Protein AF-0000000084732592 (afdb_homodimer)

Structure (mmCIF, N/CA/C/O backbone):
data_AF-0000000084732592-model_v1
#
loop_
_entity.id
_entity.type
_entity.pdbx_description
1 polymer 'Putative 20S proteasome beta-subunit'
#
loop_
_atom_site.group_PDB
_atom_site.id
_atom_site.type_symbol
_atom_site.label_atom_id
_atom_site.label_alt_id
_atom_site.label_comp_id
_atom_site.label_asym_id
_atom_site.label_entity_id
_atom_site.label_seq_id
_atom_site.pdbx_PDB_ins_code
_atom_site.Cartn_x
_atom_site.Cartn_y
_atom_site.Cartn_z
_atom_site.occupancy
_atom_site.B_iso_or_equiv
_atom_site.auth_seq_id
_atom_site.auth_comp_id
_atom_site.auth_asym_id
_atom_site.auth_atom_id
_atom_site.pdbx_PDB_model_num
ATOM 1 N N . MET A 1 1 ? 52.562 -35.125 45.5 1 26.88 1 MET A N 1
ATOM 2 C CA . MET A 1 1 ? 51.219 -34.906 46 1 26.88 1 MET A CA 1
ATOM 3 C C . MET A 1 1 ? 50.438 -34.031 45.031 1 26.88 1 MET A C 1
ATOM 5 O O . MET A 1 1 ? 50.688 -32.812 44.969 1 26.88 1 MET A O 1
ATOM 9 N N . ASP A 1 2 ? 50.031 -34.5 43.844 1 30.27 2 ASP A N 1
ATOM 10 C CA . ASP A 1 2 ? 49.656 -33.969 42.531 1 30.27 2 ASP A CA 1
ATOM 11 C C . ASP A 1 2 ? 48.25 -33.406 42.531 1 30.27 2 ASP A C 1
ATOM 13 O O . ASP A 1 2 ? 47.281 -34.094 42.875 1 30.27 2 ASP A O 1
ATOM 17 N N . THR A 1 3 ? 48.062 -32.094 42.844 1 30.62 3 THR A N 1
ATOM 18 C CA . THR A 1 3 ? 46.875 -31.281 43.094 1 30.62 3 THR A CA 1
ATOM 19 C C . THR A 1 3 ? 45.938 -31.297 41.875 1 30.62 3 THR A C 1
ATOM 21 O O . THR A 1 3 ? 46.344 -30.891 40.781 1 30.62 3 THR A O 1
ATOM 24 N N . LEU A 1 4 ? 45.031 -32.188 41.75 1 30.16 4 LEU A N 1
ATOM 25 C CA . LEU A 1 4 ? 44.094 -32.469 40.656 1 30.16 4 LEU A CA 1
ATOM 26 C C . LEU A 1 4 ? 43.188 -31.266 40.406 1 30.16 4 LEU A C 1
ATOM 28 O O . LEU A 1 4 ? 42.469 -30.812 41.312 1 30.16 4 LEU A O 1
ATOM 32 N N . SER A 1 5 ? 43.594 -30.25 39.625 1 29.08 5 SER A N 1
ATOM 33 C CA . SER A 1 5 ? 42.938 -29 39.25 1 29.08 5 SER A CA 1
ATOM 34 C C . SER A 1 5 ? 41.562 -29.266 38.625 1 29.08 5 SER A C 1
ATOM 36 O O . SER A 1 5 ? 41.469 -29.969 37.625 1 29.08 5 SER A O 1
ATOM 38 N N . PHE A 1 6 ? 40.469 -29.266 39.344 1 25.19 6 PHE A N 1
ATOM 39 C CA . PHE A 1 6 ? 39.062 -29.453 38.938 1 25.19 6 PHE A CA 1
ATOM 40 C C . PHE A 1 6 ? 38.656 -28.391 37.938 1 25.19 6 PHE A C 1
ATOM 42 O O . PHE A 1 6 ? 38.594 -27.203 38.281 1 25.19 6 PHE A O 1
ATOM 49 N N . ARG A 1 7 ? 39 -28.469 36.656 1 27.45 7 ARG A N 1
ATOM 50 C CA . ARG A 1 7 ? 38.594 -27.516 35.625 1 27.45 7 ARG A CA 1
ATOM 51 C C . ARG A 1 7 ? 37.094 -27.406 35.562 1 27.45 7 ARG A C 1
ATOM 53 O O . ARG A 1 7 ? 36.375 -28.422 35.469 1 27.45 7 ARG A O 1
ATOM 60 N N . ALA A 1 8 ? 36.469 -26.266 35.906 1 27.22 8 ALA A N 1
ATOM 61 C CA . ALA A 1 8 ? 35.094 -25.781 35.906 1 27.22 8 ALA A CA 1
ATOM 62 C C . ALA A 1 8 ? 34.406 -26.078 34.594 1 27.22 8 ALA A C 1
ATOM 64 O O . ALA A 1 8 ? 34.875 -25.672 33.531 1 27.22 8 ALA A O 1
ATOM 65 N N . PHE A 1 9 ? 33.812 -27.266 34.344 1 26.09 9 PHE A N 1
ATOM 66 C CA . PHE A 1 9 ? 33.031 -27.656 33.188 1 26.09 9 PHE A CA 1
ATOM 67 C C . PHE A 1 9 ? 31.891 -26.672 32.938 1 26.09 9 PHE A C 1
ATOM 69 O O . PHE A 1 9 ? 30.969 -26.594 33.75 1 26.09 9 PHE A O 1
ATOM 76 N N . SER A 1 10 ? 32.156 -25.391 32.5 1 29.67 10 SER A N 1
ATOM 77 C CA . SER A 1 10 ? 31.094 -24.438 32.219 1 29.67 10 SER A CA 1
ATOM 78 C C . SER A 1 10 ? 30.047 -25.031 31.281 1 29.67 10 SER A C 1
ATOM 80 O O . SER A 1 10 ? 30.375 -25.484 30.188 1 29.67 10 SER A O 1
ATOM 82 N N . PRO A 1 11 ? 29.016 -25.672 31.734 1 31.27 11 PRO A N 1
ATOM 83 C CA . PRO A 1 11 ? 28.031 -26.328 30.891 1 31.27 11 PRO A CA 1
ATOM 84 C C . PRO A 1 11 ? 27.438 -25.406 29.844 1 31.27 11 PRO A C 1
ATOM 86 O O . PRO A 1 11 ? 27.047 -24.281 30.156 1 31.27 11 PRO A O 1
ATOM 89 N N . PRO A 1 12 ? 27.891 -25.344 28.531 1 30.89 12 PRO A N 1
ATOM 90 C CA . PRO A 1 12 ? 27.5 -24.422 27.469 1 30.89 12 PRO A CA 1
ATOM 91 C C . PRO A 1 12 ? 26 -24.469 27.172 1 30.89 12 PRO A C 1
ATOM 93 O O . PRO A 1 12 ? 25.594 -24.125 26.062 1 30.89 12 PRO A O 1
ATOM 96 N N . PHE A 1 13 ? 25.094 -24.797 28.062 1 30.48 13 PHE A N 1
ATOM 97 C CA . PHE A 1 13 ? 23.688 -24.953 27.688 1 30.48 13 PHE A CA 1
ATOM 98 C C . PHE A 1 13 ? 23.141 -23.641 27.125 1 30.48 13 PHE A C 1
ATOM 100 O O . PHE A 1 13 ? 22.906 -22.688 27.875 1 30.48 13 PHE A O 1
ATOM 107 N N . ASP A 1 14 ? 23.625 -23.156 25.953 1 30.52 14 ASP A N 1
ATOM 108 C CA . ASP A 1 14 ? 23.125 -21.906 25.375 1 30.52 14 ASP A CA 1
ATOM 109 C C . ASP A 1 14 ? 21.609 -21.922 25.25 1 30.52 14 ASP A C 1
ATOM 111 O O . ASP A 1 14 ? 21.031 -22.938 24.875 1 30.52 14 ASP A O 1
ATOM 115 N N . SER A 1 15 ? 20.828 -21.172 25.984 1 32.12 15 SER A N 1
ATOM 116 C CA . SER A 1 15 ? 19.438 -20.781 26.094 1 32.12 15 SER A CA 1
ATOM 117 C C . SER A 1 15 ? 18.812 -20.578 24.703 1 32.12 15 SER A C 1
ATOM 119 O O . SER A 1 15 ? 17.688 -20.078 24.594 1 32.12 15 SER A O 1
ATOM 121 N N . SER A 1 16 ? 19.703 -20.688 23.688 1 33.44 16 SER A N 1
ATOM 122 C CA . SER A 1 16 ? 19.219 -20.344 22.359 1 33.44 16 SER A CA 1
ATOM 123 C C . SER A 1 16 ? 18.031 -21.234 21.969 1 33.44 16 SER A C 1
ATOM 125 O O . SER A 1 16 ? 17.547 -21.156 20.844 1 33.44 16 SER A O 1
ATOM 127 N N . SER A 1 17 ? 17.766 -22.297 22.703 1 33.97 17 SER A N 1
ATOM 128 C CA . SER A 1 17 ? 17.219 -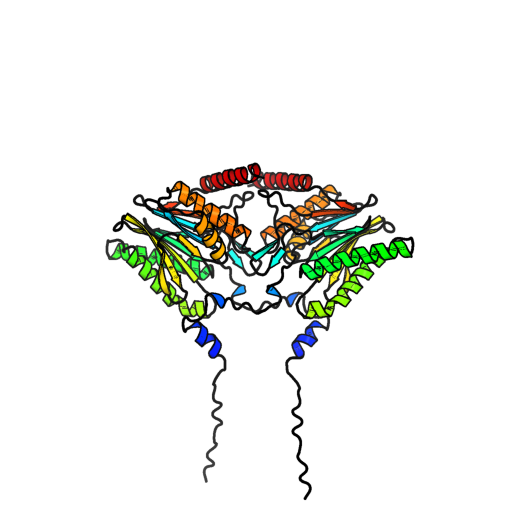23.547 22.172 1 33.97 17 SER A CA 1
ATOM 129 C C . SER A 1 17 ? 15.727 -23.406 21.906 1 33.97 17 SER A C 1
ATOM 131 O O . SER A 1 17 ? 15.203 -24.031 20.969 1 33.97 17 SER A O 1
ATOM 133 N N . PHE A 1 18 ? 14.938 -22.906 22.922 1 31.61 18 PHE A N 1
ATOM 134 C CA . PHE A 1 18 ? 13.539 -23.297 23.062 1 31.61 18 PHE A CA 1
ATOM 135 C C . PHE A 1 18 ? 12.703 -22.734 21.906 1 31.61 18 PHE A C 1
ATOM 137 O O . PHE A 1 18 ? 11.906 -23.453 21.312 1 31.61 18 PHE A O 1
ATOM 144 N N . VAL A 1 19 ? 12.797 -21.484 21.547 1 34.06 19 VAL A N 1
ATOM 145 C CA . VAL A 1 19 ? 11.992 -20.906 20.484 1 34.06 19 VAL A CA 1
ATOM 146 C C . VAL A 1 19 ? 12.281 -21.609 19.156 1 34.06 19 VAL A C 1
ATOM 148 O O . VAL A 1 19 ? 11.406 -21.719 18.297 1 34.06 19 VAL A O 1
ATOM 151 N N . GLU A 1 20 ? 13.5 -22.125 18.969 1 37.66 20 GLU A N 1
ATOM 152 C CA . GLU A 1 20 ? 13.875 -22.922 17.812 1 37.66 20 GLU A CA 1
ATOM 153 C C . GLU A 1 20 ? 13.141 -24.266 17.812 1 37.66 20 GLU A C 1
ATOM 155 O O . GLU A 1 20 ? 12.719 -24.75 16.766 1 37.66 20 GLU A O 1
ATOM 160 N N . VAL A 1 21 ? 12.969 -24.828 18.922 1 37.69 21 VAL A N 1
ATOM 161 C CA . VAL A 1 21 ? 12.336 -26.141 19.047 1 37.69 21 VAL A CA 1
ATOM 162 C C . VAL A 1 21 ? 10.859 -26.047 18.688 1 37.69 21 VAL A C 1
ATOM 164 O O . VAL A 1 21 ? 10.328 -26.875 17.953 1 37.69 21 VAL A O 1
ATOM 167 N N . LEU A 1 22 ? 10.141 -25.047 19.234 1 38.66 22 LEU A N 1
ATOM 168 C CA . LEU A 1 22 ? 8.711 -24.938 18.953 1 38.66 22 LEU A CA 1
ATOM 169 C C . LEU A 1 22 ? 8.469 -24.641 17.484 1 38.66 22 LEU A C 1
ATOM 171 O O . LEU A 1 22 ? 7.504 -25.141 16.891 1 38.66 22 LEU A O 1
ATOM 175 N N . ARG A 1 23 ? 9.367 -24.031 16.672 1 37.22 23 ARG A N 1
ATOM 176 C CA . ARG A 1 23 ? 9.312 -23.797 15.234 1 37.22 23 ARG A CA 1
ATOM 177 C C . ARG A 1 23 ? 9.461 -25.109 14.461 1 37.22 23 ARG A C 1
ATOM 179 O O . ARG A 1 23 ? 8.742 -25.344 13.492 1 37.22 23 ARG A O 1
ATOM 186 N N . ALA A 1 24 ? 10.195 -26.109 14.773 1 35.22 24 ALA A N 1
ATOM 187 C CA . ALA A 1 24 ? 10.461 -27.406 14.188 1 35.22 24 ALA A CA 1
ATOM 188 C C . ALA A 1 24 ? 9.273 -28.344 14.359 1 35.22 24 ALA A C 1
ATOM 190 O O . ALA A 1 24 ? 9.039 -29.234 13.531 1 35.22 24 ALA A O 1
ATOM 191 N N . SER A 1 25 ? 8.641 -28.375 15.539 1 38.81 25 SER A N 1
ATOM 192 C CA . SER A 1 25 ? 7.645 -29.406 15.812 1 38.81 25 SER A CA 1
ATOM 193 C C . SER A 1 25 ? 6.312 -29.078 15.141 1 38.81 25 SER A C 1
ATOM 195 O O . SER A 1 25 ? 5.363 -29.859 15.227 1 38.81 25 SER A O 1
ATOM 197 N N . GLY A 1 26 ? 6.008 -28.453 14.117 1 35.12 26 GLY A N 1
ATOM 198 C CA . GLY A 1 26 ? 4.867 -28.203 13.25 1 35.12 26 GLY A CA 1
ATOM 199 C C . GLY A 1 26 ? 3.74 -27.469 13.953 1 35.12 26 GLY A C 1
ATOM 200 O O . GLY A 1 26 ? 2.623 -27.391 13.438 1 35.12 26 GLY A O 1
ATOM 201 N N . ARG A 1 27 ? 3.797 -27.391 15.203 1 33.69 27 ARG A N 1
ATOM 202 C CA . ARG A 1 27 ? 2.777 -26.797 16.062 1 33.69 27 ARG A CA 1
ATOM 203 C C . ARG A 1 27 ? 2.871 -25.266 16.047 1 33.69 27 ARG A C 1
ATOM 205 O O . ARG A 1 27 ? 2.379 -24.609 16.953 1 33.69 27 ARG A O 1
ATOM 212 N N . LEU A 1 28 ? 3.701 -24.734 15.258 1 33.62 28 LEU A N 1
ATOM 213 C CA . LEU A 1 28 ? 3.551 -23.281 15.266 1 33.62 28 LEU A CA 1
ATOM 214 C C . LEU A 1 28 ? 2.211 -22.875 14.664 1 33.62 28 LEU A C 1
ATOM 216 O O . LEU A 1 28 ? 1.928 -23.172 13.5 1 33.62 28 LEU A O 1
ATOM 220 N N . PRO A 1 29 ? 1.174 -22.688 15.375 1 31.36 29 PRO A N 1
ATOM 221 C CA . PRO A 1 29 ? -0.094 -22.234 14.805 1 31.36 29 PRO A CA 1
ATOM 222 C C . PRO A 1 29 ? 0.094 -21.156 13.742 1 31.36 29 PRO A C 1
ATOM 224 O O . PRO A 1 29 ? 1.083 -20.422 13.773 1 31.36 29 PRO A O 1
ATOM 227 N N . ALA A 1 30 ? -0.579 -21.266 12.516 1 34.41 30 ALA A N 1
ATOM 228 C CA . ALA A 1 30 ? -0.705 -20.172 11.555 1 34.41 30 ALA A CA 1
ATOM 229 C C . ALA A 1 30 ? -0.531 -18.828 12.234 1 34.41 30 ALA A C 1
ATOM 231 O O . ALA A 1 30 ? -0.242 -17.812 11.57 1 34.41 30 ALA A O 1
ATOM 232 N N . ALA A 1 31 ? -0.776 -18.75 13.539 1 32.03 31 ALA A N 1
ATOM 233 C CA . ALA A 1 31 ? -0.827 -17.719 14.57 1 32.03 31 ALA A CA 1
ATOM 234 C C . ALA A 1 31 ? 0.572 -17.219 14.914 1 32.03 31 ALA A C 1
ATOM 236 O O . ALA A 1 31 ? 0.732 -16.344 15.766 1 32.03 31 ALA A O 1
ATOM 237 N N . LEU A 1 32 ? 1.513 -17.922 14.719 1 30.64 32 LEU A N 1
ATOM 238 C CA . LEU A 1 32 ? 2.771 -17.422 15.258 1 30.64 32 LEU A CA 1
ATOM 239 C C . LEU A 1 32 ? 3.236 -16.188 14.508 1 30.64 32 LEU A C 1
ATOM 241 O O . LEU A 1 32 ? 4.297 -16.203 13.875 1 30.64 32 LEU A O 1
ATOM 245 N N . SER A 1 33 ? 2.453 -15.703 13.555 1 33.09 33 SER A N 1
ATOM 246 C CA . SER A 1 33 ? 2.807 -14.305 13.352 1 33.09 33 SER A CA 1
ATOM 247 C C . SER A 1 33 ? 3.184 -13.633 14.672 1 33.09 33 SER A C 1
ATOM 249 O O . SER A 1 33 ? 2.34 -13.484 15.562 1 33.09 33 SER A O 1
ATOM 251 N N . LEU A 1 34 ? 4.297 -14.055 15.273 1 30.33 34 LEU A N 1
ATOM 252 C CA . LEU A 1 34 ? 4.812 -13.312 16.422 1 30.33 34 LEU A CA 1
ATOM 253 C C . LEU A 1 34 ? 4.328 -11.867 16.391 1 30.33 34 LEU A C 1
ATOM 255 O O . LEU A 1 34 ? 4.91 -11.023 15.703 1 30.33 34 LEU A O 1
ATOM 259 N N . GLU A 1 35 ? 3.041 -11.797 16.438 1 32.75 35 GLU A N 1
ATOM 260 C CA . GLU A 1 35 ? 2.539 -10.469 16.781 1 32.75 35 GLU A CA 1
ATOM 261 C C . GLU A 1 35 ? 3.24 -9.922 18.016 1 32.75 35 GLU A C 1
ATOM 263 O O . GLU A 1 35 ? 3.113 -10.484 19.109 1 32.75 35 GLU A O 1
ATOM 268 N N . VAL A 1 36 ? 4.508 -9.75 18.172 1 31.62 36 VAL A N 1
ATOM 269 C CA . VAL A 1 36 ? 4.867 -8.867 19.266 1 31.62 36 VAL A CA 1
ATOM 270 C C . VAL A 1 36 ? 3.664 -8.008 19.672 1 31.62 36 VAL A C 1
ATOM 272 O O . VAL A 1 36 ? 2.998 -7.43 18.797 1 31.62 36 VAL A O 1
ATOM 275 N N . PRO A 1 37 ? 3.031 -8.289 20.797 1 35.53 37 PRO A N 1
ATOM 276 C CA . PRO A 1 37 ? 1.936 -7.43 21.25 1 35.53 37 PRO A CA 1
ATOM 277 C C . PRO A 1 37 ? 2.127 -5.969 20.844 1 35.53 37 PRO A C 1
ATOM 279 O O . PRO A 1 37 ? 1.533 -5.074 21.453 1 35.53 37 PRO A O 1
ATOM 282 N N . ALA A 1 38 ? 3.148 -5.648 20.031 1 36.44 38 ALA A N 1
ATOM 283 C CA . ALA A 1 38 ? 3.799 -4.352 19.875 1 36.44 38 ALA A CA 1
ATOM 284 C C . ALA A 1 38 ? 2.775 -3.25 19.609 1 36.44 38 ALA A C 1
ATOM 286 O O . ALA A 1 38 ? 1.667 -3.525 19.141 1 36.44 38 ALA A O 1
ATOM 287 N N . ILE A 1 39 ? 2.938 -1.97 19.938 1 42.19 39 ILE A N 1
ATOM 288 C CA . ILE A 1 39 ? 2.521 -0.656 19.453 1 42.19 39 ILE A CA 1
ATOM 289 C C . ILE A 1 39 ? 1.998 -0.77 18.031 1 42.19 39 ILE A C 1
ATOM 291 O O . ILE A 1 39 ? 1.384 0.165 17.5 1 42.19 39 ILE A O 1
ATOM 295 N N . GLY A 1 40 ? 2.086 -2.025 17.375 1 52.59 40 GLY A N 1
ATOM 296 C CA . GLY A 1 40 ? 1.813 -2.348 15.984 1 52.59 40 GLY A CA 1
ATOM 297 C C . GLY A 1 40 ? 0.342 -2.586 15.703 1 52.59 40 GLY A C 1
ATOM 298 O O . GLY A 1 40 ? -0.063 -2.713 14.547 1 52.59 40 GLY A O 1
ATOM 299 N N . THR A 1 41 ? -0.499 -2.633 1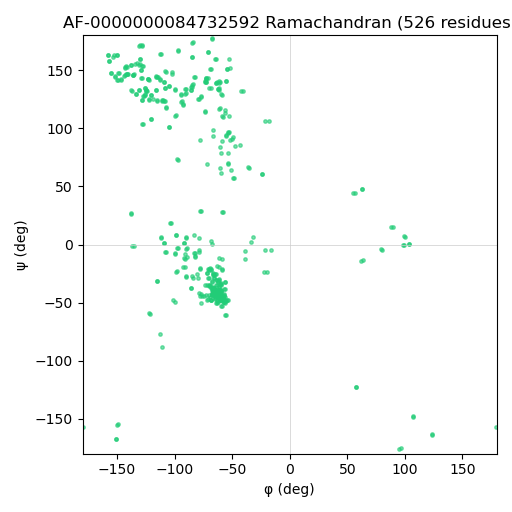6.75 1 64.81 41 THR A N 1
ATOM 300 C CA . THR A 1 41 ? -1.881 -3.035 16.516 1 64.81 41 THR A CA 1
ATOM 301 C C . THR A 1 41 ? -2.787 -1.814 16.391 1 64.81 41 THR A C 1
ATOM 303 O O . THR A 1 41 ? -3.99 -1.948 16.172 1 64.81 41 THR A O 1
ATOM 306 N N . LEU A 1 42 ? -2.25 -0.677 16.562 1 80.38 42 LEU A N 1
ATOM 307 C CA . LEU A 1 42 ? -3.119 0.485 16.422 1 80.38 42 LEU A CA 1
ATOM 308 C C . LEU A 1 42 ? -2.895 1.154 15.062 1 80.38 42 LEU A C 1
ATOM 310 O O . LEU A 1 42 ? -1.776 1.158 14.547 1 80.38 42 LEU A O 1
ATOM 314 N N . PRO A 1 43 ? -3.994 1.68 14.594 1 84 43 PRO A N 1
ATOM 315 C CA . PRO A 1 43 ? -3.838 2.375 13.312 1 84 43 PRO A CA 1
ATOM 316 C C . PRO A 1 43 ? -2.877 3.557 13.398 1 84 43 PRO A C 1
ATOM 318 O O . PRO A 1 43 ? -2.854 4.27 14.406 1 84 43 PRO A O 1
ATOM 321 N N . HIS A 1 44 ? -2.041 3.627 12.461 1 87.81 44 HIS A N 1
ATOM 322 C CA . HIS A 1 44 ? -1.107 4.742 12.344 1 87.81 44 HIS A CA 1
ATOM 323 C C . HIS A 1 44 ? -1.439 5.617 11.141 1 87.81 44 HIS A C 1
ATOM 325 O O . HIS A 1 44 ? -1.656 5.105 10.039 1 87.81 44 HIS A O 1
ATOM 331 N N . ALA A 1 45 ? -1.642 6.902 11.508 1 82.75 45 ALA A N 1
ATOM 332 C CA . ALA A 1 45 ? -1.704 7.879 10.422 1 82.75 45 ALA A CA 1
ATOM 333 C C . ALA A 1 45 ? -0.328 8.094 9.797 1 82.75 45 ALA A C 1
ATOM 335 O O . ALA A 1 45 ? 0.677 8.18 10.508 1 82.75 45 ALA A O 1
ATOM 336 N N . THR A 1 46 ? -0.314 8.273 8.516 1 83.31 46 THR A N 1
ATOM 337 C CA . THR A 1 46 ? 1.001 8.086 7.914 1 83.31 46 THR A CA 1
ATOM 338 C C . THR A 1 46 ? 1.565 9.406 7.414 1 83.31 46 THR A C 1
ATOM 340 O O . THR A 1 46 ? 2.162 10.164 8.188 1 83.31 46 THR A O 1
ATOM 343 N N . THR A 1 47 ? 1.335 9.945 6.125 1 97.12 47 THR A N 1
ATOM 344 C CA . THR A 1 47 ? 2.193 10.961 5.516 1 97.12 47 THR A CA 1
ATOM 345 C C . THR A 1 47 ? 1.471 12.297 5.422 1 97.12 47 THR A C 1
ATOM 347 O O . THR A 1 47 ? 0.361 12.375 4.891 1 97.12 47 THR A O 1
ATOM 350 N N . VAL A 1 48 ? 2.051 13.375 5.984 1 98.62 48 VAL A N 1
ATOM 351 C CA . VAL A 1 48 ? 1.567 14.742 5.895 1 98.62 48 VAL A CA 1
ATOM 352 C C . VAL A 1 48 ? 2.723 15.68 5.531 1 98.62 48 VAL A C 1
ATOM 354 O O . VAL A 1 48 ? 3.889 15.344 5.758 1 98.62 48 VAL A O 1
ATOM 357 N N . LEU A 1 49 ? 2.387 16.859 4.926 1 98.88 49 LEU A N 1
ATOM 358 C CA . LEU A 1 49 ? 3.439 17.812 4.562 1 98.88 49 LEU A CA 1
ATOM 359 C C . LEU A 1 49 ? 2.902 19.234 4.531 1 98.88 49 LEU A C 1
ATOM 361 O O . LEU A 1 49 ? 1.688 19.453 4.555 1 98.88 49 LEU A O 1
ATOM 365 N N . ALA A 1 50 ? 3.789 20.172 4.586 1 98.94 50 ALA A N 1
ATOM 366 C CA . ALA A 1 50 ? 3.498 21.594 4.391 1 98.94 50 ALA A CA 1
ATOM 367 C C . ALA A 1 50 ? 4.613 22.281 3.604 1 98.94 50 ALA A C 1
ATOM 369 O O . ALA A 1 50 ? 5.785 21.906 3.725 1 98.94 50 ALA A O 1
ATOM 370 N N . LEU A 1 51 ? 4.281 23.234 2.828 1 98.81 51 LEU A N 1
ATOM 371 C CA . LEU A 1 51 ? 5.281 24.047 2.145 1 98.81 51 LEU A CA 1
ATOM 372 C C . LEU A 1 51 ? 4.773 25.469 1.932 1 98.81 51 LEU A C 1
ATOM 374 O O . LEU A 1 51 ? 3.578 25.672 1.719 1 98.81 51 LEU A O 1
ATOM 378 N N . ARG A 1 52 ? 5.652 26.375 1.972 1 98.69 52 ARG A N 1
ATOM 379 C CA . ARG A 1 52 ? 5.336 27.797 1.824 1 98.69 52 ARG A CA 1
ATOM 380 C C . ARG A 1 52 ? 5.203 28.172 0.354 1 98.69 52 ARG A C 1
ATOM 382 O O . ARG A 1 52 ? 5.875 27.594 -0.504 1 98.69 52 ARG A O 1
ATOM 389 N N . TYR A 1 53 ? 4.309 29.047 0.05 1 98.56 53 TYR A N 1
ATOM 390 C CA . TYR A 1 53 ? 4.227 29.734 -1.229 1 98.56 53 TYR A CA 1
ATOM 391 C C . TYR A 1 53 ? 4.141 31.25 -1.027 1 98.56 53 TYR A C 1
ATOM 393 O O . TYR A 1 53 ? 4.078 31.719 0.108 1 98.56 53 TYR A O 1
ATOM 401 N N . GLU A 1 54 ? 4.254 31.906 -2.164 1 97.38 54 GLU A N 1
ATOM 402 C CA . GLU A 1 54 ? 4.141 33.375 -2.062 1 97.38 54 GLU A CA 1
ATOM 403 C C . GLU A 1 54 ? 2.807 33.781 -1.447 1 97.38 54 GLU A C 1
ATOM 405 O O . GLU A 1 54 ? 1.746 33.5 -2.008 1 97.38 54 GLU A O 1
ATOM 410 N N . GLY A 1 55 ? 2.842 34.281 -0.255 1 96.12 55 GLY A N 1
ATOM 411 C CA . GLY A 1 55 ? 1.637 34.812 0.361 1 96.12 55 GLY A CA 1
ATOM 412 C C . GLY A 1 55 ? 0.98 33.844 1.325 1 96.12 55 GLY A C 1
ATOM 413 O O . GLY A 1 55 ? -0.04 34.156 1.938 1 96.12 55 GLY A O 1
ATOM 414 N N . GLY A 1 56 ? 1.636 32.625 1.443 1 98.62 56 GLY A N 1
ATOM 415 C CA . GLY A 1 56 ? 0.956 31.719 2.361 1 98.62 56 GLY A CA 1
ATOM 416 C C . GLY A 1 56 ? 1.642 30.359 2.496 1 98.62 56 GLY A C 1
ATOM 417 O O . GLY A 1 56 ? 2.863 30.266 2.361 1 98.62 56 GLY A O 1
ATOM 418 N N . VAL A 1 57 ? 0.865 29.375 2.902 1 98.88 57 VAL A N 1
ATOM 419 C CA . VAL A 1 57 ? 1.365 28.031 3.158 1 98.88 57 VAL A CA 1
ATOM 420 C C . VAL A 1 57 ? 0.291 27 2.807 1 98.88 57 VAL A C 1
ATOM 422 O O . VAL A 1 57 ? -0.904 27.266 2.957 1 98.88 57 VAL A O 1
ATOM 425 N N . VAL A 1 58 ? 0.738 25.891 2.238 1 98.88 58 VAL A N 1
ATOM 426 C CA . VAL A 1 58 ? -0.14 24.766 1.938 1 98.88 58 VAL A CA 1
ATOM 427 C C . VAL A 1 58 ? 0.174 23.609 2.877 1 98.88 58 VAL A C 1
ATOM 429 O O . VAL A 1 58 ? 1.335 23.375 3.219 1 98.88 58 VAL A O 1
ATOM 432 N N . MET A 1 59 ? -0.805 22.906 3.357 1 98.94 59 MET A N 1
ATOM 433 C CA . MET A 1 59 ? -0.685 21.672 4.113 1 98.94 59 MET A CA 1
ATOM 434 C C . MET A 1 59 ? -1.521 20.562 3.479 1 98.94 59 MET A C 1
ATOM 436 O O . MET A 1 59 ? -2.654 20.797 3.059 1 98.94 59 MET A O 1
ATOM 440 N N . ALA A 1 60 ? -0.917 19.375 3.365 1 98.88 60 ALA A N 1
ATOM 441 C CA . ALA A 1 60 ? -1.601 18.25 2.721 1 98.88 60 ALA A CA 1
ATOM 442 C C . ALA A 1 60 ? -1.299 16.938 3.434 1 98.88 60 ALA A C 1
ATOM 444 O O . ALA A 1 60 ? -0.29 16.828 4.133 1 98.88 60 ALA A O 1
ATOM 445 N N . GLY A 1 61 ? -2.197 16 3.344 1 98.5 61 GLY A N 1
ATOM 446 C CA . GLY A 1 61 ? -2.041 14.664 3.908 1 98.5 61 GLY A CA 1
ATOM 447 C C . GLY A 1 61 ? -2.771 13.594 3.119 1 98.5 61 GLY A C 1
ATOM 448 O O . GLY A 1 61 ? -3.867 13.828 2.607 1 98.5 61 GLY A O 1
ATOM 449 N N . ASP A 1 62 ? -2.131 12.477 3.035 1 97.44 62 ASP A N 1
ATOM 450 C CA . ASP A 1 62 ? -2.828 11.359 2.406 1 97.44 62 ASP A CA 1
ATOM 451 C C . ASP A 1 62 ? -4.004 10.891 3.264 1 97.44 62 ASP A C 1
ATOM 453 O O . ASP A 1 62 ? -4.254 11.445 4.336 1 97.44 62 ASP A O 1
ATOM 457 N N . ARG A 1 63 ? -4.781 9.922 2.797 1 96.94 63 ARG A N 1
ATOM 458 C CA . ARG A 1 63 ? -6.047 9.578 3.436 1 96.94 63 ARG A CA 1
ATOM 459 C C . ARG A 1 63 ? -5.973 8.203 4.09 1 96.94 63 ARG A C 1
ATOM 461 O O . ARG A 1 63 ? -6.977 7.695 4.59 1 96.94 63 ARG A O 1
ATOM 468 N N . GLN A 1 64 ? -4.758 7.586 4.098 1 96.19 64 GLN A N 1
ATOM 469 C CA . GLN A 1 64 ? -4.656 6.203 4.551 1 96.19 64 GLN A CA 1
ATOM 470 C C . GLN A 1 64 ? -4.16 6.133 5.992 1 96.19 64 GLN A C 1
ATOM 472 O O . GLN A 1 64 ? -3.258 6.875 6.383 1 96.19 64 GLN A O 1
ATOM 477 N N . ALA A 1 65 ? -4.797 5.348 6.812 1 95.38 65 ALA A N 1
ATOM 478 C CA . ALA A 1 65 ? -4.262 4.848 8.078 1 95.38 65 ALA A CA 1
ATOM 479 C C . ALA A 1 65 ? -4.082 3.334 8.039 1 95.38 65 ALA A C 1
ATOM 481 O O . ALA A 1 65 ? -4.852 2.629 7.383 1 95.38 65 ALA A O 1
ATOM 482 N N . SER A 1 66 ? -3.051 2.918 8.672 1 94.06 66 SER A N 1
ATOM 483 C CA . SER A 1 66 ? -2.748 1.492 8.617 1 94.06 66 SER A CA 1
ATOM 484 C C . SER A 1 66 ? -2.527 0.918 10.008 1 94.06 66 SER A C 1
ATOM 486 O O . SER A 1 66 ? -2.176 1.648 10.938 1 94.06 66 SER A O 1
ATOM 488 N N . GLU A 1 67 ? -2.822 -0.32 10.211 1 92.06 67 GLU A N 1
ATOM 489 C CA . GLU A 1 67 ? -2.537 -1.138 11.383 1 92.06 67 GLU A CA 1
ATOM 490 C C . GLU A 1 67 ? -1.69 -2.354 11.023 1 92.06 67 GLU A C 1
ATOM 492 O O . GLU A 1 67 ? -2.186 -3.299 10.406 1 92.06 67 GLU A O 1
ATOM 497 N N . GLY A 1 68 ? -0.471 -2.24 11.453 1 88.12 68 GLY A N 1
ATOM 498 C CA . GLY A 1 68 ? 0.445 -3.225 10.898 1 88.12 68 GLY A CA 1
ATOM 499 C C . GLY A 1 68 ? 0.507 -3.193 9.383 1 88.12 68 GLY A C 1
ATOM 500 O O . GLY A 1 68 ? 0.75 -2.143 8.789 1 88.12 68 GLY A O 1
ATOM 501 N N . TYR A 1 69 ? 0.188 -4.387 8.703 1 89.69 69 TYR A N 1
ATOM 502 C CA . TYR A 1 69 ? 0.237 -4.461 7.246 1 89.69 69 TYR A CA 1
ATOM 503 C C . TYR A 1 69 ? -1.166 -4.422 6.652 1 89.69 69 TYR A C 1
ATOM 505 O O . TYR A 1 69 ? -1.363 -4.777 5.488 1 89.69 69 TYR A O 1
ATOM 513 N N . GLN A 1 70 ? -2.043 -3.957 7.504 1 93.75 70 GLN A N 1
ATOM 514 C CA . GLN A 1 70 ? -3.418 -3.869 7.027 1 93.75 70 GLN A CA 1
ATOM 515 C C . GLN A 1 70 ? -3.865 -2.414 6.902 1 93.75 70 GLN A C 1
ATOM 517 O O . GLN A 1 70 ? -3.535 -1.583 7.75 1 93.75 70 GLN A O 1
ATOM 522 N N . VAL A 1 71 ? -4.613 -2.152 5.887 1 94.69 71 VAL A N 1
ATOM 523 C CA . VAL A 1 71 ? -5.234 -0.841 5.742 1 94.69 71 VAL A CA 1
ATOM 524 C C . VAL A 1 71 ? -6.379 -0.697 6.742 1 94.69 71 VAL A C 1
ATOM 526 O O . VAL A 1 71 ? -7.379 -1.417 6.66 1 94.69 71 VAL A O 1
ATOM 529 N N . ALA A 1 72 ? -6.215 0.206 7.648 1 93.88 72 ALA A N 1
ATOM 530 C CA . ALA A 1 72 ? -7.238 0.431 8.672 1 93.88 72 ALA A CA 1
ATOM 531 C C . ALA A 1 72 ? -8.305 1.405 8.172 1 93.88 72 ALA A C 1
ATOM 533 O O . ALA A 1 72 ? -9.477 1.274 8.516 1 93.88 72 ALA A O 1
ATOM 534 N N . SER A 1 73 ? -7.871 2.389 7.422 1 92.88 73 SER A N 1
ATOM 535 C CA . SER A 1 73 ? -8.773 3.373 6.84 1 92.88 73 SER A CA 1
ATOM 536 C C . SER A 1 73 ? -8.211 3.938 5.539 1 92.88 73 SER A C 1
ATOM 538 O O . SER A 1 73 ? -7.004 4.145 5.418 1 92.88 73 SER A O 1
ATOM 540 N N . ARG A 1 74 ? -9.164 4.215 4.582 1 90.81 74 ARG A N 1
ATOM 541 C CA . ARG A 1 74 ? -8.75 4.824 3.318 1 90.81 74 ARG A CA 1
ATOM 542 C C . ARG A 1 74 ? -9.219 6.273 3.232 1 90.81 74 ARG A C 1
ATOM 544 O O . ARG A 1 74 ? -8.969 6.957 2.236 1 90.81 74 ARG A O 1
ATOM 551 N N . ALA A 1 75 ? -9.867 6.664 4.32 1 91.75 75 ALA A N 1
ATOM 552 C CA . ALA A 1 75 ? -10.508 7.969 4.168 1 91.75 75 ALA A CA 1
ATOM 553 C C . ALA A 1 75 ? -10.312 8.82 5.418 1 91.75 75 ALA A C 1
ATOM 555 O O . ALA A 1 75 ? -11.125 9.711 5.703 1 91.75 75 ALA A O 1
ATOM 556 N N . ILE A 1 76 ? -9.281 8.594 6.129 1 92.69 76 ILE A N 1
ATOM 557 C CA . ILE A 1 76 ? -9.016 9.398 7.309 1 92.69 76 ILE A CA 1
ATOM 558 C C . ILE A 1 76 ? -8.531 10.789 6.887 1 92.69 76 ILE A C 1
ATOM 560 O O . ILE A 1 76 ? -7.797 10.922 5.91 1 92.69 76 ILE A O 1
ATOM 564 N N . SER A 1 77 ? -9.008 11.773 7.59 1 92.88 77 SER A N 1
ATOM 565 C CA . SER A 1 77 ? -8.484 13.117 7.406 1 92.88 77 SER A CA 1
ATOM 566 C C . SER A 1 77 ? -7.371 13.422 8.406 1 92.88 77 SER A C 1
ATOM 568 O O . SER A 1 77 ? -7.594 13.367 9.617 1 92.88 77 SER A O 1
ATOM 570 N N . LYS A 1 78 ? -6.262 13.781 7.875 1 94.38 78 LYS A N 1
ATOM 571 C CA . LYS A 1 78 ? -5.098 13.992 8.727 1 94.38 78 LYS A CA 1
ATOM 572 C C . LYS A 1 78 ? -4.762 15.477 8.852 1 94.38 78 LYS A C 1
ATOM 574 O O . LYS A 1 78 ? -3.809 15.852 9.539 1 94.38 78 LYS A O 1
ATOM 579 N N . VAL A 1 79 ? -5.426 16.328 8.133 1 97.88 79 VAL A N 1
ATOM 580 C CA . VAL A 1 79 ? -5.238 17.781 8.18 1 97.88 79 VAL A CA 1
ATOM 581 C C . VAL A 1 79 ? -6.508 18.453 8.711 1 97.88 79 VAL A C 1
ATOM 583 O O . VAL A 1 79 ? -7.59 18.266 8.141 1 97.88 79 VAL A O 1
ATOM 586 N N . LEU A 1 80 ? -6.352 19.203 9.758 1 96.75 80 LEU A N 1
ATOM 587 C CA . LEU A 1 80 ? -7.504 19.828 10.406 1 96.75 80 LEU A CA 1
ATOM 588 C C . LEU A 1 80 ? -7.309 21.328 10.562 1 96.75 80 LEU A C 1
ATOM 590 O O . LEU A 1 80 ? -6.277 21.766 11.07 1 96.75 80 LEU A O 1
ATOM 594 N N . PRO A 1 81 ? -8.281 22 10.102 1 97.44 81 PRO A N 1
ATOM 595 C CA . PRO A 1 81 ? -8.234 23.422 10.438 1 97.44 81 PRO A CA 1
ATOM 596 C C . PRO A 1 81 ? -8.352 23.688 11.938 1 97.44 81 PRO A C 1
ATOM 598 O O . PRO A 1 81 ? -9.133 23.016 12.625 1 97.44 81 PRO A O 1
ATOM 601 N N . VAL A 1 82 ? -7.609 24.594 12.453 1 97 82 VAL A N 1
ATOM 602 C CA . VAL A 1 82 ? -7.609 24.938 13.867 1 97 82 VAL A CA 1
ATOM 603 C C . VAL A 1 82 ? -8.43 26.219 14.078 1 97 82 VAL A C 1
ATOM 605 O O . VAL A 1 82 ? -9.227 26.297 15.016 1 97 82 VAL A O 1
ATOM 608 N N . ASP A 1 83 ? -8.195 27.203 13.305 1 96 83 ASP A N 1
ATOM 609 C CA . ASP A 1 83 ? -8.93 28.469 13.297 1 96 83 ASP A CA 1
ATOM 610 C C . ASP A 1 83 ? -8.938 29.094 11.906 1 96 83 ASP A C 1
ATOM 612 O O . ASP A 1 83 ? -8.836 28.391 10.906 1 96 83 ASP A O 1
ATOM 616 N N . ARG A 1 84 ? -9.086 30.375 11.805 1 95.69 84 ARG A N 1
ATOM 617 C CA . ARG A 1 84 ? -9.273 31.031 10.516 1 95.69 84 ARG A CA 1
ATOM 618 C C . ARG A 1 84 ? -7.945 31.172 9.781 1 95.69 84 ARG A C 1
ATOM 620 O O . ARG A 1 84 ? -7.922 31.562 8.609 1 95.69 84 ARG A O 1
ATOM 627 N N . SER A 1 85 ? -6.785 30.828 10.406 1 97.88 85 SER A N 1
ATOM 628 C CA . SER A 1 85 ? -5.504 31.094 9.766 1 97.88 85 SER A CA 1
ATOM 629 C C . SER A 1 85 ? -4.562 29.906 9.875 1 97.88 85 SER A C 1
ATOM 631 O O . SER A 1 85 ? -3.424 29.953 9.406 1 97.88 85 SER A O 1
ATOM 633 N N . SER A 1 86 ? -4.98 28.828 10.531 1 98.69 86 SER A N 1
ATOM 634 C CA . SER A 1 86 ? -3.998 27.781 10.82 1 98.69 86 SER A CA 1
ATOM 635 C C . SER A 1 86 ? -4.613 26.391 10.711 1 98.69 86 SER A C 1
ATOM 637 O O . SER A 1 86 ? -5.828 26.234 10.836 1 98.69 86 SER A O 1
ATOM 639 N N . CYS A 1 87 ? -3.752 25.422 10.391 1 98.75 87 CYS A N 1
ATOM 640 C CA . CYS A 1 87 ? -4.082 24 10.344 1 98.75 87 CYS A CA 1
ATOM 641 C C . CYS A 1 87 ? -3.047 23.188 11.109 1 98.75 87 CYS A C 1
ATOM 643 O O . CYS A 1 87 ? -1.906 23.609 11.281 1 98.75 87 CYS A O 1
ATOM 645 N N . VAL A 1 88 ? -3.488 22.062 11.555 1 98.56 88 VAL A N 1
ATOM 646 C CA . VAL A 1 88 ? -2.6 21.062 12.141 1 98.56 88 VAL A CA 1
ATOM 647 C C . VAL A 1 88 ? -2.766 19.734 11.406 1 98.56 88 VAL A C 1
ATOM 649 O O . VAL A 1 88 ? -3.879 19.359 11.039 1 98.56 88 VAL A O 1
ATOM 652 N N . ALA A 1 89 ? -1.643 19.109 11.055 1 98.31 89 ALA A N 1
ATOM 653 C CA . ALA A 1 89 ? -1.637 17.766 10.492 1 98.31 89 ALA A CA 1
ATOM 654 C C . ALA A 1 89 ? -1.086 16.75 11.492 1 98.31 89 ALA A C 1
ATOM 656 O O . ALA A 1 89 ? -0.215 17.078 12.297 1 98.31 89 ALA A O 1
ATOM 657 N N . ILE A 1 90 ? -1.592 15.57 11.375 1 95.56 90 ILE A N 1
ATOM 658 C CA . ILE A 1 90 ? -1.205 14.578 12.383 1 95.56 90 ILE A CA 1
ATOM 659 C C . ILE A 1 90 ? -0.586 13.367 11.695 1 95.56 90 ILE A C 1
ATOM 661 O O . ILE A 1 90 ? -1.001 12.984 10.594 1 95.56 90 ILE A O 1
ATOM 665 N N . ALA A 1 91 ? 0.381 12.781 12.242 1 95.06 91 ALA A N 1
ATOM 666 C CA . ALA A 1 91 ? 1.001 11.5 11.914 1 95.06 91 ALA A CA 1
ATOM 667 C C . ALA A 1 91 ? 1.314 10.703 13.18 1 95.06 91 ALA A C 1
ATOM 669 O O . ALA A 1 91 ? 1.471 11.281 14.258 1 95.06 91 ALA A O 1
ATOM 670 N N . GLY A 1 92 ? 1.376 9.375 13.055 1 92.88 92 GLY A N 1
ATOM 671 C CA . GLY A 1 92 ? 1.587 8.5 14.195 1 92.88 92 GLY A CA 1
ATOM 672 C C . GLY A 1 92 ? 0.341 7.734 14.602 1 92.88 92 GLY A C 1
ATOM 673 O O . GLY A 1 92 ? -0.453 7.336 13.742 1 92.88 92 GLY A O 1
ATOM 674 N N . ALA A 1 93 ? 0.243 7.465 15.961 1 93.19 93 ALA A N 1
ATOM 675 C CA . ALA A 1 93 ? -0.931 6.758 16.469 1 93.19 93 ALA A CA 1
ATOM 676 C C . ALA A 1 93 ? -2.207 7.551 16.188 1 93.19 93 ALA A C 1
ATOM 678 O O . ALA A 1 93 ? -2.412 8.625 16.766 1 93.19 93 ALA A O 1
ATOM 679 N N . ALA A 1 94 ? -3.062 6.965 15.414 1 91.56 94 ALA A N 1
ATOM 680 C CA . ALA A 1 94 ? -4.164 7.727 14.828 1 91.56 94 ALA A CA 1
ATOM 681 C C . ALA A 1 94 ? -5.105 8.25 15.914 1 91.56 94 ALA A C 1
ATOM 683 O O . ALA A 1 94 ? -5.469 9.43 15.914 1 91.56 94 ALA A O 1
ATOM 684 N N . GLY A 1 95 ? -5.551 7.43 16.812 1 91.81 95 GLY A N 1
ATOM 685 C CA . GLY A 1 95 ? -6.484 7.832 17.859 1 91.81 95 GLY A CA 1
ATOM 686 C C . GLY A 1 95 ? -5.988 9 18.688 1 91.81 95 GLY A C 1
ATOM 687 O O . GLY A 1 95 ? -6.578 10.078 18.672 1 91.81 95 GLY A O 1
ATOM 688 N N . PRO A 1 96 ? -4.836 8.797 19.344 1 92.62 96 PRO A N 1
ATOM 689 C CA . PRO A 1 96 ? -4.234 9.875 20.141 1 92.62 96 PRO A CA 1
ATOM 690 C C . PRO A 1 96 ? -3.963 11.133 19.312 1 92.62 96 PRO A C 1
ATOM 692 O O . PRO A 1 96 ? -4.148 12.25 19.797 1 92.62 96 PRO A O 1
ATOM 695 N N . ALA A 1 97 ? -3.549 10.945 18.109 1 93.5 97 ALA A N 1
ATOM 696 C CA . ALA A 1 97 ? -3.227 12.078 17.25 1 93.5 97 ALA A CA 1
ATOM 697 C C . ALA A 1 97 ? -4.473 12.898 16.938 1 93.5 97 ALA A C 1
ATOM 699 O O . ALA A 1 97 ? -4.438 14.133 16.984 1 93.5 97 ALA A O 1
ATOM 700 N N . LEU A 1 98 ? -5.535 12.242 16.625 1 93.38 98 LEU A N 1
ATOM 701 C CA . LEU A 1 98 ? -6.789 12.93 16.328 1 93.38 98 LEU A CA 1
ATOM 702 C C . LEU A 1 98 ? -7.32 13.641 17.562 1 93.38 98 LEU A C 1
ATOM 704 O O . LEU A 1 98 ? -7.836 14.758 17.469 1 93.38 98 LEU A O 1
ATOM 708 N N . GLU A 1 99 ? -7.168 13.008 18.641 1 94.56 99 GLU A N 1
ATOM 709 C CA . GLU A 1 99 ? -7.602 13.625 19.891 1 94.56 99 GLU A CA 1
ATOM 710 C C . GLU A 1 99 ? -6.785 14.875 20.203 1 94.56 99 GLU A C 1
ATOM 712 O O . GLU A 1 99 ? -7.336 15.891 20.625 1 94.56 99 GLU A O 1
ATOM 717 N N . MET A 1 100 ? -5.543 14.828 19.969 1 95.25 100 MET A N 1
ATOM 718 C CA . MET A 1 100 ? -4.688 15.984 20.203 1 95.25 100 MET A CA 1
ATOM 719 C C . MET A 1 100 ? -5.09 17.156 19.297 1 95.25 100 MET A C 1
ATOM 721 O O . MET A 1 100 ? -5.176 18.297 19.75 1 95.25 100 MET A O 1
ATOM 725 N N . ALA A 1 101 ? -5.336 16.828 18.109 1 96.25 101 ALA A N 1
ATOM 726 C CA . ALA A 1 101 ? -5.727 17.859 17.156 1 96.25 101 ALA A CA 1
ATOM 727 C C . ALA A 1 101 ? -7.043 18.516 17.562 1 96.25 101 ALA A C 1
ATOM 729 O O . ALA A 1 101 ? -7.184 19.734 17.516 1 96.25 101 ALA A O 1
ATOM 730 N N . ARG A 1 102 ? -7.977 17.719 18 1 95.44 102 ARG A N 1
ATOM 731 C CA . ARG A 1 102 ? -9.273 18.234 18.422 1 95.44 102 ARG A CA 1
ATOM 732 C C . ARG A 1 102 ? -9.133 19.125 19.656 1 95.44 102 ARG A C 1
ATOM 734 O O . ARG A 1 102 ? -9.719 20.203 19.719 1 95.44 102 ARG A O 1
ATOM 741 N N . LEU A 1 103 ? -8.391 18.625 20.594 1 96.69 103 LEU A N 1
ATOM 742 C CA . LEU A 1 103 ? -8.188 19.391 21.828 1 96.69 103 LEU A CA 1
ATOM 743 C C . LEU A 1 103 ? -7.457 20.703 21.531 1 96.69 103 LEU A C 1
ATOM 745 O O . LEU A 1 103 ? -7.742 21.719 22.156 1 96.69 103 LEU A O 1
ATOM 749 N N . PHE A 1 104 ? -6.543 20.609 20.703 1 97.81 104 PHE A N 1
ATOM 750 C CA . PHE A 1 104 ? -5.805 21.797 20.297 1 97.81 104 PHE A CA 1
ATOM 751 C C . PHE A 1 104 ? -6.746 22.859 19.75 1 97.81 104 PHE A C 1
ATOM 753 O O . PHE A 1 104 ? -6.68 24.031 20.141 1 97.81 104 PHE A O 1
ATOM 760 N N . ARG A 1 105 ? -7.566 22.469 18.859 1 96.56 105 ARG A N 1
ATOM 761 C CA . ARG A 1 105 ? -8.547 23.391 18.281 1 96.56 105 ARG A CA 1
ATOM 762 C C . ARG A 1 105 ? -9.422 24 19.359 1 96.56 105 ARG A C 1
ATOM 764 O O . ARG A 1 105 ? -9.656 25.219 19.375 1 96.56 105 ARG A O 1
ATOM 771 N N . VAL A 1 106 ? -9.883 23.203 20.281 1 96.44 106 VAL A N 1
ATOM 772 C CA . VAL A 1 106 ? -10.758 23.641 21.359 1 96.44 106 VAL A CA 1
ATOM 773 C C . VAL A 1 106 ? -10.016 24.656 22.234 1 96.44 106 VAL A C 1
ATOM 775 O O . VAL A 1 106 ? -10.586 25.688 22.625 1 96.44 106 VAL A O 1
ATOM 778 N N . GLU A 1 107 ? -8.773 24.359 22.531 1 95.75 107 GLU A N 1
ATOM 779 C CA . GLU A 1 107 ? -7.973 25.25 23.375 1 95.75 107 GLU A CA 1
ATOM 780 C C . GLU A 1 107 ? -7.773 26.609 22.703 1 95.75 107 GLU A C 1
ATOM 782 O O . GLU A 1 107 ? -7.852 27.641 23.359 1 95.75 107 GLU A O 1
ATOM 787 N N . ILE A 1 108 ? -7.52 26.594 21.453 1 96.31 108 ILE A N 1
ATOM 788 C CA . ILE A 1 108 ? -7.305 27.828 20.719 1 96.31 108 ILE A CA 1
ATOM 789 C C . ILE A 1 108 ? -8.609 28.625 20.656 1 96.31 108 ILE A C 1
ATOM 791 O O . ILE A 1 108 ? -8.602 29.844 20.859 1 96.31 108 ILE A O 1
ATOM 795 N N . GLU A 1 109 ? -9.68 27.984 20.422 1 95.19 109 GLU A N 1
ATOM 796 C CA . GLU A 1 109 ? -10.984 28.625 20.391 1 95.19 109 GLU A CA 1
ATOM 797 C C . GLU A 1 109 ? -11.328 29.234 21.75 1 95.19 109 GLU A C 1
ATOM 799 O O . GLU A 1 109 ? -11.844 30.359 21.828 1 95.19 109 GLU A O 1
ATOM 804 N N . HIS A 1 110 ? -11.078 28.469 22.75 1 94.38 110 HIS A N 1
ATOM 805 C CA . HIS A 1 110 ? -11.344 28.922 24.109 1 94.38 110 HIS A CA 1
ATOM 806 C C . HIS A 1 110 ? -10.539 30.172 24.453 1 94.38 110 HIS A C 1
ATOM 808 O O . HIS A 1 110 ? -11.062 31.109 25.047 1 94.38 110 HIS A O 1
ATOM 814 N N . TYR A 1 111 ? -9.281 30.125 24.125 1 93.25 111 TYR A N 1
ATOM 815 C CA . TYR A 1 111 ? -8.422 31.281 24.359 1 93.25 111 TYR A CA 1
ATOM 816 C C . TYR A 1 111 ? -8.992 32.531 23.672 1 93.25 111 TYR A C 1
ATOM 818 O O . TYR A 1 111 ? -9.031 33.594 24.281 1 93.25 111 TYR A O 1
ATOM 826 N N . GLU A 1 112 ? -9.352 32.375 22.469 1 92.19 112 GLU A N 1
ATOM 827 C CA . GLU A 1 112 ? -9.906 33.5 21.719 1 92.19 112 GLU A CA 1
ATOM 828 C C . GLU A 1 112 ? -11.172 34.031 22.375 1 92.19 112 GLU A C 1
ATOM 830 O O . GLU A 1 112 ? -11.367 35.25 22.438 1 92.19 112 GLU A O 1
ATOM 835 N N . LYS A 1 113 ? -12.016 33.219 22.859 1 93 113 LYS A N 1
ATOM 836 C CA . LYS A 1 113 ? -13.266 33.625 23.516 1 93 113 LYS A CA 1
ATOM 837 C C . LYS A 1 113 ? -13 34.344 24.828 1 93 113 LYS A C 1
ATOM 839 O O . LYS A 1 113 ? -13.664 35.344 25.156 1 93 113 LYS A O 1
ATOM 844 N N . LEU A 1 114 ? -12.055 33.906 25.531 1 92.81 114 LEU A N 1
ATOM 845 C CA . LEU A 1 114 ? -11.75 34.469 26.844 1 92.81 114 LEU A CA 1
ATOM 846 C C . LEU A 1 114 ? -11.023 35.781 26.734 1 92.81 114 LEU A C 1
ATOM 848 O O . LEU A 1 114 ? -11.328 36.719 27.453 1 92.81 114 LEU A O 1
ATOM 852 N N . GLU A 1 115 ? -10.062 35.781 25.797 1 91.5 115 GLU A N 1
ATOM 853 C CA . GLU A 1 115 ? -9.195 36.938 25.688 1 91.5 115 GLU A CA 1
ATOM 854 C C . GLU A 1 115 ? -9.734 37.938 24.672 1 91.5 115 GLU A C 1
ATOM 856 O O . GLU A 1 115 ? -9.336 39.094 24.672 1 91.5 115 GLU A O 1
ATOM 861 N N . GLY A 1 116 ? -10.57 37.5 23.844 1 91.19 116 GLY A N 1
ATOM 862 C CA . GLY A 1 116 ? -11.164 38.375 22.828 1 91.19 116 GLY A CA 1
ATOM 863 C C . GLY A 1 116 ? -10.25 38.625 21.641 1 91.19 116 GLY A C 1
ATOM 864 O O . GLY A 1 116 ? -10.555 39.438 20.781 1 91.19 116 GLY A O 1
ATOM 865 N N . VAL A 1 117 ? -9.062 38.062 21.812 1 89.25 117 VAL A N 1
ATOM 866 C CA . VAL A 1 117 ? -8.125 38.188 20.703 1 89.25 117 VAL A CA 1
ATOM 867 C C . VAL A 1 117 ? -7.578 36.844 20.312 1 89.25 117 VAL A C 1
ATOM 869 O O . VAL A 1 117 ? -7.547 35.906 21.141 1 89.25 117 VAL A O 1
ATOM 872 N N . MET A 1 118 ? -7.195 36.719 19.094 1 91.12 118 MET A N 1
ATOM 873 C CA . MET A 1 118 ? -6.621 35.469 18.625 1 91.12 118 MET A CA 1
ATOM 874 C C . MET A 1 118 ? -5.207 35.281 19.172 1 91.12 118 MET A C 1
ATOM 876 O O . MET A 1 118 ? -4.434 36.25 19.234 1 91.12 118 MET A O 1
ATOM 880 N N . LEU A 1 119 ? -4.883 34.094 19.531 1 94.25 119 LEU A N 1
ATOM 881 C CA . LEU A 1 119 ? -3.506 33.75 19.891 1 94.25 119 LEU A CA 1
ATOM 882 C C . LEU A 1 119 ? -2.58 33.938 18.688 1 94.25 119 LEU A C 1
ATOM 884 O O . LEU A 1 119 ? -2.951 33.625 17.547 1 94.25 119 LEU A O 1
ATOM 888 N N . SER A 1 120 ? -1.396 34.469 18.938 1 96.38 120 SER A N 1
ATOM 889 C CA . SER A 1 120 ? -0.416 34.656 17.875 1 96.38 120 SER A CA 1
ATOM 890 C C . SER A 1 120 ? 0.031 33.312 17.297 1 96.38 120 SER A C 1
ATOM 892 O O . SER A 1 120 ? -0.148 32.25 17.922 1 96.38 120 SER A O 1
ATOM 894 N N . THR A 1 121 ? 0.581 33.344 16.078 1 97.69 121 THR A N 1
ATOM 895 C CA . THR A 1 121 ? 1.061 32.125 15.43 1 97.69 121 THR A CA 1
ATOM 896 C C . THR A 1 121 ? 2.109 31.438 16.297 1 97.69 121 THR A C 1
ATOM 898 O O . THR A 1 121 ? 1.995 30.25 16.578 1 97.69 121 THR A O 1
ATOM 901 N N . PRO A 1 122 ? 3.188 32.156 16.828 1 97.88 122 PRO A N 1
ATOM 902 C CA . PRO A 1 122 ? 4.109 31.5 17.75 1 97.88 122 PRO A CA 1
ATOM 903 C C . PRO A 1 122 ? 3.418 30.984 19.016 1 97.88 122 PRO A C 1
ATOM 905 O O . PRO A 1 122 ? 3.816 29.953 19.578 1 97.88 122 PRO A O 1
ATOM 908 N N . GLY A 1 123 ? 2.422 31.719 19.469 1 97.5 123 GLY A N 1
ATOM 909 C CA . GLY A 1 123 ? 1.656 31.281 20.609 1 97.5 123 GLY A CA 1
ATOM 910 C C . GLY A 1 123 ? 0.957 29.953 20.391 1 97.5 123 GLY A C 1
ATOM 911 O O . GLY A 1 123 ? 0.979 29.078 21.266 1 97.5 123 GLY A O 1
ATOM 912 N N . LYS A 1 124 ? 0.279 29.812 19.25 1 98.31 124 LYS A N 1
ATOM 913 C CA . LYS A 1 124 ? -0.371 28.562 18.891 1 98.31 124 LYS A CA 1
ATOM 914 C C . LYS A 1 124 ? 0.643 27.422 18.797 1 98.31 124 LYS A C 1
ATOM 916 O O . LYS A 1 124 ? 0.407 26.328 19.312 1 98.31 124 LYS A O 1
ATOM 921 N N . ALA A 1 125 ? 1.775 27.734 18.141 1 98.44 125 ALA A N 1
ATOM 922 C CA . ALA A 1 125 ? 2.836 26.734 18 1 98.44 125 ALA A CA 1
ATOM 923 C C . ALA A 1 125 ? 3.346 26.297 19.375 1 98.44 125 ALA A C 1
ATOM 925 O O . ALA A 1 125 ? 3.611 25.109 19.578 1 98.44 125 ALA A O 1
ATOM 926 N N . ASN A 1 126 ? 3.465 27.219 20.266 1 98 126 ASN A N 1
ATOM 927 C CA . ASN A 1 126 ? 3.922 26.922 21.609 1 98 126 ASN A CA 1
ATOM 928 C C . ASN A 1 126 ? 2.912 26.062 22.375 1 98 126 ASN A C 1
ATOM 930 O O . ASN A 1 126 ? 3.295 25.156 23.125 1 98 126 ASN A O 1
ATOM 934 N N . LYS A 1 127 ? 1.691 26.422 22.219 1 97.69 127 LYS A N 1
ATOM 935 C CA . LYS A 1 127 ? 0.644 25.641 22.875 1 97.69 127 LYS A CA 1
ATOM 936 C C . LYS A 1 127 ? 0.674 24.188 22.406 1 97.69 127 LYS A C 1
ATOM 938 O O . LYS A 1 127 ? 0.542 23.266 23.219 1 97.69 127 LYS A O 1
ATOM 943 N N . LEU A 1 128 ? 0.844 23.969 21.094 1 98.06 128 LEU A N 1
ATOM 944 C CA . LEU A 1 128 ? 0.917 22.625 20.562 1 98.06 128 LEU A CA 1
ATOM 945 C C . LEU A 1 128 ? 2.152 21.891 21.094 1 98.06 128 LEU A C 1
ATOM 947 O O . LEU A 1 128 ? 2.092 20.703 21.406 1 98.06 128 LEU A O 1
ATOM 951 N N . ALA A 1 129 ? 3.262 22.594 21.203 1 97.75 129 ALA A N 1
ATOM 952 C CA . ALA A 1 129 ? 4.473 22.016 21.781 1 97.75 129 ALA A CA 1
ATOM 953 C C . ALA A 1 129 ? 4.211 21.5 23.188 1 97.75 129 ALA A C 1
ATOM 955 O O . ALA A 1 129 ? 4.672 20.406 23.547 1 97.75 129 ALA A O 1
ATOM 956 N N . GLN A 1 130 ? 3.512 22.281 23.938 1 97.19 130 GLN A N 1
ATOM 957 C CA . GLN A 1 130 ? 3.148 21.891 25.297 1 97.19 130 GLN A CA 1
ATOM 958 C C . GLN A 1 130 ? 2.307 20.609 25.297 1 97.19 130 GLN A C 1
ATOM 960 O O . GLN A 1 130 ? 2.527 19.719 26.109 1 97.19 130 GLN A O 1
ATOM 965 N N . MET A 1 131 ? 1.425 20.578 24.406 1 96.88 131 MET A N 1
ATOM 966 C CA . MET A 1 131 ? 0.552 19.406 24.328 1 96.88 131 MET A CA 1
ATOM 967 C C . MET A 1 131 ? 1.346 18.172 23.938 1 96.88 131 MET A C 1
ATOM 969 O O . MET A 1 131 ? 1.088 17.078 24.453 1 96.88 131 MET A O 1
ATOM 973 N N . VAL A 1 132 ? 2.299 18.297 23.031 1 96.31 132 VAL A N 1
ATOM 974 C CA . VAL A 1 132 ? 3.162 17.188 22.641 1 96.31 132 VAL A CA 1
ATOM 975 C C . VAL A 1 132 ? 3.98 16.734 23.844 1 96.31 132 VAL A C 1
ATOM 977 O O . VAL A 1 132 ? 4.117 15.523 24.078 1 96.31 132 VAL A O 1
ATOM 980 N N . ARG A 1 133 ? 4.48 17.672 24.609 1 95.25 133 ARG A N 1
ATOM 981 C CA . ARG A 1 133 ? 5.25 17.344 25.797 1 95.25 133 ARG A CA 1
ATOM 982 C C . ARG A 1 133 ? 4.402 16.547 26.797 1 95.25 133 ARG A C 1
ATOM 984 O O . ARG A 1 133 ? 4.887 15.602 27.422 1 95.25 133 ARG A O 1
ATOM 991 N N . GLU A 1 134 ? 3.193 16.922 26.922 1 94.81 134 GLU A N 1
ATOM 992 C CA . GLU A 1 134 ? 2.275 16.281 27.844 1 94.81 134 GLU A CA 1
ATOM 993 C C . GLU A 1 134 ? 1.942 14.859 27.406 1 94.81 134 GLU A C 1
ATOM 995 O O . GLU A 1 134 ? 1.534 14.023 28.203 1 94.81 134 GLU A O 1
ATOM 1000 N N . ALA A 1 135 ? 2.143 14.625 26.125 1 93.69 135 ALA A N 1
ATOM 1001 C CA . ALA A 1 135 ? 1.817 13.312 25.562 1 93.69 135 ALA A CA 1
ATOM 1002 C C . ALA A 1 135 ? 3.018 12.367 25.641 1 93.69 135 ALA A C 1
ATOM 1004 O O . ALA A 1 135 ? 2.943 11.227 25.188 1 93.69 135 ALA A O 1
ATOM 1005 N N . LEU A 1 136 ? 4.094 12.781 26.281 1 91 136 LEU A N 1
ATOM 1006 C CA . LEU A 1 136 ? 5.352 12.039 26.297 1 91 136 LEU A CA 1
ATOM 1007 C C . LEU A 1 136 ? 5.172 10.68 26.953 1 91 136 LEU A C 1
ATOM 1009 O O . LEU A 1 136 ? 5.688 9.672 26.453 1 91 136 LEU A O 1
ATOM 1013 N N . PRO A 1 137 ? 4.398 10.531 28.047 1 91.19 137 PRO A N 1
ATOM 1014 C CA . PRO A 1 137 ? 4.203 9.203 28.641 1 91.19 137 PRO A CA 1
ATOM 1015 C C . PRO A 1 137 ? 3.562 8.219 27.672 1 91.19 137 PRO A C 1
ATOM 1017 O O . PRO A 1 137 ? 3.945 7.047 27.625 1 91.19 137 PRO A O 1
ATOM 1020 N N . MET A 1 138 ? 2.633 8.734 26.938 1 90.31 138 MET A N 1
ATOM 1021 C CA . MET A 1 138 ? 2.006 7.883 25.922 1 90.31 138 MET A CA 1
ATOM 1022 C C . MET A 1 138 ? 3.002 7.512 24.828 1 90.31 138 MET A C 1
ATOM 1024 O O . MET A 1 138 ? 3.029 6.367 24.375 1 90.31 138 MET A O 1
ATOM 1028 N N . ALA A 1 139 ? 3.793 8.453 24.453 1 89.5 139 ALA A N 1
ATOM 1029 C CA . ALA A 1 139 ? 4.812 8.219 23.438 1 89.5 139 ALA A CA 1
ATOM 1030 C C . ALA A 1 139 ? 5.809 7.156 23.891 1 89.5 139 ALA A C 1
ATOM 1032 O O . ALA A 1 139 ? 6.23 6.309 23.109 1 89.5 139 ALA A O 1
ATOM 1033 N N . MET A 1 140 ? 6.125 7.156 25.141 1 90.06 140 MET A N 1
ATOM 1034 C CA . MET A 1 140 ? 7.074 6.203 25.703 1 90.06 140 MET A CA 1
ATOM 1035 C C . MET A 1 140 ? 6.496 4.793 25.719 1 90.06 140 MET A C 1
ATOM 1037 O O . MET A 1 140 ? 7.234 3.814 25.797 1 90.06 140 MET A O 1
ATOM 1041 N N . GLN A 1 141 ? 5.176 4.758 25.641 1 89.75 141 GLN A N 1
ATOM 1042 C CA . GLN A 1 141 ? 4.504 3.467 25.547 1 89.75 141 GLN A CA 1
ATOM 1043 C C . GLN A 1 141 ? 4.297 3.053 24.094 1 89.75 141 GLN A C 1
ATOM 1045 O O . GLN A 1 141 ? 3.619 2.062 23.812 1 89.75 141 GLN A O 1
ATOM 1050 N N . GLY A 1 142 ? 4.754 3.85 23.234 1 86.94 142 GLY A N 1
ATOM 1051 C CA . GLY A 1 142 ? 4.688 3.488 21.828 1 86.94 142 GLY A CA 1
ATOM 1052 C C . GLY A 1 142 ? 3.59 4.219 21.078 1 86.94 142 GLY A C 1
ATOM 1053 O O . GLY A 1 142 ? 3.416 4.016 19.875 1 86.94 142 GLY A O 1
ATOM 1054 N N . LEU A 1 143 ? 2.883 5.039 21.734 1 90.25 143 LEU A N 1
ATOM 1055 C CA . LEU A 1 143 ? 1.815 5.812 21.109 1 90.25 143 LEU A CA 1
ATOM 1056 C C . LEU A 1 143 ? 2.297 7.211 20.75 1 90.25 143 LEU A C 1
ATOM 1058 O O . LEU A 1 143 ? 1.834 8.203 21.328 1 90.25 143 LEU A O 1
ATOM 1062 N N . VAL A 1 144 ? 3.098 7.23 19.703 1 90.44 144 VAL A N 1
ATOM 1063 C CA . VAL A 1 144 ? 3.77 8.477 19.344 1 90.44 144 VAL A CA 1
ATOM 1064 C C . VAL A 1 144 ? 2.861 9.312 18.453 1 90.44 144 VAL A C 1
ATOM 1066 O O . VAL A 1 144 ? 2.234 8.789 17.531 1 90.44 144 VAL A O 1
ATOM 1069 N N . VAL A 1 145 ? 2.766 10.516 18.781 1 90.75 145 VAL A N 1
ATOM 1070 C CA . VAL A 1 145 ? 2.076 11.508 17.953 1 90.75 145 VAL A CA 1
ATOM 1071 C C . VAL A 1 145 ? 3.037 12.641 17.594 1 90.75 145 VAL A C 1
ATOM 1073 O O . VAL A 1 145 ? 3.652 13.25 18.469 1 90.75 145 VAL A O 1
ATOM 1076 N N . VAL A 1 146 ? 3.166 12.891 16.344 1 88.44 146 VAL A N 1
ATOM 1077 C CA . VAL A 1 146 ? 4.008 14 15.906 1 88.44 146 VAL A CA 1
ATOM 1078 C C . VAL A 1 146 ? 3.221 14.891 14.953 1 88.44 146 VAL A C 1
ATOM 1080 O O . VAL A 1 146 ? 3.188 14.648 13.742 1 88.44 146 VAL A O 1
ATOM 1083 N N . PRO A 1 147 ? 2.795 15.977 15.445 1 96.5 147 PRO A N 1
ATOM 1084 C CA . PRO A 1 147 ? 2.006 16.875 14.594 1 96.5 147 PRO A CA 1
ATOM 1085 C C . PRO A 1 147 ? 2.875 17.797 13.742 1 96.5 147 PRO A C 1
ATOM 1087 O O . PRO A 1 147 ? 4.086 17.891 13.969 1 96.5 147 PRO A O 1
ATOM 1090 N N . LEU A 1 148 ? 2.32 18.344 12.734 1 98.5 148 LEU A N 1
ATOM 1091 C CA . LEU A 1 148 ? 2.818 19.438 11.914 1 98.5 148 LEU A CA 1
ATOM 1092 C C . LEU A 1 148 ? 1.854 20.625 11.938 1 98.5 148 LEU A C 1
ATOM 1094 O O . LEU A 1 148 ? 0.644 20.453 11.789 1 98.5 148 LEU A O 1
ATOM 1098 N N . PHE A 1 149 ? 2.434 21.781 12.234 1 98.81 149 PHE A N 1
ATOM 1099 C CA . PHE A 1 149 ? 1.6 22.969 12.359 1 98.81 149 PHE A CA 1
ATOM 1100 C C . PHE A 1 149 ? 1.961 24 11.289 1 98.81 149 PHE A C 1
ATOM 1102 O O . PHE A 1 149 ? 3.141 24.25 11.039 1 98.81 149 PHE A O 1
ATOM 1109 N N . ALA A 1 150 ? 0.947 24.531 10.633 1 98.94 150 ALA A N 1
ATOM 1110 C CA . ALA A 1 150 ? 1.146 25.594 9.648 1 98.94 150 ALA A CA 1
ATOM 1111 C C . ALA A 1 150 ? 0.103 26.688 9.82 1 98.94 150 ALA A C 1
ATOM 1113 O O . ALA A 1 150 ? -1.049 26.422 10.164 1 98.94 150 ALA A O 1
ATOM 1114 N N . ALA A 1 151 ? 0.529 27.922 9.547 1 98.81 151 ALA A N 1
ATOM 1115 C CA . ALA A 1 151 ? -0.364 29.062 9.703 1 98.81 151 ALA A CA 1
ATOM 1116 C C . ALA A 1 151 ? 0.064 30.219 8.805 1 98.81 151 ALA A C 1
ATOM 1118 O O . ALA A 1 151 ? 1.245 30.359 8.477 1 98.81 151 ALA A O 1
ATOM 1119 N N . TYR A 1 152 ? -0.925 30.922 8.391 1 98.81 152 TYR A N 1
ATOM 1120 C CA . TYR A 1 152 ? -0.617 32.281 7.926 1 98.81 152 TYR A CA 1
ATOM 1121 C C . TYR A 1 152 ? -0.436 33.219 9.102 1 98.81 152 TYR A C 1
ATOM 1123 O O . TYR A 1 152 ? -1.304 33.312 9.969 1 98.81 152 TYR A O 1
ATOM 1131 N N . ASP A 1 153 ? 0.669 33.875 9.141 1 98.38 153 ASP A N 1
ATOM 1132 C CA . ASP A 1 153 ? 0.978 34.844 10.188 1 98.38 153 ASP A CA 1
ATOM 1133 C C . ASP A 1 153 ? 0.723 36.281 9.711 1 98.38 153 ASP A C 1
ATOM 1135 O O . ASP A 1 153 ? 1.49 36.812 8.914 1 98.38 153 ASP A O 1
ATOM 1139 N N . PRO A 1 154 ? -0.271 36.875 10.266 1 95.44 154 PRO A N 1
ATOM 1140 C CA . PRO A 1 154 ? -0.593 38.219 9.805 1 95.44 154 PRO A CA 1
ATOM 1141 C C . PRO A 1 154 ? 0.508 39.25 10.117 1 95.44 154 PRO A C 1
ATOM 1143 O O . PRO A 1 154 ? 0.646 40.25 9.422 1 95.44 154 PRO A O 1
ATOM 1146 N N . GLU A 1 155 ? 1.269 39.031 11.109 1 95.81 155 GLU A N 1
ATOM 1147 C CA . GLU A 1 155 ? 2.33 39.969 11.484 1 95.81 155 GLU A CA 1
ATOM 1148 C C . GLU A 1 155 ? 3.469 39.938 10.469 1 95.81 155 GLU A C 1
ATOM 1150 O O . GLU A 1 155 ? 3.908 41 10 1 95.81 155 GLU A O 1
ATOM 1155 N N . SER A 1 156 ? 3.916 38.781 10.102 1 96.19 156 SER A N 1
ATOM 1156 C CA . SER A 1 156 ? 5.004 38.656 9.141 1 96.19 156 SER A CA 1
ATOM 1157 C C . SER A 1 156 ? 4.477 38.562 7.711 1 96.19 156 SER A C 1
ATOM 1159 O O . SER A 1 156 ? 5.246 38.625 6.754 1 96.19 156 SER A O 1
ATOM 1161 N N . ARG A 1 157 ? 3.201 38.438 7.559 1 97.31 157 ARG A N 1
ATOM 1162 C CA . ARG A 1 157 ? 2.512 38.344 6.273 1 97.31 157 ARG A CA 1
ATOM 1163 C C . ARG A 1 157 ? 3.072 37.219 5.426 1 97.31 157 ARG A C 1
ATOM 1165 O O . ARG A 1 157 ? 3.363 37.406 4.242 1 97.31 157 ARG A O 1
ATOM 1172 N N . ARG A 1 158 ? 3.301 36.031 6.047 1 97.31 158 ARG A N 1
ATOM 1173 C CA . ARG A 1 158 ? 3.795 34.844 5.34 1 97.31 158 ARG A CA 1
ATOM 1174 C C . ARG A 1 158 ? 3.291 33.562 5.996 1 97.31 158 ARG A C 1
ATOM 1176 O O . ARG A 1 158 ? 2.773 33.594 7.117 1 97.31 158 ARG A O 1
ATOM 1183 N N . GLY A 1 159 ? 3.375 32.5 5.281 1 98.38 159 GLY A N 1
ATOM 1184 C CA . GLY A 1 159 ? 3.139 31.203 5.867 1 98.38 159 GLY A CA 1
ATOM 1185 C C . GLY A 1 159 ? 4.262 30.75 6.781 1 98.38 159 GLY A C 1
ATOM 1186 O O . GLY A 1 159 ? 5.434 31.031 6.527 1 98.38 159 GLY A O 1
ATOM 1187 N N . ARG A 1 160 ? 3.934 30.094 7.836 1 98.75 160 ARG A N 1
ATOM 1188 C CA . ARG A 1 160 ? 4.914 29.562 8.773 1 98.75 160 ARG A CA 1
ATOM 1189 C C . ARG A 1 160 ? 4.648 28.078 9.055 1 98.75 160 ARG A C 1
ATOM 1191 O O . ARG A 1 160 ? 3.494 27.656 9.102 1 98.75 160 ARG A O 1
ATOM 1198 N N . ILE A 1 161 ? 5.723 27.328 9.203 1 98.88 161 ILE A N 1
ATOM 1199 C CA . ILE A 1 161 ? 5.652 25.875 9.414 1 98.88 161 ILE A CA 1
ATOM 1200 C C . ILE A 1 161 ? 6.43 25.5 10.672 1 98.88 161 ILE A C 1
ATOM 1202 O O . ILE A 1 161 ? 7.59 25.891 10.836 1 98.88 161 ILE A O 1
ATOM 1206 N N . TYR A 1 162 ? 5.785 24.766 11.516 1 98.81 162 TYR A N 1
ATOM 1207 C CA . TYR A 1 162 ? 6.434 24.297 12.734 1 98.81 162 TYR A CA 1
ATOM 1208 C C . TYR A 1 162 ? 6.367 22.781 12.844 1 98.81 162 TYR A C 1
ATOM 1210 O O . TYR A 1 162 ? 5.305 22.188 12.641 1 98.81 162 TYR A O 1
ATOM 1218 N N . LYS A 1 163 ? 7.477 22.172 13.141 1 98.06 163 LYS A N 1
ATOM 1219 C CA . LYS A 1 163 ? 7.562 20.75 13.438 1 98.06 163 LYS A CA 1
ATOM 1220 C C . LYS A 1 163 ? 7.93 20.516 14.898 1 98.06 163 LYS A C 1
ATOM 1222 O O . LYS A 1 163 ? 8.414 21.422 15.578 1 98.06 163 LYS A O 1
ATOM 1227 N N . TYR A 1 164 ? 7.695 19.266 15.328 1 96.75 164 TYR A N 1
ATOM 1228 C CA . TYR A 1 164 ? 7.895 18.922 16.734 1 96.75 164 TYR A CA 1
ATOM 1229 C C . TYR A 1 164 ? 8.609 17.578 16.859 1 96.75 164 TYR A C 1
ATOM 1231 O O . TYR A 1 164 ? 8.422 16.688 16.031 1 96.75 164 TYR A O 1
ATOM 1239 N N . ASP A 1 165 ? 9.375 17.484 17.812 1 91.31 165 ASP A N 1
ATOM 1240 C CA . ASP A 1 165 ? 9.891 16.156 18.141 1 91.31 165 ASP A CA 1
ATOM 1241 C C . ASP A 1 165 ? 9.07 15.531 19.266 1 91.31 165 ASP A C 1
ATOM 1243 O O . ASP A 1 165 ? 8.242 16.188 19.891 1 91.31 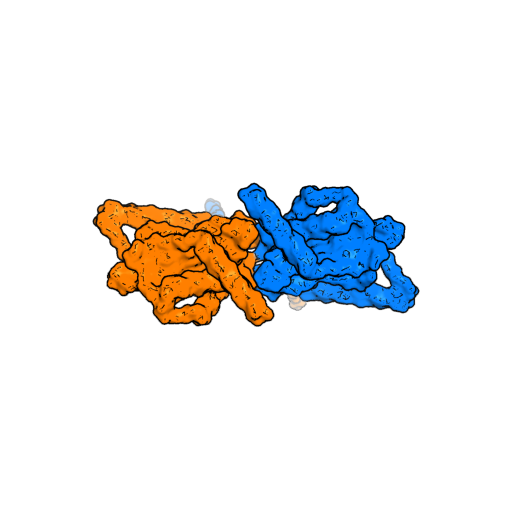165 ASP A O 1
ATOM 1247 N N . PRO A 1 166 ? 9.227 14.258 19.516 1 86.88 166 PRO A N 1
ATOM 1248 C CA . PRO A 1 166 ? 8.352 13.555 20.453 1 86.88 166 PRO A CA 1
ATOM 1249 C C . PRO A 1 166 ? 8.461 14.102 21.875 1 86.88 166 PRO A C 1
ATOM 1251 O O . PRO A 1 166 ? 7.562 13.875 22.703 1 86.88 166 PRO A O 1
ATOM 1254 N N . ALA A 1 167 ? 9.547 14.82 22.156 1 89.06 167 ALA A N 1
ATOM 1255 C CA . ALA A 1 167 ? 9.727 15.375 23.5 1 89.06 167 ALA A CA 1
ATOM 1256 C C . ALA A 1 167 ? 9.109 16.766 23.594 1 89.06 167 ALA A C 1
ATOM 1258 O O . ALA A 1 167 ? 9.133 17.391 24.672 1 89.06 167 ALA A O 1
ATOM 1259 N N . GLY A 1 168 ? 8.602 17.281 22.516 1 90.06 168 GLY A N 1
ATOM 1260 C CA . GLY A 1 168 ? 7.906 18.547 22.531 1 90.06 168 GLY A CA 1
ATOM 1261 C C . GLY A 1 168 ? 8.766 19.703 22.062 1 90.06 168 GLY A C 1
ATOM 1262 O O . GLY A 1 168 ? 8.375 20.875 22.188 1 90.06 168 GLY A O 1
ATOM 1263 N N . GLY A 1 169 ? 9.977 19.375 21.578 1 94.69 169 GLY A N 1
ATOM 1264 C CA . GLY A 1 169 ? 10.758 20.406 20.922 1 94.69 169 GLY A CA 1
ATOM 1265 C C . GLY A 1 169 ? 10.086 20.984 19.688 1 94.69 169 GLY A C 1
ATOM 1266 O O . GLY A 1 169 ? 9.516 20.234 18.891 1 94.69 169 GLY A O 1
ATOM 1267 N N . ARG A 1 170 ? 10.094 22.266 19.641 1 96.62 170 ARG A N 1
ATOM 1268 C CA . ARG A 1 170 ? 9.453 22.969 18.531 1 96.62 170 ARG A CA 1
ATOM 1269 C C . ARG A 1 170 ? 10.5 23.594 17.609 1 96.62 170 ARG A C 1
ATOM 1271 O O . ARG A 1 170 ? 11.43 24.25 18.062 1 96.62 170 ARG A O 1
ATOM 1278 N N . TYR A 1 171 ? 10.344 23.453 16.266 1 97.75 171 TYR A N 1
ATOM 1279 C CA . TYR A 1 171 ? 11.258 23.984 15.258 1 97.75 171 TYR A CA 1
ATOM 1280 C C . TYR A 1 171 ? 10.492 24.594 14.094 1 97.75 171 TYR A C 1
ATOM 1282 O O . TYR A 1 171 ? 9.508 24.031 13.625 1 97.75 171 TYR A O 1
ATOM 1290 N N . GLU A 1 172 ? 10.914 25.703 13.766 1 98.31 172 GLU A N 1
ATOM 1291 C CA . GLU A 1 172 ? 10.305 26.328 12.594 1 98.31 172 GLU A CA 1
ATOM 1292 C C . GLU A 1 172 ? 11.055 25.969 11.32 1 98.31 172 GLU A C 1
ATOM 1294 O O . GLU A 1 172 ? 12.281 25.938 11.297 1 98.31 172 GLU A O 1
ATOM 1299 N N . GLU A 1 173 ? 10.305 25.594 10.273 1 97.81 173 GLU A N 1
ATOM 1300 C CA . GLU A 1 173 ? 10.859 25.297 8.953 1 97.81 173 GLU A CA 1
ATOM 1301 C C . GLU A 1 173 ? 10.594 26.422 7.965 1 97.81 173 GLU A C 1
ATOM 1303 O O . GLU A 1 173 ? 9.477 26.922 7.875 1 97.81 173 GLU A O 1
ATOM 1308 N N . GLU A 1 174 ? 11.578 26.797 7.18 1 95.81 174 GLU A N 1
ATOM 1309 C CA . GLU A 1 174 ? 11.492 27.984 6.352 1 95.81 174 GLU A CA 1
ATOM 1310 C C . GLU A 1 174 ? 10.805 27.703 5.023 1 95.81 174 GLU A C 1
ATOM 1312 O O . GLU A 1 174 ? 10.188 28.578 4.426 1 95.81 174 GLU A O 1
ATOM 1317 N N . SER A 1 175 ? 10.891 26.469 4.566 1 97.81 175 SER A N 1
ATOM 1318 C CA . SER A 1 175 ? 10.406 26.203 3.217 1 97.81 175 SER A CA 1
ATOM 1319 C C . SER A 1 175 ? 9.32 25.125 3.227 1 97.81 175 SER A C 1
ATOM 1321 O O . SER A 1 175 ? 8.18 25.391 2.844 1 97.81 175 SER A O 1
ATOM 1323 N N . TYR A 1 176 ? 9.656 24.031 3.689 1 98.81 176 TYR A N 1
ATOM 1324 C CA . TYR A 1 176 ? 8.75 22.891 3.684 1 98.81 176 TYR A CA 1
ATOM 1325 C C . TYR A 1 176 ? 9.148 21.875 4.738 1 98.81 176 TYR A C 1
ATOM 1327 O O . TYR A 1 176 ? 10.258 21.922 5.27 1 98.81 176 TYR A O 1
ATOM 1335 N N . HIS A 1 177 ? 8.242 21 5.07 1 98.75 177 HIS A N 1
ATOM 1336 C CA . HIS A 1 177 ? 8.523 19.812 5.879 1 98.75 177 HIS A CA 1
ATOM 1337 C C . HIS A 1 177 ? 7.484 18.719 5.645 1 98.75 177 HIS A C 1
ATOM 1339 O O . HIS A 1 177 ? 6.414 18.984 5.09 1 98.75 177 HIS A O 1
ATOM 1345 N N . ALA A 1 178 ? 7.887 17.5 5.953 1 98.56 178 ALA A N 1
ATOM 1346 C CA . ALA A 1 178 ? 6.977 16.359 5.887 1 98.56 178 ALA A CA 1
ATOM 1347 C C . ALA A 1 178 ? 7.266 15.367 7.012 1 98.56 178 ALA A C 1
ATOM 1349 O O . ALA A 1 178 ? 8.414 15.227 7.441 1 98.56 178 ALA A O 1
ATOM 1350 N N . ASN A 1 179 ? 6.18 14.773 7.48 1 95.81 179 ASN A N 1
ATOM 1351 C CA . ASN A 1 179 ? 6.238 13.805 8.562 1 95.81 179 ASN A CA 1
ATOM 1352 C C . ASN A 1 179 ? 5.477 12.523 8.211 1 95.81 179 ASN A C 1
ATOM 1354 O O . ASN A 1 179 ? 4.844 12.445 7.156 1 95.81 179 ASN A O 1
ATOM 1358 N N . GLY A 1 180 ? 5.668 11.562 9.109 1 94.12 180 GLY A N 1
ATOM 1359 C CA . GLY A 1 180 ? 4.996 10.281 8.93 1 94.12 180 GLY A CA 1
ATOM 1360 C C . GLY A 1 180 ? 5.863 9.25 8.234 1 94.12 180 GLY A C 1
ATOM 1361 O O . GLY A 1 180 ? 7.004 9.531 7.867 1 94.12 180 GLY A O 1
ATOM 1362 N N . SER A 1 181 ? 5.316 8.086 7.949 1 93.31 181 SER A N 1
ATOM 1363 C CA . SER A 1 181 ? 6.062 6.961 7.391 1 93.31 181 SER A CA 1
ATOM 1364 C C . SER A 1 181 ? 6.617 7.293 6.012 1 93.31 181 SER A C 1
ATOM 1366 O O . SER A 1 181 ? 7.676 6.793 5.625 1 93.31 181 SER A O 1
ATOM 1368 N N . GLY A 1 182 ? 5.941 8.117 5.285 1 96.75 182 GLY A N 1
ATOM 1369 C CA . GLY A 1 182 ? 6.398 8.547 3.975 1 96.75 182 GLY A CA 1
ATOM 1370 C C . GLY A 1 182 ? 7.082 9.906 3.994 1 96.75 182 GLY A C 1
ATOM 1371 O O . GLY A 1 182 ? 7.355 10.484 2.939 1 96.75 182 GLY A O 1
ATOM 1372 N N . GLY A 1 183 ? 7.324 10.438 5.184 1 97.56 183 GLY A N 1
ATOM 1373 C CA . GLY A 1 183 ? 7.84 11.789 5.328 1 97.56 183 GLY A CA 1
ATOM 1374 C C . GLY A 1 183 ? 9.156 12.008 4.609 1 97.56 183 GLY A C 1
ATOM 1375 O O . GLY A 1 183 ? 9.359 13.039 3.969 1 97.56 183 GLY A O 1
ATOM 1376 N N . LEU A 1 184 ? 10.086 11.031 4.789 1 96.69 184 LEU A N 1
ATOM 1377 C CA . LEU A 1 184 ? 11.383 11.148 4.145 1 96.69 184 LEU A CA 1
ATOM 1378 C C . LEU A 1 184 ? 11.234 11.227 2.629 1 96.69 184 LEU A C 1
ATOM 1380 O O . LEU A 1 184 ? 11.867 12.062 1.98 1 96.69 184 LEU A O 1
ATOM 1384 N N . PHE A 1 185 ? 10.383 10.398 2.047 1 97.56 185 PHE A N 1
ATOM 1385 C CA . PHE A 1 185 ? 10.172 10.383 0.604 1 97.56 185 PHE A CA 1
ATOM 1386 C C . PHE A 1 185 ? 9.531 11.688 0.138 1 97.56 185 PHE A C 1
ATOM 1388 O O . PHE A 1 185 ? 9.906 12.234 -0.901 1 97.56 185 PHE A O 1
ATOM 1395 N N . ALA A 1 186 ? 8.586 12.156 0.915 1 98.62 186 ALA A N 1
ATOM 1396 C CA . ALA A 1 186 ? 7.934 13.422 0.585 1 98.62 186 ALA A CA 1
ATOM 1397 C C . ALA A 1 186 ? 8.922 14.578 0.64 1 98.62 186 ALA A C 1
ATOM 1399 O O . ALA A 1 186 ? 8.914 15.453 -0.232 1 98.62 186 ALA A O 1
ATOM 1400 N N . ARG A 1 187 ? 9.758 14.578 1.64 1 98.56 187 ARG A N 1
ATOM 1401 C CA . ARG A 1 187 ? 10.758 15.641 1.75 1 98.56 187 ARG A CA 1
ATOM 1402 C C . ARG A 1 187 ? 11.734 15.594 0.583 1 98.56 187 ARG A C 1
ATOM 1404 O O . ARG A 1 187 ? 12.141 16.641 0.06 1 98.56 187 ARG A O 1
ATOM 1411 N N . ASN A 1 188 ? 12.148 14.438 0.197 1 98.31 188 ASN A N 1
ATOM 1412 C CA . ASN A 1 188 ? 13.039 14.297 -0.953 1 98.31 188 ASN A CA 1
ATOM 1413 C C . ASN A 1 188 ? 12.391 14.844 -2.225 1 98.31 188 ASN A C 1
ATOM 1415 O O . ASN A 1 188 ? 13.047 15.531 -3.01 1 98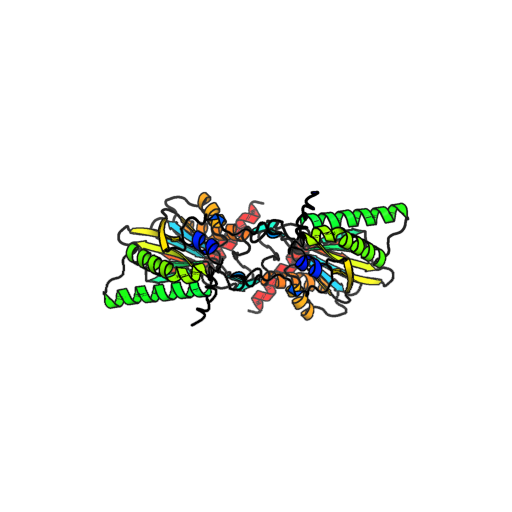.31 188 ASN A O 1
ATOM 1419 N N . ALA A 1 189 ? 11.141 14.531 -2.406 1 98.44 189 ALA A N 1
ATOM 1420 C CA . ALA A 1 189 ? 10.414 15.055 -3.559 1 98.44 189 ALA A CA 1
ATOM 1421 C C . ALA A 1 189 ? 10.32 16.578 -3.5 1 98.44 189 ALA A C 1
ATOM 1423 O O . ALA A 1 189 ? 10.547 17.25 -4.504 1 98.44 189 ALA A O 1
ATOM 1424 N N . LEU A 1 190 ? 10.039 17.109 -2.33 1 98.62 190 LEU A N 1
ATOM 1425 C CA . LEU A 1 190 ? 9.883 18.547 -2.174 1 98.62 190 LEU A CA 1
ATOM 1426 C C . LEU A 1 190 ? 11.211 19.266 -2.389 1 98.62 190 LEU A C 1
ATOM 1428 O O . LEU A 1 190 ? 11.242 20.406 -2.879 1 98.62 190 LEU A O 1
ATOM 1432 N N . LYS A 1 191 ? 12.289 18.609 -2.035 1 98.06 191 LYS A N 1
ATOM 1433 C CA . LYS A 1 191 ? 13.609 19.172 -2.291 1 98.06 191 LYS A CA 1
ATOM 1434 C C . LYS A 1 191 ? 13.789 19.484 -3.773 1 98.06 191 LYS A C 1
ATOM 1436 O O . LYS A 1 191 ? 14.414 20.5 -4.125 1 98.06 191 LYS A O 1
ATOM 1441 N N . MET A 1 192 ? 13.188 18.719 -4.598 1 98.06 192 MET A N 1
ATOM 1442 C CA . MET A 1 192 ? 13.32 18.875 -6.043 1 98.06 192 MET A CA 1
ATOM 1443 C C . MET A 1 192 ? 12.25 19.828 -6.582 1 98.06 192 MET A C 1
ATOM 1445 O O . MET A 1 192 ? 12.477 20.531 -7.57 1 98.06 192 MET A O 1
ATOM 1449 N N . LEU A 1 193 ? 11.133 19.906 -5.938 1 98 193 LEU A N 1
ATOM 1450 C CA . LEU A 1 193 ? 9.969 20.578 -6.512 1 98 193 LEU A CA 1
ATOM 1451 C C . LEU A 1 193 ? 9.852 22 -5.992 1 98 193 LEU A C 1
ATOM 1453 O O . LEU A 1 193 ? 9.234 22.859 -6.637 1 98 193 LEU A O 1
ATOM 1457 N N . TYR A 1 194 ? 10.43 22.25 -4.859 1 98.31 194 TYR A N 1
ATOM 1458 C CA . TYR A 1 194 ? 10.195 23.531 -4.191 1 98.31 194 TYR A CA 1
ATOM 1459 C C . TYR A 1 194 ? 11.133 24.609 -4.727 1 98.31 194 TYR A C 1
ATOM 1461 O O . TYR A 1 194 ? 12.312 24.344 -4.957 1 98.31 194 TYR A O 1
ATOM 1469 N N . ARG A 1 195 ? 10.586 25.734 -4.922 1 97.38 195 ARG A N 1
ATOM 1470 C CA . ARG A 1 195 ? 11.32 26.969 -5.16 1 97.38 195 ARG A CA 1
ATOM 1471 C C . ARG A 1 195 ? 10.656 28.141 -4.445 1 97.38 195 ARG A C 1
ATOM 1473 O O . ARG A 1 195 ? 9.43 28.203 -4.34 1 97.38 195 ARG A O 1
ATOM 1480 N N . GLU A 1 196 ? 11.508 29.031 -4.035 1 95.88 196 GLU A N 1
ATOM 1481 C CA . GLU A 1 196 ? 10.953 30.234 -3.412 1 95.88 196 GLU A CA 1
ATOM 1482 C C . GLU A 1 196 ? 10.055 30.984 -4.383 1 95.88 196 GLU A C 1
ATOM 1484 O O . GLU A 1 196 ? 10.367 31.094 -5.57 1 95.88 196 GLU A O 1
ATOM 1489 N N . GLY A 1 197 ? 9.023 31.453 -3.871 1 95.81 197 GLY A N 1
ATOM 1490 C CA . GLY A 1 197 ? 8.156 32.281 -4.684 1 95.81 197 GLY A CA 1
ATOM 1491 C C . GLY A 1 197 ? 7.117 31.5 -5.457 1 95.81 197 GLY A C 1
ATOM 1492 O O . GLY A 1 197 ? 6.492 32 -6.383 1 95.81 197 GLY A O 1
ATOM 1493 N N . LEU A 1 198 ? 6.914 30.25 -5.078 1 98.12 198 LEU A N 1
ATOM 1494 C CA . LEU A 1 198 ? 5.844 29.484 -5.699 1 98.12 198 LEU A CA 1
ATOM 1495 C C . LEU A 1 198 ? 4.508 30.203 -5.566 1 98.12 198 LEU A C 1
ATOM 1497 O O . LEU A 1 198 ? 4.223 30.812 -4.527 1 98.12 198 LEU A O 1
ATOM 1501 N N . SER A 1 199 ? 3.721 30.125 -6.637 1 98.44 199 SER A N 1
ATOM 1502 C CA . SER A 1 199 ? 2.324 30.516 -6.496 1 98.44 199 SER A CA 1
ATOM 1503 C C . SER A 1 199 ? 1.539 29.5 -5.676 1 98.44 199 SER A C 1
ATOM 1505 O O . SER A 1 199 ? 2.021 28.406 -5.422 1 98.44 199 SER A O 1
ATOM 1507 N N . ARG A 1 200 ? 0.388 29.906 -5.258 1 98.12 200 ARG A N 1
ATOM 1508 C CA . ARG A 1 200 ? -0.486 29 -4.52 1 98.12 200 ARG A CA 1
ATOM 1509 C C . ARG A 1 200 ? -0.719 27.703 -5.297 1 98.12 200 ARG A C 1
ATOM 1511 O O . ARG A 1 200 ? -0.576 26.609 -4.746 1 98.12 200 ARG A O 1
ATOM 1518 N N . ASP A 1 201 ? -1.051 27.859 -6.602 1 97.75 201 ASP A N 1
ATOM 1519 C CA . ASP A 1 201 ? -1.364 26.703 -7.434 1 97.75 201 ASP A CA 1
ATOM 1520 C C . ASP A 1 201 ? -0.141 25.797 -7.609 1 97.75 201 ASP A C 1
ATOM 1522 O O . ASP A 1 201 ? -0.249 24.578 -7.543 1 97.75 201 ASP A O 1
ATOM 1526 N N . GLU A 1 202 ? 0.993 26.422 -7.801 1 98.12 202 GLU A N 1
ATOM 1527 C CA . GLU A 1 202 ? 2.232 25.656 -7.922 1 98.12 202 GLU A CA 1
ATOM 1528 C C . GLU A 1 202 ? 2.549 24.906 -6.637 1 98.12 202 GLU A C 1
ATOM 1530 O O . GLU A 1 202 ? 3.043 23.781 -6.68 1 98.12 202 GLU A O 1
ATOM 1535 N N . ALA A 1 203 ? 2.311 25.516 -5.5 1 98.75 203 ALA A N 1
ATOM 1536 C CA . ALA A 1 203 ? 2.578 24.891 -4.207 1 98.75 203 ALA A CA 1
ATOM 1537 C C . ALA A 1 203 ? 1.652 23.703 -3.973 1 98.75 203 ALA A C 1
ATOM 1539 O O . ALA A 1 203 ? 2.086 22.656 -3.475 1 98.75 203 ALA A O 1
ATOM 1540 N N . VAL A 1 204 ? 0.38 23.875 -4.309 1 98.62 204 VAL A N 1
ATOM 1541 C CA . VAL A 1 204 ? -0.584 22.781 -4.184 1 98.62 204 VAL A CA 1
ATOM 1542 C C . VAL A 1 204 ? -0.158 21.609 -5.059 1 98.62 204 VAL A C 1
ATOM 1544 O O . VAL A 1 204 ? -0.165 20.469 -4.613 1 98.62 204 VAL A O 1
ATOM 1547 N N . GLU A 1 205 ? 0.255 21.922 -6.281 1 98.19 205 GLU A N 1
ATOM 1548 C CA . GLU A 1 205 ? 0.706 20.875 -7.195 1 98.19 205 GLU A CA 1
ATOM 1549 C C . GLU A 1 205 ? 1.941 20.156 -6.656 1 98.19 205 GLU A C 1
ATOM 1551 O O . GLU A 1 205 ? 2.043 18.938 -6.734 1 98.19 205 GLU A O 1
ATOM 1556 N N . ALA A 1 206 ? 2.875 20.906 -6.109 1 98.56 206 ALA A N 1
ATOM 1557 C CA . ALA A 1 206 ? 4.078 20.328 -5.523 1 98.56 206 ALA A CA 1
ATOM 1558 C C . ALA A 1 206 ? 3.73 19.422 -4.344 1 98.56 206 ALA A C 1
ATOM 1560 O O . ALA A 1 206 ? 4.312 18.344 -4.188 1 98.56 206 ALA A O 1
ATOM 1561 N N . ALA A 1 207 ? 2.777 19.844 -3.512 1 98.88 207 ALA A N 1
ATOM 1562 C CA . ALA A 1 207 ? 2.338 19.062 -2.369 1 98.88 207 ALA A CA 1
ATOM 1563 C C . ALA A 1 207 ? 1.742 17.719 -2.822 1 98.88 207 ALA A C 1
ATOM 1565 O O . ALA A 1 207 ? 2.094 16.672 -2.293 1 98.88 207 ALA A O 1
ATOM 1566 N N . LEU A 1 208 ? 0.887 17.812 -3.812 1 98.62 208 LEU A N 1
ATOM 1567 C CA . LEU A 1 208 ? 0.21 16.625 -4.312 1 98.62 208 LEU A CA 1
ATOM 1568 C C . LEU A 1 208 ? 1.199 15.672 -4.984 1 98.62 208 LEU A C 1
ATOM 1570 O O . LEU A 1 208 ? 1.121 14.453 -4.809 1 98.62 208 LEU A O 1
ATOM 1574 N N . ARG A 1 209 ? 2.129 16.219 -5.719 1 98.12 209 ARG A N 1
ATOM 1575 C CA . ARG A 1 209 ? 3.164 15.406 -6.352 1 98.12 209 ARG A CA 1
ATOM 1576 C C . ARG A 1 209 ? 4.043 14.727 -5.305 1 98.12 209 ARG A C 1
ATOM 1578 O O . ARG A 1 209 ? 4.418 13.562 -5.461 1 98.12 209 ARG A O 1
ATOM 1585 N N . ALA A 1 210 ? 4.395 15.453 -4.277 1 98.69 210 ALA A N 1
ATOM 1586 C CA . ALA A 1 210 ? 5.227 14.898 -3.215 1 98.69 210 ALA A CA 1
ATOM 1587 C C . ALA A 1 210 ? 4.535 13.719 -2.535 1 98.69 210 ALA A C 1
ATOM 1589 O O . ALA A 1 210 ? 5.172 12.711 -2.229 1 98.69 210 ALA A O 1
ATOM 1590 N N . LEU A 1 211 ? 3.229 13.859 -2.297 1 98.44 211 LEU A N 1
ATOM 1591 C CA . LEU A 1 211 ? 2.48 12.758 -1.702 1 98.44 211 LEU A CA 1
ATOM 1592 C C . LEU A 1 211 ? 2.412 11.57 -2.658 1 98.44 211 LEU A C 1
ATOM 1594 O O . LEU A 1 211 ? 2.467 10.422 -2.227 1 98.44 211 LEU A O 1
ATOM 1598 N N . TYR A 1 212 ? 2.291 11.859 -3.938 1 97.56 212 TYR A N 1
ATOM 1599 C CA . TYR A 1 212 ? 2.295 10.805 -4.941 1 97.56 212 TYR A CA 1
ATOM 1600 C C . TYR A 1 212 ? 3.604 10.023 -4.91 1 97.56 212 TYR A C 1
ATOM 1602 O O . TYR A 1 212 ? 3.598 8.789 -4.902 1 97.56 212 TYR A O 1
ATOM 1610 N N . GLU A 1 213 ? 4.699 10.758 -4.895 1 96.94 213 GLU A N 1
ATOM 1611 C CA . GLU A 1 213 ? 6.02 10.133 -4.859 1 96.94 213 GLU A CA 1
ATOM 1612 C C . GLU A 1 213 ? 6.219 9.336 -3.576 1 96.94 213 GLU A C 1
ATOM 1614 O O . GLU A 1 213 ? 6.82 8.258 -3.596 1 96.94 213 GLU A O 1
ATOM 1619 N N . ALA A 1 214 ? 5.762 9.891 -2.502 1 98.12 214 ALA A N 1
ATOM 1620 C CA . ALA A 1 214 ? 5.855 9.172 -1.233 1 98.12 214 ALA A CA 1
ATOM 1621 C C . ALA A 1 214 ? 5.074 7.863 -1.286 1 98.12 214 ALA A C 1
ATOM 1623 O O . ALA A 1 214 ? 5.547 6.832 -0.799 1 98.12 214 ALA A O 1
ATOM 1624 N N . ALA A 1 215 ? 3.893 7.887 -1.903 1 96.25 215 ALA A N 1
ATOM 1625 C CA . ALA A 1 215 ? 3.045 6.699 -2 1 96.25 215 ALA A CA 1
ATOM 1626 C C . ALA A 1 215 ? 3.693 5.633 -2.877 1 96.25 215 ALA A C 1
ATOM 1628 O O . ALA A 1 215 ? 3.412 4.441 -2.727 1 96.25 215 ALA A O 1
ATOM 1629 N N . ASP A 1 216 ? 4.52 6.086 -3.748 1 94.69 216 ASP A N 1
ATOM 1630 C CA . ASP A 1 216 ? 5.215 5.164 -4.645 1 94.69 216 ASP A CA 1
ATOM 1631 C C . ASP A 1 216 ? 6.262 4.348 -3.887 1 94.69 216 ASP A C 1
ATOM 1633 O O . ASP A 1 216 ? 6.648 3.266 -4.328 1 94.69 216 ASP A O 1
ATOM 1637 N N . GLU A 1 217 ? 6.68 4.852 -2.762 1 95.88 217 GLU A N 1
ATOM 1638 C CA . GLU A 1 217 ? 7.809 4.242 -2.066 1 95.88 217 GLU A CA 1
ATOM 1639 C C . GLU A 1 217 ? 7.383 3.668 -0.718 1 95.88 217 GLU A C 1
ATOM 1641 O O . GLU A 1 217 ? 7.965 2.693 -0.238 1 95.88 217 GLU A O 1
ATOM 1646 N N . ASP A 1 218 ? 6.43 4.273 -0.106 1 96.31 218 ASP A N 1
ATOM 1647 C CA . ASP A 1 218 ? 6.031 3.971 1.266 1 96.31 218 ASP A CA 1
ATOM 1648 C C . ASP A 1 218 ? 4.684 3.256 1.3 1 96.31 218 ASP A C 1
ATOM 1650 O O . ASP A 1 218 ? 3.668 3.814 0.881 1 96.31 218 ASP A O 1
ATOM 1654 N N . LEU A 1 219 ? 4.605 2.049 1.922 1 94.81 219 LEU A N 1
ATOM 1655 C CA . LEU A 1 219 ? 3.393 1.241 1.956 1 94.81 219 LEU A CA 1
ATOM 1656 C C . LEU A 1 219 ? 2.297 1.941 2.756 1 94.81 219 LEU A C 1
ATOM 1658 O O . LEU A 1 219 ? 1.109 1.77 2.471 1 94.81 219 LEU A O 1
ATOM 1662 N N . GLY A 1 220 ? 2.764 2.73 3.709 1 94.88 220 GLY A N 1
ATOM 1663 C CA . GLY A 1 220 ? 1.803 3.357 4.602 1 94.88 220 GLY A CA 1
ATOM 1664 C C . GLY A 1 220 ? 1.177 4.609 4.02 1 94.88 220 GLY A C 1
ATOM 1665 O O . GLY A 1 220 ? 0.189 5.121 4.551 1 94.88 220 GLY A O 1
ATOM 1666 N N . THR A 1 221 ? 1.687 5.117 2.924 1 96.69 221 THR A N 1
ATOM 1667 C CA . THR A 1 221 ? 1.167 6.32 2.281 1 96.69 221 THR A CA 1
ATOM 1668 C C . THR A 1 221 ? 0.133 5.961 1.219 1 96.69 221 THR A C 1
ATOM 1670 O O . THR A 1 221 ? 0.436 5.238 0.268 1 96.69 221 THR A O 1
ATOM 1673 N N . GLY A 1 222 ? -1.053 6.449 1.377 1 95.31 222 GLY A N 1
ATOM 1674 C CA . GLY A 1 222 ? -2.082 6.23 0.375 1 95.31 222 GLY A CA 1
ATOM 1675 C C . GLY A 1 222 ? -1.924 7.113 -0.848 1 95.31 222 GLY A C 1
ATOM 1676 O O . GLY A 1 222 ? -1.751 8.328 -0.726 1 95.31 222 GLY A O 1
ATOM 1677 N N . GLY A 1 223 ? -1.914 6.531 -1.986 1 93.5 223 GLY 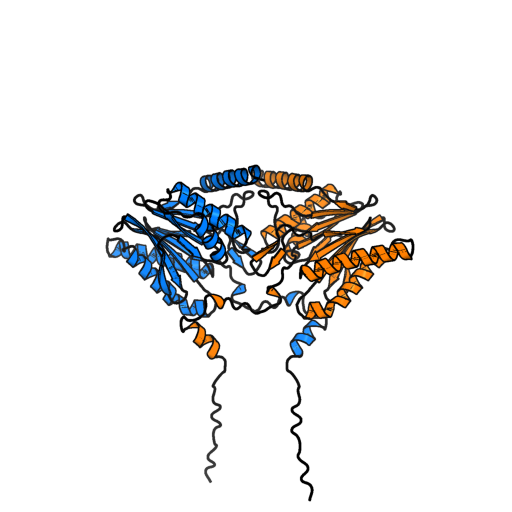A N 1
ATOM 1678 C CA . GLY A 1 223 ? -1.936 7.289 -3.229 1 93.5 223 GLY A CA 1
ATOM 1679 C C . GLY A 1 223 ? -3.336 7.68 -3.664 1 93.5 223 GLY A C 1
ATOM 1680 O O . GLY A 1 223 ? -4.316 7.352 -2.99 1 93.5 223 GLY A O 1
ATOM 1681 N N . PRO A 1 224 ? -3.342 8.523 -4.777 1 94.69 224 PRO A N 1
ATOM 1682 C CA . PRO A 1 224 ? -4.668 8.828 -5.32 1 94.69 224 PRO A CA 1
ATOM 1683 C C . PRO A 1 224 ? -5.43 7.578 -5.758 1 94.69 224 PRO A C 1
ATOM 1685 O O . PRO A 1 224 ? -4.867 6.711 -6.43 1 94.69 224 PRO A O 1
ATOM 1688 N N . ASP A 1 225 ? -6.621 7.457 -5.301 1 93 225 ASP A N 1
ATOM 1689 C CA . ASP A 1 225 ? -7.504 6.355 -5.668 1 93 225 ASP A CA 1
ATOM 1690 C C . ASP A 1 225 ? -8.578 6.816 -6.652 1 93 225 ASP A C 1
ATOM 1692 O O . ASP A 1 225 ? -9.602 7.371 -6.25 1 93 225 ASP A O 1
ATOM 1696 N N . PHE A 1 226 ? -8.391 6.531 -7.898 1 89.19 226 PHE A N 1
ATOM 1697 C CA . PHE A 1 226 ? -9.273 7.012 -8.953 1 89.19 226 PHE A CA 1
ATOM 1698 C C . PHE A 1 226 ? -10.555 6.191 -9.008 1 89.19 226 PHE A C 1
ATOM 1700 O O . PHE A 1 226 ? -11.555 6.617 -9.594 1 89.19 226 PHE A O 1
ATOM 1707 N N . VAL A 1 227 ? -10.484 5 -8.438 1 88.06 227 VAL A N 1
ATOM 1708 C CA . VAL A 1 227 ? -11.648 4.121 -8.453 1 88.06 227 VAL A CA 1
ATOM 1709 C C . VAL A 1 227 ? -12.672 4.609 -7.426 1 88.06 227 VAL A C 1
ATOM 1711 O O . VAL A 1 227 ? -13.844 4.805 -7.762 1 88.06 227 VAL A O 1
ATOM 1714 N N . ARG A 1 228 ? -12.25 4.949 -6.273 1 90.25 228 ARG A N 1
ATOM 1715 C CA . ARG A 1 228 ? -13.148 5.367 -5.199 1 90.25 228 ARG A CA 1
ATOM 1716 C C . ARG A 1 228 ? -13.195 6.887 -5.09 1 90.25 228 ARG A C 1
ATOM 1718 O O . ARG A 1 228 ? -13.961 7.434 -4.293 1 90.25 228 ARG A O 1
ATOM 1725 N N . GLU A 1 229 ? -12.359 7.5 -5.824 1 92.12 229 GLU A N 1
ATOM 1726 C CA . GLU A 1 229 ? -12.25 8.953 -5.828 1 92.12 229 GLU A CA 1
ATOM 1727 C C . GLU A 1 229 ? -11.836 9.484 -4.461 1 92.12 229 GLU A C 1
ATOM 1729 O O . GLU A 1 229 ? -12.492 10.367 -3.904 1 92.12 229 GLU A O 1
ATOM 1734 N N . ILE A 1 230 ? -10.852 8.914 -3.896 1 94.38 230 ILE A N 1
ATOM 1735 C CA . ILE A 1 230 ? -10.234 9.336 -2.643 1 94.38 230 ILE A CA 1
ATOM 1736 C C . ILE A 1 230 ? -8.875 9.969 -2.924 1 94.38 230 ILE A C 1
ATOM 1738 O O . ILE A 1 230 ? -7.977 9.312 -3.453 1 94.38 230 ILE A O 1
ATOM 1742 N N . TYR A 1 231 ? -8.789 11.211 -2.572 1 97.31 231 TYR A N 1
ATOM 1743 C CA . TYR A 1 231 ? -7.586 11.984 -2.842 1 97.31 231 TYR A CA 1
ATOM 1744 C C . TYR A 1 231 ? -7.109 12.703 -1.586 1 97.31 231 TYR A C 1
ATOM 1746 O O . TYR A 1 231 ? -7.867 12.859 -0.628 1 97.31 231 TYR A O 1
ATOM 1754 N N . PRO A 1 232 ? -5.844 13.102 -1.547 1 98.06 232 PRO A N 1
ATOM 1755 C CA . PRO A 1 232 ? -5.32 13.812 -0.375 1 98.06 232 PRO A CA 1
ATOM 1756 C C . PRO A 1 232 ? -6.145 15.047 -0.012 1 98.06 232 PRO A C 1
ATOM 1758 O O . PRO A 1 232 ? -6.777 15.648 -0.884 1 98.06 232 PRO A O 1
ATOM 1761 N N . THR A 1 233 ? -6.121 15.336 1.265 1 98.12 233 THR A N 1
ATOM 1762 C CA . THR A 1 233 ? -6.68 16.609 1.728 1 98.12 233 THR A CA 1
ATO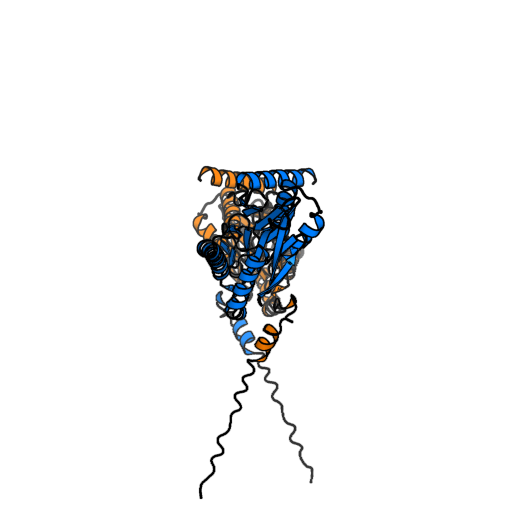M 1763 C C . THR A 1 233 ? -5.648 17.719 1.626 1 98.12 233 THR A C 1
ATOM 1765 O O . THR A 1 233 ? -4.48 17.531 1.969 1 98.12 233 THR A O 1
ATOM 1768 N N . VAL A 1 234 ? -6.098 18.812 1.126 1 98.69 234 VAL A N 1
ATOM 1769 C CA . VAL A 1 234 ? -5.191 19.938 0.926 1 98.69 234 VAL A CA 1
ATOM 1770 C C . VAL A 1 234 ? -5.84 21.219 1.444 1 98.69 234 VAL A C 1
ATOM 1772 O O . VAL A 1 234 ? -6.977 21.547 1.09 1 98.69 234 VAL A O 1
ATOM 1775 N N . PHE A 1 235 ? -5.129 21.938 2.258 1 98.88 235 PHE A N 1
ATOM 1776 C CA . PHE A 1 235 ? -5.535 23.25 2.738 1 98.88 235 PHE A CA 1
ATOM 1777 C C . PHE A 1 235 ? -4.496 24.312 2.377 1 98.88 235 PHE A C 1
ATOM 1779 O O . PHE A 1 235 ? -3.293 24.047 2.434 1 98.88 235 PHE A O 1
ATOM 1786 N N . THR A 1 236 ? -4.98 25.453 2.031 1 98.88 236 THR A N 1
ATOM 1787 C CA . THR A 1 236 ? -4.121 26.625 1.896 1 98.88 236 THR A CA 1
ATOM 1788 C C . THR A 1 236 ? -4.496 27.688 2.92 1 98.88 236 THR A C 1
ATOM 1790 O O . THR A 1 236 ? -5.664 27.797 3.301 1 98.88 236 THR A O 1
ATOM 1793 N N . MET A 1 237 ? -3.547 28.375 3.412 1 98.88 237 MET A N 1
ATOM 1794 C CA . MET A 1 237 ? -3.709 29.453 4.383 1 98.88 237 MET A CA 1
ATOM 1795 C C . MET A 1 237 ? -3 30.719 3.908 1 98.88 237 MET A C 1
ATOM 1797 O O . MET A 1 237 ? -1.807 30.688 3.604 1 98.88 237 MET A O 1
ATOM 1801 N N . ASP A 1 238 ? -3.707 31.781 3.826 1 98.62 238 ASP A N 1
ATOM 1802 C CA . ASP A 1 238 ? -3.162 33.094 3.439 1 98.62 238 ASP A CA 1
ATOM 1803 C C . ASP A 1 238 ? -3.951 34.219 4.082 1 98.62 238 ASP A C 1
ATOM 1805 O O . ASP A 1 238 ? -4.648 34 5.078 1 98.62 238 ASP A O 1
ATOM 1809 N N . ALA A 1 239 ? -3.725 35.438 3.598 1 98.19 239 ALA A N 1
ATOM 1810 C CA . ALA A 1 239 ? -4.34 36.625 4.195 1 98.19 239 ALA A CA 1
ATOM 1811 C C . ALA A 1 239 ? -5.863 36.5 4.16 1 98.19 239 ALA A C 1
ATOM 1813 O O . ALA A 1 239 ? -6.551 37.156 4.957 1 98.19 239 ALA A O 1
ATOM 1814 N N . ASP A 1 240 ? -6.391 35.656 3.256 1 97.75 240 ASP A N 1
ATOM 1815 C CA . ASP A 1 240 ? -7.836 35.531 3.105 1 97.75 240 ASP A CA 1
ATOM 1816 C C . ASP A 1 240 ? -8.391 34.438 4.008 1 97.75 240 ASP A C 1
ATOM 1818 O O . ASP A 1 240 ? -9.602 34.281 4.148 1 97.75 240 ASP A O 1
ATOM 1822 N N . GLY A 1 241 ? -7.539 33.594 4.586 1 98.31 241 GLY A N 1
ATOM 1823 C CA . GLY A 1 241 ? -7.992 32.594 5.523 1 98.31 241 GLY A CA 1
ATOM 1824 C C . GLY A 1 241 ? -7.59 31.188 5.117 1 98.31 241 GLY A C 1
ATOM 1825 O O . GLY A 1 241 ? -6.609 31 4.395 1 98.31 241 GLY A O 1
ATOM 1826 N N . VAL A 1 242 ? -8.25 30.281 5.727 1 98.62 242 VAL A N 1
ATOM 1827 C CA . VAL A 1 242 ? -8.023 28.859 5.469 1 98.62 242 VAL A CA 1
ATOM 1828 C C . VAL A 1 242 ? -9.023 28.359 4.426 1 98.62 242 VAL A C 1
ATOM 1830 O O . VAL A 1 242 ? -10.227 28.578 4.559 1 98.62 242 VAL A O 1
ATOM 1833 N N . ARG A 1 243 ? -8.461 27.703 3.41 1 98.19 243 ARG A N 1
ATOM 1834 C CA . ARG A 1 243 ? -9.312 27.156 2.354 1 98.19 243 ARG A CA 1
ATOM 1835 C C . ARG A 1 243 ? -8.977 25.703 2.068 1 98.19 243 ARG A C 1
ATOM 1837 O O . ARG A 1 243 ? -7.801 25.344 1.921 1 98.19 243 ARG A O 1
ATOM 1844 N N . GLU A 1 244 ? -10.008 24.938 1.991 1 98.31 244 GLU A N 1
ATOM 1845 C CA . GLU A 1 244 ? -9.836 23.547 1.587 1 98.31 244 GLU A CA 1
ATOM 1846 C C . GLU A 1 244 ? -9.977 23.391 0.075 1 98.31 244 GLU A C 1
ATOM 1848 O O . GLU A 1 244 ? -10.922 23.891 -0.524 1 98.31 244 GLU A O 1
ATOM 1853 N N . GLN A 1 245 ? -9 22.719 -0.528 1 97.88 245 GLN A N 1
ATOM 1854 C CA . GLN A 1 245 ? -9.156 22.359 -1.936 1 97.88 245 GLN A CA 1
ATOM 1855 C C . GLN A 1 245 ? -10.242 21.312 -2.123 1 97.88 245 GLN A C 1
ATOM 1857 O O . GLN A 1 245 ? -10.305 20.344 -1.366 1 97.88 245 GLN A O 1
ATOM 1862 N N . THR A 1 246 ? -11.086 21.516 -3.1 1 97 246 THR A N 1
ATOM 1863 C CA . THR A 1 246 ? -12.125 20.531 -3.34 1 97 246 THR A CA 1
ATOM 1864 C C . THR A 1 246 ? -11.516 19.234 -3.875 1 97 246 THR A C 1
ATOM 1866 O O . THR A 1 246 ? -10.5 19.25 -4.562 1 97 246 THR A O 1
ATOM 1869 N N . GLN A 1 247 ? -12.18 18.141 -3.59 1 96.06 247 GLN A N 1
ATOM 1870 C CA . GLN A 1 247 ? -11.719 16.859 -4.094 1 96.06 247 GLN A CA 1
ATOM 1871 C C . GLN A 1 247 ? -11.742 16.812 -5.621 1 96.06 247 GLN A C 1
ATOM 1873 O O . GLN A 1 247 ? -10.898 16.172 -6.242 1 96.06 247 GLN A O 1
ATOM 1878 N N . ASP A 1 248 ? -12.664 17.516 -6.191 1 96.56 248 ASP A N 1
ATOM 1879 C CA . ASP A 1 248 ? -12.727 17.594 -7.645 1 96.56 248 ASP A CA 1
ATOM 1880 C C . ASP A 1 248 ? -11.477 18.281 -8.211 1 96.56 248 ASP A C 1
ATOM 1882 O O . ASP A 1 248 ? -10.945 17.844 -9.234 1 96.56 248 ASP A O 1
ATOM 1886 N N . ASP A 1 249 ? -11.055 19.312 -7.551 1 96.81 249 ASP A N 1
ATOM 1887 C CA . ASP A 1 249 ? -9.859 20.016 -7.996 1 96.81 249 ASP A CA 1
ATOM 1888 C C . ASP A 1 249 ? -8.617 19.141 -7.852 1 96.81 249 ASP A C 1
ATOM 1890 O O . ASP A 1 249 ? -7.762 19.109 -8.734 1 96.81 249 ASP A O 1
ATOM 1894 N N . VAL A 1 250 ? -8.555 18.469 -6.734 1 97.94 250 VAL A N 1
ATOM 1895 C CA . VAL A 1 250 ? -7.418 17.578 -6.496 1 97.94 250 VAL A CA 1
ATOM 1896 C C . VAL A 1 250 ? -7.422 16.453 -7.516 1 97.94 250 VAL A C 1
ATOM 1898 O O . VAL A 1 250 ? -6.383 16.109 -8.086 1 97.94 250 VAL A O 1
ATOM 1901 N N . ALA A 1 251 ? -8.578 15.898 -7.777 1 96.62 251 ALA A N 1
ATOM 1902 C CA . ALA A 1 251 ? -8.727 14.852 -8.781 1 96.62 251 ALA A CA 1
ATOM 1903 C C . ALA A 1 251 ? -8.266 15.336 -10.156 1 96.62 251 ALA A C 1
ATOM 1905 O O . ALA A 1 251 ? -7.59 14.609 -10.883 1 96.62 251 ALA A O 1
ATOM 1906 N N . ALA A 1 252 ? -8.703 16.516 -10.492 1 96.38 252 ALA A N 1
ATOM 1907 C CA . ALA A 1 252 ? -8.344 17.078 -11.789 1 96.38 252 ALA A CA 1
ATOM 1908 C C . ALA A 1 252 ? -6.828 17.219 -11.93 1 96.38 252 ALA A C 1
ATOM 1910 O O . ALA A 1 252 ? -6.277 16.953 -13 1 96.38 252 ALA A O 1
ATOM 1911 N N . TYR A 1 253 ? -6.211 17.609 -10.914 1 95.62 253 TYR A N 1
ATOM 1912 C CA . TYR A 1 253 ? -4.754 17.688 -10.938 1 95.62 253 TYR A CA 1
ATOM 1913 C C . TYR A 1 253 ? -4.141 16.312 -11.234 1 95.62 253 TYR A C 1
ATOM 1915 O O . TYR A 1 253 ? -3.281 16.188 -12.102 1 95.62 253 TYR A O 1
ATOM 1923 N N . TYR A 1 254 ? -4.559 15.297 -10.438 1 95.81 254 TYR A N 1
ATOM 1924 C CA . TYR A 1 254 ? -3.943 13.984 -10.594 1 95.81 254 TYR A CA 1
ATOM 1925 C C . TYR A 1 254 ? -4.23 13.398 -11.977 1 95.81 254 TYR A C 1
ATOM 1927 O O . TYR A 1 254 ? -3.383 12.719 -12.555 1 95.81 254 TYR A O 1
ATOM 1935 N N . ARG A 1 255 ? -5.387 13.664 -12.508 1 93.94 255 ARG A N 1
ATOM 1936 C CA . ARG A 1 255 ? -5.699 13.188 -13.859 1 93.94 255 ARG A CA 1
ATOM 1937 C C . ARG A 1 255 ? -4.773 13.828 -14.891 1 93.94 255 ARG A C 1
ATOM 1939 O O . ARG A 1 255 ? -4.246 13.141 -15.766 1 93.94 255 ARG A O 1
ATOM 1946 N N . ALA A 1 256 ? -4.566 15.102 -14.727 1 93.25 256 ALA A N 1
ATOM 1947 C CA . ALA A 1 256 ? -3.664 15.805 -15.633 1 93.25 256 ALA A CA 1
ATOM 1948 C C . ALA A 1 256 ? -2.229 15.32 -15.461 1 93.25 256 ALA A C 1
ATOM 1950 O O . ALA A 1 256 ? -1.513 15.117 -16.453 1 93.25 256 ALA A O 1
ATOM 1951 N N . PHE A 1 257 ? -1.944 15.141 -14.281 1 92.31 257 PHE A N 1
ATOM 1952 C CA . PHE A 1 257 ? -0.591 14.703 -13.961 1 92.31 257 PHE A CA 1
ATOM 1953 C C . PHE A 1 257 ? -0.309 13.328 -14.555 1 92.31 257 PHE A C 1
ATOM 1955 O O . PHE A 1 257 ? 0.725 13.125 -15.195 1 92.31 257 PHE A O 1
ATOM 1962 N N . VAL A 1 258 ? -1.22 12.445 -14.32 1 89.12 258 VAL A N 1
ATOM 1963 C CA . VAL A 1 258 ? -1.078 11.07 -14.805 1 89.12 258 VAL A CA 1
ATOM 1964 C C . VAL A 1 258 ? -1.062 11.062 -16.328 1 89.12 258 VAL A C 1
ATOM 1966 O O . VAL A 1 258 ? -0.312 10.297 -16.938 1 89.12 258 VAL A O 1
ATOM 1969 N N . ALA A 1 259 ? -1.891 11.852 -16.922 1 88.31 259 ALA A N 1
ATOM 1970 C CA . ALA A 1 259 ? -1.911 11.961 -18.391 1 88.31 259 ALA A CA 1
ATOM 1971 C C . ALA A 1 259 ? -0.559 12.422 -18.922 1 88.31 259 ALA A C 1
ATOM 1973 O O . ALA A 1 259 ? -0.121 11.984 -19.984 1 88.31 259 ALA A O 1
ATOM 1974 N N . GLY A 1 260 ? 0.084 13.25 -18.141 1 86.25 260 GLY A N 1
ATOM 1975 C CA . GLY A 1 260 ? 1.392 13.75 -18.531 1 86.25 260 GLY A CA 1
ATOM 1976 C C . GLY A 1 260 ? 2.486 12.711 -18.438 1 86.25 260 GLY A C 1
ATOM 1977 O O . GLY A 1 260 ? 3.457 12.742 -19.188 1 86.25 260 GLY A O 1
ATOM 1978 N N . LEU A 1 261 ? 2.359 11.867 -17.453 1 83.25 261 LEU A N 1
ATOM 1979 C CA . LEU A 1 261 ? 3.328 10.789 -17.297 1 83.25 261 LEU A CA 1
ATOM 1980 C C . LEU A 1 261 ? 3.248 9.797 -18.453 1 83.25 261 LEU A C 1
ATOM 1982 O O . LEU A 1 261 ? 4.266 9.258 -18.891 1 83.25 261 LEU A O 1
ATOM 1986 N N . ARG A 1 262 ? 2.1 9.508 -18.953 1 74.12 262 ARG A N 1
ATOM 1987 C CA . ARG A 1 262 ? 1.887 8.555 -20.031 1 74.12 262 ARG A CA 1
ATOM 1988 C C . ARG A 1 262 ? 2.424 9.094 -21.359 1 74.12 262 ARG A C 1
ATOM 1990 O O . ARG A 1 262 ? 2.859 8.328 -22.219 1 74.12 262 ARG A O 1
ATOM 1997 N N . LYS A 1 263 ? 2.342 10.328 -21.609 1 68.62 263 LYS A N 1
ATOM 1998 C CA . LYS A 1 263 ? 2.836 10.938 -22.844 1 68.62 263 LYS A CA 1
ATOM 1999 C C . LYS A 1 263 ? 4.359 10.93 -22.875 1 68.62 263 LYS A C 1
ATOM 2001 O O . LYS A 1 263 ? 4.957 10.867 -23.953 1 68.62 263 LYS A O 1
ATOM 2006 N N . LYS A 1 264 ? 5.055 10.969 -21.781 1 60.12 264 LYS A N 1
ATOM 2007 C CA . LYS A 1 264 ? 6.512 11.008 -21.75 1 60.12 264 LYS A CA 1
ATOM 2008 C C . LYS A 1 264 ? 7.102 9.609 -21.969 1 60.12 264 LYS A C 1
ATOM 2010 O O . LYS A 1 264 ? 8.305 9.469 -22.219 1 60.12 264 LYS A O 1
ATOM 2015 N N . GLU A 1 265 ? 6.445 8.562 -21.609 1 50 265 GLU A N 1
ATOM 2016 C CA . GLU A 1 265 ? 6.938 7.215 -21.891 1 50 265 GLU A CA 1
ATOM 2017 C C . GLU A 1 265 ? 6.609 6.793 -23.328 1 50 265 GLU A C 1
ATOM 2019 O O . GLU A 1 265 ? 5.605 7.223 -23.891 1 50 265 GLU A O 1
ATOM 2024 N N . MET B 1 1 ? 20.953 -15.703 72.75 1 24.41 1 MET B N 1
ATOM 2025 C CA . MET B 1 1 ? 21.844 -15.641 71.562 1 24.41 1 MET B CA 1
ATOM 2026 C C . MET B 1 1 ? 21.094 -15.25 70.312 1 24.41 1 MET B C 1
ATOM 2028 O O . MET B 1 1 ? 20.219 -15.984 69.875 1 24.41 1 MET B O 1
ATOM 2032 N N . ASP B 1 2 ? 20.875 -13.945 70.125 1 27.98 2 ASP B N 1
ATOM 2033 C CA . ASP B 1 2 ? 20.031 -13.086 69.312 1 27.98 2 ASP B CA 1
ATOM 2034 C C . ASP B 1 2 ? 20.484 -13.109 67.875 1 27.98 2 ASP B C 1
ATOM 2036 O O . ASP B 1 2 ? 21.578 -12.641 67.562 1 27.98 2 ASP B O 1
ATOM 2040 N N . THR B 1 3 ? 20.281 -14.25 67.25 1 29.77 3 THR B N 1
ATOM 2041 C CA . THR B 1 3 ? 20.781 -14.555 65.875 1 29.77 3 THR B CA 1
ATOM 2042 C C . THR B 1 3 ? 20.344 -13.5 64.875 1 29.77 3 THR B C 1
ATOM 2044 O O . THR B 1 3 ? 19.156 -13.219 64.75 1 29.77 3 THR B O 1
ATOM 2047 N N . LEU B 1 4 ? 21.203 -12.547 64.625 1 29.45 4 LEU B N 1
ATOM 2048 C CA . LEU B 1 4 ? 21.156 -11.406 63.719 1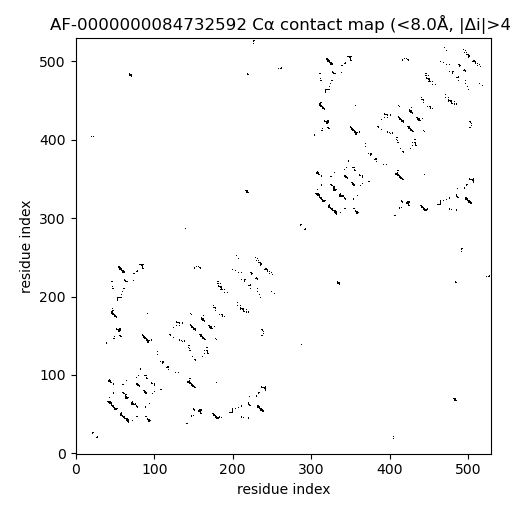 29.45 4 LEU B CA 1
ATOM 2049 C C . LEU B 1 4 ? 20.828 -11.844 62.281 1 29.45 4 LEU B C 1
ATOM 2051 O O . LEU B 1 4 ? 21.609 -12.562 61.656 1 29.45 4 LEU B O 1
ATOM 2055 N N . SER B 1 5 ? 19.594 -12.281 62.062 1 28.44 5 SER B N 1
ATOM 2056 C CA . SER B 1 5 ? 19.203 -12.797 60.75 1 28.44 5 SER B CA 1
ATOM 2057 C C . SER B 1 5 ? 19.469 -11.773 59.656 1 28.44 5 SER B C 1
ATOM 2059 O O . SER B 1 5 ? 19.016 -10.633 59.719 1 28.44 5 SER B O 1
ATOM 2061 N N . PHE B 1 6 ? 20.625 -11.883 59.031 1 27.23 6 PHE B N 1
ATOM 2062 C CA . PHE B 1 6 ? 21.078 -11.07 57.906 1 27.23 6 PHE B CA 1
ATOM 2063 C C . PHE B 1 6 ? 20.047 -11.086 56.781 1 27.23 6 PHE B C 1
ATOM 2065 O O . PHE B 1 6 ? 19.797 -12.133 56.188 1 27.23 6 PHE B O 1
ATOM 2072 N N . ARG B 1 7 ? 18.969 -10.32 56.875 1 26.8 7 ARG B N 1
ATOM 2073 C CA . ARG B 1 7 ? 17.969 -10.188 55.844 1 26.8 7 ARG B CA 1
ATOM 2074 C C . ARG B 1 7 ? 18.625 -9.828 54.5 1 26.8 7 ARG B C 1
ATOM 2076 O O . ARG B 1 7 ? 19.328 -8.828 54.406 1 26.8 7 ARG B O 1
ATOM 2083 N N . ALA B 1 8 ? 18.859 -10.82 53.656 1 26.31 8 ALA B N 1
ATOM 2084 C CA . ALA B 1 8 ? 19.391 -10.742 52.312 1 26.31 8 ALA B CA 1
ATOM 2085 C C . ALA B 1 8 ? 18.766 -9.594 51.531 1 26.31 8 ALA B C 1
ATOM 2087 O O . ALA B 1 8 ? 17.547 -9.516 51.406 1 26.31 8 ALA B O 1
ATOM 2088 N N . PHE B 1 9 ? 19.281 -8.367 51.625 1 25.69 9 PHE B N 1
ATOM 2089 C CA . PHE B 1 9 ? 18.922 -7.176 50.844 1 25.69 9 PHE B CA 1
ATOM 2090 C C . PHE B 1 9 ? 18.953 -7.473 49.344 1 25.69 9 PHE B C 1
ATOM 2092 O O . PHE B 1 9 ? 20.016 -7.711 48.781 1 25.69 9 PHE B O 1
ATOM 2099 N N . SER B 1 10 ? 18.078 -8.359 48.875 1 29.55 10 SER B N 1
ATOM 2100 C CA . SER B 1 10 ? 18.094 -8.617 47.469 1 29.55 10 SER B CA 1
ATOM 2101 C C . SER B 1 10 ? 18.078 -7.32 46.656 1 29.55 10 SER B C 1
ATOM 2103 O O . SER B 1 10 ? 17.188 -6.48 46.844 1 29.55 10 SER B O 1
ATOM 2105 N N . PRO B 1 11 ? 19.172 -6.777 46.281 1 30.33 11 PRO B N 1
ATOM 2106 C CA . PRO B 1 11 ? 19.266 -5.508 45.531 1 30.33 11 PRO B CA 1
ATOM 2107 C C . PRO B 1 11 ? 18.375 -5.473 44.312 1 30.33 11 PRO B C 1
ATOM 2109 O O . PRO B 1 11 ? 18.438 -6.379 43.469 1 30.33 11 PRO B O 1
ATOM 2112 N N . PRO B 1 12 ? 17.094 -5.008 44.344 1 30.03 12 PRO B N 1
ATOM 2113 C CA . PRO B 1 12 ? 16.109 -5.094 43.25 1 30.03 12 PRO B CA 1
ATOM 2114 C C . PRO B 1 12 ? 16.562 -4.41 41.969 1 30.03 12 PRO B C 1
ATOM 2116 O O . PRO B 1 12 ? 15.742 -3.969 41.156 1 30.03 12 PRO B O 1
ATOM 2119 N N . PHE B 1 13 ? 17.875 -4.285 41.656 1 29.86 13 PHE B N 1
ATOM 2120 C CA . PHE B 1 13 ? 18.281 -3.5 40.5 1 29.86 13 PHE B CA 1
ATOM 2121 C C . PHE B 1 13 ? 17.672 -4.07 39.219 1 29.86 13 PHE B C 1
ATOM 2123 O O . PHE B 1 13 ? 18.156 -5.086 38.688 1 29.86 13 PHE B O 1
ATOM 2130 N N . ASP B 1 14 ? 16.375 -4.133 39.031 1 30.39 14 ASP B N 1
ATOM 2131 C CA . ASP B 1 14 ? 15.828 -4.75 37.844 1 30.39 14 ASP B CA 1
ATOM 2132 C C . ASP B 1 14 ? 16.391 -4.086 36.562 1 30.39 14 ASP B C 1
ATOM 2134 O O . ASP B 1 14 ? 16.578 -2.867 36.531 1 30.39 14 ASP B O 1
ATOM 2138 N N . SER B 1 15 ? 17.141 -4.711 35.688 1 31.16 15 SER B N 1
ATOM 2139 C CA . SER B 1 15 ? 17.75 -4.523 34.375 1 31.16 15 SER B CA 1
ATOM 2140 C C . SER B 1 15 ? 16.828 -3.77 33.438 1 31.16 15 SER B C 1
ATOM 2142 O O . SER B 1 15 ? 17.156 -3.543 32.281 1 31.16 15 SER B O 1
ATOM 2144 N N . SER B 1 16 ? 15.562 -3.66 33.875 1 32.56 16 SER B N 1
ATOM 2145 C CA . SER B 1 16 ? 14.594 -3.111 32.906 1 32.56 16 SER B CA 1
ATOM 2146 C C . SER B 1 16 ? 14.969 -1.694 32.5 1 32.56 16 SER B C 1
ATOM 2148 O O . SER B 1 16 ? 14.234 -1.051 31.75 1 32.56 16 SER B O 1
ATOM 2150 N N . SER B 1 17 ? 15.898 -1.011 33.156 1 34.53 17 SER B N 1
ATOM 2151 C CA . SER B 1 17 ? 16.016 0.432 33.344 1 34.53 17 SER B CA 1
ATOM 2152 C C . SER B 1 17 ? 16.594 1.1 32.094 1 34.53 17 SER B C 1
ATOM 2154 O O . SER B 1 17 ? 16.297 2.268 31.812 1 34.53 17 SER B O 1
ATOM 2156 N N . PHE B 1 18 ? 17.641 0.5 31.438 1 31.8 18 PHE B N 1
ATOM 2157 C CA . PHE B 1 18 ? 18.562 1.255 30.609 1 31.8 18 PHE B CA 1
ATOM 2158 C C . PHE B 1 18 ? 17.875 1.756 29.344 1 31.8 18 PHE B C 1
ATOM 2160 O O . PHE B 1 18 ? 18.016 2.922 28.969 1 31.8 18 PHE B O 1
ATOM 2167 N N . VAL B 1 19 ? 17.094 0.96 28.641 1 34.59 19 VAL B N 1
ATOM 2168 C CA . VAL B 1 19 ? 16.469 1.383 27.391 1 34.59 19 VAL B CA 1
ATOM 2169 C C . VAL B 1 19 ? 15.539 2.564 27.641 1 34.59 19 VAL B C 1
ATOM 2171 O O . VAL B 1 19 ? 15.336 3.406 26.766 1 34.59 19 VAL B O 1
ATOM 2174 N N . GLU B 1 20 ? 14.953 2.637 28.812 1 37.97 20 GLU B N 1
ATOM 2175 C CA . GLU B 1 20 ? 14.109 3.758 29.203 1 37.97 20 GLU B CA 1
ATOM 2176 C C . GLU B 1 20 ? 14.922 5.043 29.328 1 37.97 20 GLU B C 1
ATOM 2178 O O . GLU B 1 20 ? 14.445 6.117 28.938 1 37.97 20 GLU B O 1
ATOM 2183 N N . VAL B 1 21 ? 16.062 4.941 29.812 1 37.78 21 VAL B N 1
ATOM 2184 C CA . VAL B 1 21 ? 16.891 6.113 30.078 1 37.78 21 VAL B CA 1
ATOM 2185 C C . VAL B 1 21 ? 17.312 6.75 28.75 1 37.78 21 VAL B C 1
ATOM 2187 O O . VAL B 1 21 ? 17.25 7.969 28.594 1 37.78 21 VAL B O 1
ATOM 2190 N N . LEU B 1 22 ? 17.797 5.938 27.781 1 39.03 22 LEU B N 1
ATOM 2191 C CA . LEU B 1 22 ? 18.281 6.504 26.531 1 39.03 22 LEU B CA 1
ATOM 2192 C C . LEU B 1 22 ? 17.156 7.18 25.75 1 39.03 22 LEU B C 1
ATOM 2194 O O . LEU B 1 22 ? 17.359 8.211 25.109 1 39.03 22 LEU B O 1
ATOM 2198 N N . ARG B 1 23 ? 15.836 6.855 25.875 1 37.88 23 ARG B N 1
ATOM 2199 C CA . ARG B 1 23 ? 14.664 7.488 25.266 1 37.88 23 ARG B CA 1
ATOM 2200 C C . ARG B 1 23 ? 14.43 8.875 25.859 1 37.88 23 ARG B C 1
ATOM 2202 O O . ARG B 1 23 ? 14.125 9.82 25.125 1 37.88 23 ARG B O 1
ATOM 2209 N N . ALA B 1 24 ? 14.617 9.219 27.031 1 34.62 24 ALA B N 1
ATOM 2210 C CA . ALA B 1 24 ? 14.453 10.469 27.766 1 34.62 24 ALA B CA 1
ATOM 2211 C C . ALA B 1 24 ? 15.5 11.492 27.344 1 34.62 24 ALA B C 1
ATOM 2213 O O . ALA B 1 24 ? 15.25 12.703 27.406 1 34.62 24 ALA B O 1
ATOM 2214 N N . SER B 1 25 ? 16.75 11.039 27.203 1 37.81 25 SER B N 1
ATOM 2215 C CA . SER B 1 25 ? 17.812 12.039 27.047 1 37.81 25 SER B CA 1
ATOM 2216 C C . SER B 1 25 ? 17.828 12.617 25.641 1 37.81 25 SER B C 1
ATOM 2218 O O . SER B 1 25 ? 18.641 13.5 25.328 1 37.81 25 SER B O 1
ATOM 2220 N N . GLY B 1 26 ? 16.953 12.812 24.75 1 36.22 26 GLY B N 1
ATOM 2221 C CA . GLY B 1 26 ? 16.75 13.492 23.484 1 36.22 26 GLY B CA 1
ATOM 2222 C C . GLY B 1 26 ? 17.672 12.992 22.375 1 36.22 26 GLY B C 1
ATOM 2223 O O . GLY B 1 26 ? 17.766 13.602 21.312 1 36.22 26 GLY B O 1
ATOM 2224 N N . ARG B 1 27 ? 18.672 12.281 22.578 1 33.81 27 ARG B N 1
ATOM 2225 C CA . ARG B 1 27 ? 19.75 11.734 21.766 1 33.81 27 ARG B CA 1
ATOM 2226 C C . ARG B 1 27 ? 19.328 10.445 21.078 1 33.81 27 ARG B C 1
ATOM 2228 O O . ARG B 1 27 ? 20.156 9.633 20.688 1 33.81 27 ARG B O 1
ATOM 2235 N N . LEU B 1 28 ? 18.125 10.109 21.141 1 33.75 28 LEU B N 1
ATOM 2236 C CA . LEU B 1 28 ? 17.797 8.938 20.328 1 33.75 28 LEU B CA 1
ATOM 2237 C C . LEU B 1 28 ? 17.938 9.25 18.844 1 33.75 28 LEU B C 1
ATOM 2239 O O . LEU B 1 28 ? 17.266 10.156 18.328 1 33.75 28 LEU B O 1
ATOM 2243 N N . PRO B 1 29 ? 19.016 8.914 18.172 1 30.95 29 PRO B N 1
ATOM 2244 C CA . PRO B 1 29 ? 19.125 9.195 16.734 1 30.95 29 PRO B CA 1
ATOM 2245 C C . PRO B 1 29 ? 17.828 8.898 15.977 1 30.95 29 PRO B C 1
ATOM 2247 O O . PRO B 1 29 ? 17.047 8.039 16.391 1 30.95 29 PRO B O 1
ATOM 2250 N N . ALA B 1 30 ? 17.297 9.836 15.07 1 34.31 30 ALA B N 1
ATOM 2251 C CA . ALA B 1 30 ? 16.312 9.539 14.047 1 34.31 30 ALA B CA 1
ATOM 2252 C C . ALA B 1 30 ? 16.266 8.047 13.727 1 34.31 30 ALA B C 1
ATOM 2254 O O . ALA B 1 30 ? 15.289 7.551 13.164 1 34.31 30 ALA B O 1
ATOM 2255 N N . ALA B 1 31 ? 17.344 7.32 13.992 1 31.78 31 ALA B N 1
ATOM 2256 C CA . ALA B 1 31 ? 17.781 5.941 13.789 1 31.78 31 ALA B CA 1
ATOM 2257 C C . ALA B 1 31 ? 17.031 4.984 14.703 1 31.78 31 ALA B C 1
ATOM 2259 O O . ALA B 1 31 ? 17.234 3.771 14.656 1 31.78 31 ALA B O 1
ATOM 2260 N N . LEU B 1 32 ? 16.547 5.375 15.719 1 30.95 32 LEU B N 1
ATOM 2261 C CA . LEU B 1 32 ? 16.016 4.316 16.578 1 30.95 32 LEU B CA 1
ATOM 2262 C C . LEU B 1 32 ? 14.805 3.656 15.922 1 30.95 32 LEU B C 1
ATOM 2264 O O . LEU B 1 32 ? 13.695 3.705 16.469 1 30.95 32 LEU B O 1
ATOM 2268 N N . SER B 1 33 ? 14.398 4.086 14.719 1 33.09 33 SER B N 1
ATOM 2269 C CA . SER B 1 33 ? 13.609 3.023 14.102 1 33.09 33 SER B CA 1
ATOM 2270 C C . SER B 1 33 ? 14.164 1.647 14.461 1 33.09 33 SER B C 1
ATOM 2272 O O . SER B 1 33 ? 15.281 1.299 14.062 1 33.09 33 SER B O 1
ATOM 2274 N N . LEU B 1 34 ? 14.086 1.286 15.734 1 30.62 34 LEU B N 1
ATOM 2275 C CA . LEU B 1 34 ? 14.422 -0.083 16.109 1 30.62 34 LEU B CA 1
ATOM 2276 C C . LEU B 1 34 ? 14.242 -1.03 14.93 1 30.62 34 LEU B C 1
ATOM 2278 O O . LEU B 1 34 ? 13.125 -1.469 14.641 1 30.62 34 LEU B O 1
ATOM 2282 N N . GLU B 1 35 ? 15.008 -0.72 13.93 1 32.97 35 GLU B N 1
ATOM 2283 C CA . GLU B 1 35 ? 15.164 -1.772 12.93 1 32.97 35 GLU B CA 1
ATOM 2284 C C . GLU B 1 35 ? 15.5 -3.107 13.586 1 32.97 35 GLU B C 1
ATOM 2286 O O . GLU B 1 35 ? 16.562 -3.256 14.188 1 32.97 35 GLU B O 1
ATOM 2291 N N . VAL B 1 36 ? 14.805 -3.701 14.477 1 31.31 36 VAL B N 1
ATOM 2292 C CA . VAL B 1 36 ? 15.148 -5.105 14.656 1 31.31 36 VAL B CA 1
ATOM 2293 C C . VAL B 1 36 ? 15.859 -5.625 13.406 1 31.31 36 VAL B C 1
ATOM 2295 O O . VAL B 1 36 ? 15.383 -5.426 12.289 1 31.31 36 VAL B O 1
ATOM 2298 N N . PRO B 1 37 ? 17.141 -5.844 13.438 1 35.81 37 PRO B N 1
ATOM 2299 C CA . PRO B 1 37 ? 17.844 -6.438 12.297 1 35.81 37 PRO B CA 1
ATOM 2300 C C . PRO B 1 37 ? 16.984 -7.445 11.531 1 35.81 37 PRO B C 1
ATOM 2302 O O . PRO B 1 37 ? 17.516 -8.25 10.766 1 35.81 37 PRO B O 1
ATOM 2305 N N . ALA B 1 38 ? 15.719 -7.684 11.883 1 37.12 38 ALA B N 1
ATOM 2306 C CA . ALA B 1 38 ? 14.93 -8.883 11.625 1 37.12 38 ALA B CA 1
ATOM 2307 C C . ALA B 1 38 ? 14.953 -9.242 10.141 1 37.12 38 ALA B C 1
ATOM 2309 O O . ALA B 1 38 ? 15.227 -8.383 9.297 1 37.12 38 ALA B O 1
ATOM 2310 N N . ILE B 1 39 ? 14.656 -10.484 9.688 1 42.47 39 ILE B N 1
ATOM 2311 C CA . ILE B 1 39 ? 14.133 -11.109 8.477 1 42.47 39 ILE B CA 1
ATOM 2312 C C . ILE B 1 39 ? 13.367 -10.078 7.656 1 42.47 39 ILE B C 1
ATOM 2314 O O . ILE B 1 39 ? 13.023 -10.336 6.496 1 42.47 39 ILE B O 1
ATOM 2318 N N . GLY B 1 40 ? 13.188 -8.781 8.195 1 52.53 40 GLY B N 1
ATOM 2319 C CA . GLY B 1 40 ? 12.375 -7.684 7.703 1 52.53 40 GLY B CA 1
ATOM 2320 C C . GLY B 1 40 ? 13.055 -6.875 6.613 1 52.53 40 GLY B C 1
ATOM 2321 O O . GLY B 1 40 ? 12.43 -6.012 5.992 1 52.53 40 GLY B O 1
ATOM 2322 N N . THR B 1 41 ? 14.344 -7.156 6.348 1 64.81 41 THR B N 1
ATOM 2323 C CA . THR B 1 41 ? 15.07 -6.273 5.438 1 64.81 41 THR B CA 1
ATOM 2324 C C . THR B 1 41 ? 15.086 -6.852 4.023 1 64.81 41 THR B C 1
ATOM 2326 O O . THR B 1 41 ? 15.641 -6.242 3.105 1 64.81 41 THR B O 1
ATOM 2329 N N . LEU B 1 42 ? 14.555 -7.988 3.865 1 80.06 42 LEU B N 1
ATOM 2330 C CA . LEU B 1 42 ? 14.555 -8.516 2.506 1 80.06 42 LEU B CA 1
ATOM 2331 C C . LEU B 1 42 ? 13.18 -8.344 1.861 1 80.06 42 LEU B C 1
ATOM 2333 O O . LEU B 1 42 ? 12.156 -8.414 2.545 1 80.06 42 LEU B O 1
ATOM 2337 N N . PRO B 1 43 ? 13.281 -8.156 0.566 1 83.44 43 PRO B N 1
ATOM 2338 C CA . PRO B 1 43 ? 11.992 -8.023 -0.117 1 83.44 43 PRO B CA 1
ATOM 2339 C C . PRO B 1 43 ? 11.133 -9.281 -0.013 1 83.44 43 PRO B C 1
ATOM 2341 O O . PRO B 1 43 ? 11.656 -10.391 -0.065 1 83.44 43 PRO B O 1
ATOM 2344 N N . HIS B 1 44 ? 9.93 -9.078 0.293 1 87.25 44 HIS B N 1
ATOM 2345 C CA . HIS B 1 44 ? 8.961 -10.164 0.35 1 87.25 44 HIS B CA 1
ATOM 2346 C C . HIS B 1 44 ? 7.941 -10.055 -0.782 1 87.25 44 HIS B C 1
ATOM 2348 O O . HIS B 1 44 ? 7.398 -8.977 -1.033 1 87.25 44 HIS B O 1
ATOM 2354 N N . ALA B 1 45 ? 7.898 -11.188 -1.523 1 81.94 45 ALA B N 1
ATOM 2355 C CA . ALA B 1 45 ? 6.801 -11.312 -2.475 1 81.94 45 ALA B CA 1
ATOM 2356 C C . ALA B 1 45 ? 5.48 -11.578 -1.757 1 81.94 45 ALA B C 1
ATOM 2358 O O . ALA B 1 45 ? 5.422 -12.383 -0.826 1 81.94 45 ALA B O 1
ATOM 2359 N N . THR B 1 46 ? 4.398 -11 -2.279 1 83.12 46 THR B N 1
ATOM 2360 C CA . THR B 1 46 ? 3.305 -10.93 -1.315 1 83.12 46 THR B CA 1
ATOM 2361 C C . THR B 1 46 ? 2.148 -11.828 -1.747 1 83.12 46 THR B C 1
ATOM 2363 O O . THR B 1 46 ? 1.902 -12.867 -1.136 1 83.12 46 THR B O 1
ATOM 2366 N N . THR B 1 47 ? 1.235 -11.508 -2.764 1 97.06 47 THR B N 1
ATOM 2367 C CA . THR B 1 47 ? -0.037 -12.219 -2.852 1 97.06 47 THR B CA 1
ATOM 2368 C C . THR B 1 47 ? -0.149 -12.969 -4.176 1 97.06 47 THR B C 1
ATOM 2370 O O . THR B 1 47 ? 0.032 -12.383 -5.246 1 97.06 47 THR B O 1
ATOM 2373 N N . VAL B 1 48 ? -0.41 -14.289 -4.125 1 98.62 48 VAL B N 1
ATOM 2374 C CA . VAL B 1 48 ? -0.649 -15.141 -5.285 1 98.62 48 VAL B CA 1
ATOM 2375 C C . VAL B 1 48 ? -1.871 -16.031 -5.035 1 98.62 48 VAL B C 1
ATOM 2377 O O . VAL B 1 48 ? -2.246 -16.266 -3.885 1 98.62 48 VAL B O 1
ATOM 2380 N N . LEU B 1 49 ? -2.523 -16.484 -6.145 1 98.88 49 LEU B N 1
ATOM 2381 C CA . LEU B 1 49 ? -3.691 -17.344 -5.98 1 98.88 49 LEU B CA 1
ATOM 2382 C C . LEU B 1 49 ? -3.867 -18.266 -7.191 1 98.88 49 LEU B C 1
ATOM 2384 O O . LEU B 1 49 ? -3.234 -18.047 -8.227 1 98.88 49 LEU B O 1
ATOM 2388 N N . ALA B 1 50 ? -4.641 -19.297 -7.02 1 98.94 50 ALA B N 1
ATOM 2389 C CA . ALA B 1 50 ? -5.078 -20.188 -8.086 1 98.94 50 ALA B CA 1
ATOM 2390 C C . ALA B 1 50 ? -6.523 -20.641 -7.875 1 98.94 50 ALA B C 1
ATOM 2392 O O . ALA B 1 50 ? -6.969 -20.797 -6.738 1 98.94 50 ALA B O 1
ATOM 2393 N N . LEU B 1 51 ? -7.227 -20.828 -8.914 1 98.81 51 LEU B N 1
ATOM 2394 C CA . LEU B 1 51 ? -8.57 -21.406 -8.828 1 98.81 51 LEU B CA 1
ATOM 2395 C C . LEU B 1 51 ? -8.898 -22.219 -10.07 1 98.81 51 LEU B C 1
ATOM 2397 O O . LEU B 1 51 ? -8.461 -21.875 -11.172 1 98.81 51 LEU B O 1
ATOM 2401 N N . ARG B 1 52 ? -9.656 -23.219 -9.883 1 98.69 52 ARG B N 1
ATOM 2402 C CA . ARG B 1 52 ? -10.039 -24.125 -10.961 1 98.69 52 ARG B CA 1
ATOM 2403 C C . ARG B 1 52 ? -11.219 -23.562 -11.758 1 98.69 52 ARG B C 1
ATOM 2405 O O . ARG B 1 52 ? -12.062 -22.859 -11.203 1 98.69 52 ARG B O 1
ATOM 2412 N N . TYR B 1 53 ? -11.219 -23.781 -13.023 1 98.56 53 TYR B N 1
ATOM 2413 C CA . TYR B 1 53 ? -12.375 -23.594 -13.891 1 98.56 53 TYR B CA 1
ATOM 2414 C C . TYR B 1 53 ? -12.648 -24.828 -14.727 1 98.56 53 TYR B C 1
ATOM 2416 O O . TYR B 1 53 ? -11.898 -25.812 -14.664 1 98.56 53 TYR B O 1
ATOM 2424 N N . GLU B 1 54 ? -13.781 -24.734 -15.383 1 97.38 54 GLU B N 1
ATOM 2425 C CA . GLU B 1 54 ? -14.109 -25.875 -16.234 1 97.38 54 GLU B CA 1
ATOM 2426 C C . GLU B 1 54 ? -13.016 -26.109 -17.281 1 97.38 54 GLU B C 1
ATOM 2428 O O . GLU B 1 54 ? -12.75 -25.25 -18.109 1 97.38 54 GLU B O 1
ATOM 2433 N N . GLY B 1 55 ? -12.289 -27.172 -17.141 1 96.12 55 GLY B N 1
ATOM 2434 C CA . GLY B 1 55 ? -11.312 -27.547 -18.141 1 96.12 55 GLY B CA 1
ATOM 2435 C C . GLY B 1 55 ? -9.898 -27.125 -17.781 1 96.12 55 GLY B C 1
ATOM 2436 O O . GLY B 1 55 ? -8.961 -27.391 -18.547 1 96.12 55 GLY B O 1
ATOM 2437 N N . GLY B 1 56 ? -9.789 -26.453 -16.578 1 98.62 56 GLY B N 1
ATOM 2438 C CA . GLY B 1 56 ? -8.414 -26.047 -16.297 1 98.62 56 GLY B CA 1
ATOM 2439 C C . GLY B 1 56 ? -8.273 -25.312 -14.977 1 98.62 56 GLY B C 1
ATOM 2440 O O . GLY B 1 56 ? -9.031 -25.547 -14.039 1 98.62 56 GLY B O 1
ATOM 2441 N N . VAL B 1 57 ? -7.207 -24.531 -14.898 1 98.88 57 VAL B N 1
ATOM 2442 C CA . VAL B 1 57 ? -6.863 -23.781 -13.688 1 98.88 57 VAL B CA 1
ATOM 2443 C C . VAL B 1 57 ? -6.203 -22.469 -14.055 1 98.88 57 VAL B C 1
ATOM 2445 O O . VAL B 1 57 ? -5.504 -22.375 -15.062 1 98.88 57 VAL B O 1
ATOM 2448 N N . VAL B 1 58 ? -6.539 -21.438 -13.281 1 98.88 58 VAL B N 1
ATOM 2449 C CA . VAL B 1 58 ? -5.918 -20.125 -13.43 1 98.88 58 VAL B CA 1
ATOM 2450 C C . VAL B 1 58 ? -5.004 -19.844 -12.242 1 98.88 58 VAL B C 1
ATOM 2452 O O . VAL B 1 58 ? -5.32 -20.219 -11.109 1 98.88 58 VAL B O 1
ATOM 2455 N N . MET B 1 59 ? -3.869 -19.266 -12.453 1 98.94 59 MET B N 1
ATOM 2456 C CA . MET B 1 59 ? -2.961 -18.766 -11.422 1 98.94 59 MET B CA 1
ATOM 2457 C C . MET B 1 59 ? -2.629 -17.297 -11.656 1 98.94 59 MET B C 1
ATOM 2459 O O . MET B 1 59 ? -2.389 -16.891 -12.797 1 98.94 59 MET B O 1
ATOM 2463 N N . ALA B 1 60 ? -2.672 -16.5 -10.57 1 98.88 60 ALA B N 1
ATOM 2464 C CA . ALA B 1 60 ? -2.426 -15.07 -10.688 1 98.88 60 ALA B CA 1
ATOM 2465 C C . ALA B 1 60 ? -1.629 -14.555 -9.492 1 98.88 60 ALA B C 1
ATOM 2467 O O . ALA B 1 60 ? -1.623 -15.172 -8.43 1 98.88 60 ALA B O 1
ATOM 2468 N N . GLY B 1 61 ? -0.899 -13.5 -9.695 1 98.5 61 GLY B N 1
ATOM 2469 C CA . GLY B 1 61 ? -0.127 -12.844 -8.648 1 98.5 61 GLY B CA 1
ATOM 2470 C C . GLY B 1 61 ? 0.022 -11.352 -8.875 1 98.5 61 GLY B C 1
ATOM 2471 O O . GLY B 1 61 ? 0.169 -10.898 -10.008 1 98.5 61 GLY B O 1
ATOM 2472 N N . ASP B 1 62 ? -0.042 -10.641 -7.797 1 97.44 62 ASP B N 1
ATOM 2473 C CA . ASP B 1 62 ? 0.224 -9.211 -7.918 1 97.44 62 ASP B CA 1
ATOM 2474 C C . ASP B 1 62 ? 1.685 -8.953 -8.281 1 97.44 62 ASP B C 1
ATOM 2476 O O . ASP B 1 62 ? 2.469 -9.891 -8.43 1 97.44 62 ASP B O 1
ATOM 2480 N N . ARG B 1 63 ? 2.072 -7.699 -8.477 1 96.88 63 ARG B N 1
ATOM 2481 C CA . ARG B 1 63 ? 3.379 -7.383 -9.047 1 96.88 63 ARG B CA 1
ATOM 2482 C C . ARG B 1 63 ? 4.277 -6.711 -8.008 1 96.88 63 ARG B C 1
ATOM 2484 O O . ARG B 1 63 ? 5.387 -6.277 -8.336 1 96.88 63 ARG B O 1
ATOM 2491 N N . GLN B 1 64 ? 3.797 -6.621 -6.746 1 96.19 64 GLN B N 1
ATOM 2492 C CA . GLN B 1 64 ? 4.531 -5.84 -5.758 1 96.19 64 GLN B CA 1
ATOM 2493 C C . GLN B 1 64 ? 5.379 -6.742 -4.863 1 96.19 64 GLN B C 1
ATOM 2495 O O . GLN B 1 64 ? 4.938 -7.82 -4.461 1 96.19 64 GLN B O 1
ATOM 2500 N N . ALA B 1 65 ? 6.605 -6.387 -4.641 1 95.31 65 ALA B N 1
ATOM 2501 C CA . ALA B 1 65 ? 7.43 -6.875 -3.541 1 95.31 65 ALA B CA 1
ATOM 2502 C C . ALA B 1 65 ? 7.781 -5.742 -2.576 1 95.31 65 ALA B C 1
ATOM 2504 O O . ALA B 1 65 ? 7.934 -4.59 -2.99 1 95.31 65 ALA B O 1
ATOM 2505 N N . SER B 1 66 ? 7.828 -6.102 -1.351 1 94.06 66 SER B N 1
ATOM 2506 C CA . SER B 1 66 ? 8.07 -5.07 -0.345 1 94.06 66 SER B CA 1
ATOM 2507 C C . SER B 1 66 ? 9.203 -5.477 0.596 1 94.06 66 SER B C 1
ATOM 2509 O O . SER B 1 66 ? 9.484 -6.664 0.763 1 94.06 66 SER B O 1
ATOM 2511 N N . GLU B 1 67 ? 9.914 -4.543 1.112 1 92.06 67 GLU B N 1
ATOM 2512 C CA . GLU B 1 67 ? 10.922 -4.656 2.168 1 92.06 67 GLU B CA 1
ATOM 2513 C C . GLU B 1 67 ? 10.555 -3.787 3.369 1 92.06 67 GLU B C 1
ATOM 2515 O O . GLU B 1 67 ? 10.664 -2.561 3.309 1 92.06 67 GLU B O 1
ATOM 2520 N N . GLY B 1 68 ? 10.164 -4.504 4.395 1 88.06 68 GLY B N 1
ATOM 2521 C CA . GLY B 1 68 ? 9.555 -3.73 5.461 1 88.06 68 GLY B CA 1
ATOM 2522 C C . GLY B 1 68 ? 8.352 -2.928 5 1 88.06 68 GLY B C 1
ATOM 2523 O O . GLY B 1 68 ? 7.422 -3.479 4.406 1 88.06 68 GLY B O 1
ATOM 2524 N N . TYR B 1 69 ? 8.383 -1.532 5.195 1 89.69 69 TYR B N 1
ATOM 2525 C CA . TYR B 1 69 ? 7.27 -0.679 4.801 1 89.69 69 TYR B CA 1
ATOM 2526 C C . TYR B 1 69 ? 7.582 0.069 3.508 1 89.69 69 TYR B C 1
ATOM 2528 O O . TYR B 1 69 ? 6.93 1.062 3.184 1 89.69 69 TYR B O 1
ATOM 2536 N N . GLN B 1 70 ? 8.57 -0.494 2.852 1 93.81 70 GLN B N 1
ATOM 2537 C CA . GLN B 1 70 ? 8.945 0.141 1.591 1 93.81 70 GLN B CA 1
ATOM 2538 C C . GLN B 1 70 ? 8.625 -0.766 0.404 1 93.81 70 GLN B C 1
ATOM 2540 O O . GLN B 1 70 ? 8.82 -1.98 0.476 1 93.81 70 GLN B O 1
ATOM 2545 N N . VAL B 1 71 ? 8.188 -0.174 -0.646 1 94.69 71 VAL B N 1
ATOM 2546 C CA . VAL B 1 71 ? 8 -0.9 -1.897 1 94.69 71 VAL B CA 1
ATOM 2547 C C . VAL B 1 71 ? 9.359 -1.199 -2.529 1 94.69 71 VAL B C 1
ATOM 2549 O O . VAL B 1 71 ? 10.078 -0.282 -2.926 1 94.69 71 VAL B O 1
ATOM 2552 N N . ALA B 1 72 ? 9.68 -2.441 -2.602 1 93.88 72 ALA B N 1
ATOM 2553 C CA . ALA B 1 72 ? 10.961 -2.85 -3.176 1 93.88 72 ALA B CA 1
ATOM 2554 C C . ALA B 1 72 ? 10.859 -2.986 -4.691 1 93.88 72 ALA B C 1
ATOM 2556 O O . ALA B 1 72 ? 11.82 -2.693 -5.41 1 93.88 72 ALA B O 1
ATOM 2557 N N . SER B 1 73 ? 9.734 -3.467 -5.152 1 92.94 73 SER B N 1
ATOM 2558 C CA . SER B 1 73 ? 9.477 -3.615 -6.582 1 92.94 73 SER B CA 1
ATOM 2559 C C . SER B 1 73 ? 7.988 -3.512 -6.891 1 92.94 73 SER B C 1
ATOM 2561 O O . SER B 1 73 ? 7.152 -3.984 -6.117 1 92.94 73 SER B O 1
ATOM 2563 N N . ARG B 1 74 ? 7.703 -2.9 -8.086 1 90.94 74 ARG B N 1
ATOM 2564 C CA . ARG B 1 74 ? 6.316 -2.803 -8.516 1 90.94 74 ARG B CA 1
ATOM 2565 C C . ARG B 1 74 ? 6.047 -3.723 -9.703 1 90.94 74 ARG B C 1
ATOM 2567 O O . ARG B 1 74 ? 4.93 -3.771 -10.219 1 90.94 74 ARG B O 1
ATOM 2574 N N . ALA B 1 75 ? 7.117 -4.422 -10.055 1 91.81 75 ALA B N 1
ATOM 2575 C CA . ALA B 1 75 ? 6.941 -5.133 -11.32 1 91.81 75 ALA B CA 1
ATOM 2576 C C . ALA B 1 75 ? 7.512 -6.547 -11.234 1 91.81 75 ALA B C 1
ATOM 2578 O O . ALA B 1 75 ? 7.895 -7.129 -12.25 1 91.81 75 ALA B O 1
ATOM 2579 N N . ILE B 1 76 ? 7.566 -7.094 -10.078 1 92.81 76 ILE B N 1
ATOM 2580 C CA . ILE B 1 76 ? 8.062 -8.461 -9.938 1 92.81 76 ILE B CA 1
ATOM 2581 C C . ILE B 1 76 ? 7.031 -9.445 -10.484 1 92.81 76 ILE B C 1
ATOM 2583 O O . ILE B 1 76 ? 5.828 -9.242 -10.32 1 92.81 76 ILE B O 1
ATOM 2587 N N . SER B 1 77 ? 7.52 -10.43 -11.156 1 93 77 SER B N 1
ATOM 2588 C CA . SER B 1 77 ? 6.66 -11.531 -11.57 1 93 77 SER B CA 1
ATOM 2589 C C . SER B 1 77 ? 6.703 -12.68 -10.562 1 93 77 SER B C 1
ATOM 2591 O O . SER B 1 77 ? 7.766 -13.242 -10.297 1 93 77 SER B O 1
ATOM 2593 N N . LYS B 1 78 ? 5.555 -13 -10.078 1 94.5 78 LYS B N 1
ATOM 2594 C CA . LYS B 1 78 ? 5.488 -14.008 -9.016 1 94.5 78 LYS B CA 1
ATOM 2595 C C . LYS B 1 78 ? 4.918 -15.32 -9.547 1 94.5 78 LYS B C 1
ATOM 2597 O O . LYS B 1 78 ? 4.797 -16.297 -8.797 1 94.5 78 LYS B O 1
ATOM 2602 N N . VAL B 1 79 ? 4.465 -15.375 -10.758 1 97.81 79 VAL B N 1
ATOM 2603 C CA . VAL B 1 79 ? 3.941 -16.578 -11.398 1 97.81 79 VAL B CA 1
ATOM 2604 C C . VAL B 1 79 ? 4.844 -16.969 -12.57 1 97.81 79 VAL B C 1
ATOM 2606 O O . VAL B 1 79 ? 5.082 -16.172 -13.477 1 97.81 79 VAL B O 1
ATOM 2609 N N . LEU B 1 80 ? 5.316 -18.188 -12.523 1 96.69 80 LEU B N 1
ATOM 2610 C CA . LEU B 1 80 ? 6.266 -18.656 -13.531 1 96.69 80 LEU B CA 1
ATOM 2611 C C . LEU B 1 80 ? 5.793 -19.953 -14.164 1 96.69 80 LEU B C 1
ATOM 2613 O O . LEU B 1 80 ? 5.461 -20.906 -13.453 1 96.69 80 LEU B O 1
ATOM 2617 N N . PRO B 1 81 ? 5.773 -19.922 -15.438 1 97.44 81 PRO B N 1
ATOM 2618 C CA . PRO B 1 81 ? 5.551 -21.219 -16.078 1 97.44 81 PRO B CA 1
ATOM 2619 C C . PRO B 1 81 ? 6.68 -22.219 -15.812 1 97.44 81 PRO B C 1
ATOM 2621 O O . PRO B 1 81 ? 7.855 -21.828 -15.812 1 97.44 81 PRO B O 1
ATOM 2624 N N . VAL B 1 82 ? 6.363 -23.422 -15.57 1 97.06 82 VAL B N 1
ATOM 2625 C CA . VAL B 1 82 ? 7.332 -24.484 -15.305 1 97.06 82 VAL B CA 1
ATOM 2626 C C . VAL B 1 82 ? 7.551 -25.312 -16.562 1 97.06 82 VAL B C 1
ATOM 2628 O O . VAL B 1 82 ? 8.688 -25.641 -16.922 1 97.06 82 VAL B O 1
ATOM 2631 N N . ASP B 1 83 ? 6.512 -25.734 -17.188 1 96.12 83 ASP B N 1
ATOM 2632 C CA . ASP B 1 83 ? 6.52 -26.469 -18.453 1 96.12 83 ASP B CA 1
ATOM 2633 C C . ASP B 1 83 ? 5.258 -26.172 -19.266 1 96.12 83 ASP B C 1
ATOM 2635 O O . ASP B 1 83 ? 4.66 -25.109 -19.125 1 96.12 83 ASP B O 1
ATOM 2639 N N . ARG B 1 84 ? 4.855 -27.062 -20.109 1 95.75 84 ARG B N 1
ATOM 2640 C CA . ARG B 1 84 ? 3.768 -26.797 -21.047 1 95.75 84 ARG B CA 1
ATOM 2641 C C . ARG B 1 84 ? 2.412 -26.922 -20.359 1 95.75 84 ARG B C 1
ATOM 2643 O O . ARG B 1 84 ? 1.381 -26.578 -20.938 1 95.75 84 ARG B O 1
ATOM 2650 N N . SER B 1 85 ? 2.357 -27.344 -19.062 1 97.88 85 SER B N 1
ATOM 2651 C CA . SER B 1 85 ? 1.059 -27.609 -18.453 1 97.88 85 SER B CA 1
ATOM 2652 C C . SER B 1 85 ? 0.996 -27.047 -17.031 1 97.88 85 SER B C 1
ATOM 2654 O O . SER B 1 85 ? -0.02 -27.188 -16.344 1 97.88 85 SER B O 1
ATOM 2656 N N . SER B 1 86 ? 2.082 -26.453 -16.547 1 98.69 86 SER B N 1
ATOM 2657 C CA . SER B 1 86 ? 2.082 -26.125 -15.117 1 98.69 86 SER B CA 1
ATOM 2658 C C . SER B 1 86 ? 2.785 -24.812 -14.859 1 98.69 86 SER B C 1
ATOM 2660 O O . SER B 1 86 ? 3.613 -24.359 -15.656 1 98.69 86 SER B O 1
ATOM 2662 N N . CYS B 1 87 ? 2.361 -24.156 -13.773 1 98.75 87 CYS B N 1
ATOM 2663 C CA . CYS B 1 87 ? 2.967 -22.938 -13.25 1 98.75 87 CYS B CA 1
ATOM 2664 C C . CYS B 1 87 ? 3.232 -23.062 -11.758 1 98.75 87 CYS B C 1
ATOM 2666 O O . CYS B 1 87 ? 2.59 -23.844 -11.07 1 98.75 87 CYS B O 1
ATOM 2668 N N . VAL B 1 88 ? 4.184 -22.297 -11.32 1 98.56 88 VAL B N 1
ATOM 2669 C CA . VAL B 1 88 ? 4.449 -22.141 -9.898 1 98.56 88 VAL B CA 1
ATOM 2670 C C . VAL B 1 88 ? 4.406 -20.656 -9.523 1 98.56 88 VAL B C 1
ATOM 2672 O O . VAL B 1 88 ? 4.867 -19.797 -10.289 1 98.56 88 VAL B O 1
ATOM 2675 N N . ALA B 1 89 ? 3.699 -20.344 -8.445 1 98.25 89 ALA B N 1
ATOM 2676 C CA . ALA B 1 89 ? 3.691 -19 -7.883 1 98.25 89 ALA B CA 1
ATOM 2677 C C . ALA B 1 89 ? 4.469 -18.938 -6.57 1 98.25 89 ALA B C 1
ATOM 2679 O O . ALA B 1 89 ? 4.496 -19.922 -5.82 1 98.25 89 ALA B O 1
ATOM 2680 N N . ILE B 1 90 ? 5.047 -17.797 -6.336 1 95.44 90 ILE B N 1
ATOM 2681 C CA . ILE B 1 90 ? 5.914 -17.719 -5.164 1 95.44 90 ILE B CA 1
ATOM 2682 C C . ILE B 1 90 ? 5.43 -16.609 -4.238 1 95.44 90 ILE B C 1
ATOM 2684 O O . ILE B 1 90 ? 4.934 -15.578 -4.707 1 95.44 90 ILE B O 1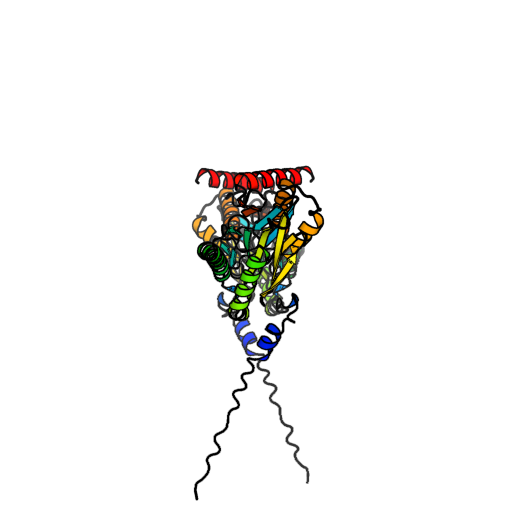
ATOM 2688 N N . ALA B 1 91 ? 5.5 -16.781 -3.016 1 94.81 91 ALA B N 1
ATOM 2689 C CA . ALA B 1 91 ? 5.309 -15.812 -1.94 1 94.81 91 ALA B CA 1
ATOM 2690 C C . ALA B 1 91 ? 6.352 -16 -0.841 1 94.81 91 ALA B C 1
ATOM 2692 O O . ALA B 1 91 ? 6.906 -17.078 -0.683 1 94.81 91 ALA B O 1
ATOM 2693 N N . GLY B 1 92 ? 6.648 -14.93 -0.1 1 92.69 92 GLY B N 1
ATOM 2694 C CA . GLY B 1 92 ? 7.68 -14.953 0.926 1 92.69 92 GLY B CA 1
ATOM 2695 C C . GLY B 1 92 ? 8.93 -14.188 0.535 1 92.69 92 GLY B C 1
ATOM 2696 O O . GLY B 1 92 ? 8.844 -13.156 -0.131 1 92.69 92 GLY B O 1
ATOM 2697 N N . ALA B 1 93 ? 10.109 -14.703 1.051 1 93.06 93 ALA B N 1
ATOM 2698 C CA . ALA B 1 93 ? 11.383 -14.07 0.716 1 93.06 93 ALA B CA 1
ATOM 2699 C C . ALA B 1 93 ? 11.641 -14.125 -0.787 1 93.06 93 ALA B C 1
ATOM 2701 O O . ALA B 1 93 ? 11.867 -15.195 -1.347 1 93.06 93 ALA B O 1
ATOM 2702 N N . ALA B 1 94 ? 11.703 -12.984 -1.379 1 91.38 94 ALA B N 1
ATOM 2703 C CA . ALA B 1 94 ? 11.633 -12.883 -2.834 1 91.38 94 ALA B CA 1
ATOM 2704 C C . ALA B 1 94 ? 12.82 -13.586 -3.488 1 91.38 94 ALA B C 1
ATOM 2706 O O . ALA B 1 94 ? 12.648 -14.375 -4.418 1 91.38 94 ALA B O 1
ATOM 2707 N N . GLY B 1 95 ? 14.023 -13.32 -3.068 1 91.75 95 GLY B N 1
ATOM 2708 C CA . GLY B 1 95 ? 15.211 -13.914 -3.662 1 91.75 95 GLY B CA 1
ATOM 2709 C C . GLY B 1 95 ? 15.188 -15.43 -3.654 1 91.75 95 GLY B C 1
ATOM 2710 O O . GLY B 1 95 ? 15.164 -16.062 -4.715 1 91.75 95 GLY B O 1
ATOM 2711 N N . PRO B 1 96 ? 15.117 -16 -2.434 1 92.44 96 PRO B N 1
ATOM 2712 C CA . PRO B 1 96 ? 15.031 -17.453 -2.316 1 92.44 96 PRO B CA 1
ATOM 2713 C C . PRO B 1 96 ? 13.844 -18.047 -3.076 1 92.44 96 PRO B C 1
ATOM 2715 O O . PRO B 1 96 ? 13.961 -19.109 -3.682 1 92.44 96 PRO B O 1
ATOM 2718 N N . ALA B 1 97 ? 12.766 -17.375 -3.051 1 93.38 97 ALA B N 1
ATOM 2719 C CA . ALA B 1 97 ? 11.562 -17.859 -3.719 1 93.38 97 ALA B CA 1
ATOM 2720 C C . ALA B 1 97 ? 11.766 -17.922 -5.23 1 93.38 97 ALA B C 1
ATOM 2722 O O . ALA B 1 97 ? 11.391 -18.906 -5.875 1 93.38 97 ALA B O 1
ATOM 2723 N N . LEU B 1 98 ? 12.336 -16.906 -5.777 1 93.25 98 LEU B N 1
ATOM 2724 C CA . LEU B 1 98 ? 12.594 -16.859 -7.211 1 93.25 98 LEU B CA 1
ATOM 2725 C C . LEU B 1 98 ? 13.609 -17.922 -7.605 1 93.25 98 LEU B C 1
ATOM 2727 O O . LEU B 1 98 ? 13.469 -18.562 -8.648 1 93.25 98 LEU B O 1
ATOM 2731 N N . GLU B 1 99 ? 14.547 -18.094 -6.781 1 94.5 99 GLU B N 1
ATOM 2732 C CA . GLU B 1 99 ? 15.547 -19.125 -7.043 1 94.5 99 GLU B CA 1
ATOM 2733 C C . GLU B 1 99 ? 14.93 -20.516 -7.016 1 94.5 99 GLU B C 1
ATOM 2735 O O . GLU B 1 99 ? 15.234 -21.344 -7.863 1 94.5 99 GLU B O 1
ATOM 2740 N N . MET B 1 100 ? 14.078 -20.75 -6.109 1 95.19 100 MET B N 1
ATOM 2741 C CA . MET B 1 100 ? 13.398 -22.031 -6.023 1 95.19 100 MET B CA 1
ATOM 2742 C C . MET B 1 100 ? 12.562 -22.297 -7.273 1 95.19 100 MET B C 1
ATOM 2744 O O . MET B 1 100 ? 12.594 -23.391 -7.824 1 95.19 100 MET B O 1
ATOM 2748 N N . ALA B 1 101 ? 11.891 -21.312 -7.668 1 96.25 101 ALA B N 1
ATOM 2749 C CA . ALA B 1 101 ? 11.055 -21.453 -8.859 1 96.25 101 ALA B CA 1
ATOM 2750 C C . ALA B 1 101 ? 11.891 -21.766 -10.094 1 96.25 101 ALA B C 1
ATOM 2752 O O . ALA B 1 101 ? 11.539 -22.641 -10.891 1 96.25 101 ALA B O 1
ATOM 2753 N N . ARG B 1 102 ? 13.008 -21.094 -10.227 1 95.44 102 ARG B N 1
ATOM 2754 C CA . ARG B 1 102 ? 13.891 -21.312 -11.367 1 95.44 102 ARG B CA 1
ATOM 2755 C C . ARG B 1 102 ? 14.477 -22.719 -11.352 1 95.44 102 ARG B C 1
ATOM 2757 O O . ARG B 1 102 ? 14.5 -23.406 -12.375 1 95.44 102 ARG B O 1
ATOM 2764 N N . LEU B 1 103 ? 14.938 -23.094 -10.188 1 96.75 103 LEU B N 1
ATOM 2765 C CA . LEU B 1 103 ? 15.516 -24.438 -10.055 1 96.75 103 LEU B CA 1
ATOM 2766 C C . LEU B 1 103 ? 14.461 -25.5 -10.32 1 96.75 103 LEU B C 1
ATOM 2768 O O . LEU B 1 103 ? 14.773 -26.547 -10.906 1 96.75 103 LEU B O 1
ATOM 2772 N N . PHE B 1 104 ? 13.344 -25.266 -9.836 1 97.88 104 PHE B N 1
ATOM 2773 C CA . PHE B 1 104 ? 12.25 -26.203 -10.062 1 97.88 104 PHE B CA 1
ATOM 2774 C C . PHE B 1 104 ? 12.008 -26.406 -11.555 1 97.88 104 PHE B C 1
ATOM 2776 O O . PHE B 1 104 ? 11.906 -27.547 -12.023 1 97.88 104 PHE B O 1
ATOM 2783 N N . ARG B 1 105 ? 11.906 -25.344 -12.266 1 96.62 105 ARG B N 1
ATOM 2784 C CA . ARG B 1 105 ? 11.727 -25.422 -13.719 1 96.62 105 ARG B CA 1
ATOM 2785 C C . ARG B 1 105 ? 12.852 -26.219 -14.367 1 96.62 105 ARG B C 1
ATOM 2787 O O . ARG B 1 105 ? 12.594 -27.078 -15.219 1 96.62 105 ARG B O 1
ATOM 2794 N N . VAL B 1 106 ? 14.078 -25.953 -13.961 1 96.5 106 VAL B N 1
ATOM 2795 C CA . VAL B 1 106 ? 15.25 -26.625 -14.523 1 96.5 106 VAL B CA 1
ATOM 2796 C C . VAL B 1 106 ? 15.18 -28.125 -14.234 1 96.5 106 VAL B C 1
ATOM 2798 O O . VAL B 1 106 ? 15.461 -28.953 -15.109 1 96.5 106 VAL B O 1
ATOM 2801 N N . GLU B 1 107 ? 14.797 -28.453 -13.023 1 95.88 107 GLU B N 1
ATOM 2802 C CA . GLU B 1 107 ? 14.703 -29.844 -12.625 1 95.88 107 GLU B CA 1
ATOM 2803 C C . GLU B 1 107 ? 13.648 -30.594 -13.445 1 95.88 107 GLU B C 1
ATOM 2805 O O . GLU B 1 107 ? 13.867 -31.719 -13.867 1 95.88 107 GLU B O 1
ATOM 2810 N N . ILE B 1 108 ? 12.555 -29.969 -13.656 1 96.5 108 ILE B N 1
ATOM 2811 C CA . ILE B 1 108 ? 11.477 -30.594 -14.422 1 96.5 108 ILE B CA 1
ATOM 2812 C C . ILE B 1 108 ? 11.914 -30.766 -15.875 1 96.5 108 ILE B C 1
ATOM 2814 O O . ILE B 1 108 ? 11.688 -31.812 -16.484 1 96.5 108 ILE B O 1
ATOM 2818 N N . GLU B 1 109 ? 12.539 -29.781 -16.406 1 95.31 109 GLU B N 1
ATOM 2819 C CA . GLU B 1 109 ? 13.039 -29.844 -17.781 1 95.31 109 GLU B CA 1
ATOM 2820 C C . GLU B 1 109 ? 14.078 -30.953 -17.922 1 95.31 109 GLU B C 1
ATOM 2822 O O . GLU B 1 109 ? 14.07 -31.703 -18.922 1 95.31 109 GLU B O 1
ATOM 2827 N N . HIS B 1 110 ? 14.961 -31 -16.969 1 94.44 110 HIS B N 1
ATOM 2828 C CA . HIS B 1 110 ? 16.016 -32.031 -16.984 1 94.44 110 HIS B CA 1
ATOM 2829 C C . HIS B 1 110 ? 15.414 -33.438 -16.938 1 94.44 110 HIS B C 1
ATOM 2831 O O . HIS B 1 110 ? 15.867 -34.312 -17.672 1 94.44 110 HIS B O 1
ATOM 2837 N N . TYR B 1 111 ? 14.469 -33.625 -16.062 1 93.5 111 TYR B N 1
ATOM 2838 C CA . TYR B 1 111 ? 13.789 -34.906 -15.977 1 93.5 111 TYR B CA 1
ATOM 2839 C C . TYR B 1 111 ? 13.203 -35.312 -17.312 1 93.5 111 TYR B C 1
ATOM 2841 O O . TYR B 1 111 ? 13.352 -36.469 -17.75 1 93.5 111 TYR B O 1
ATOM 2849 N N . GLU B 1 112 ? 12.516 -34.406 -17.906 1 92.44 112 GLU B N 1
ATOM 2850 C CA . GLU B 1 112 ? 11.898 -34.688 -19.203 1 92.44 112 GLU B CA 1
ATOM 2851 C C . GLU B 1 112 ? 12.938 -35.062 -20.25 1 92.44 112 GLU B C 1
ATOM 2853 O O . GLU B 1 112 ? 12.719 -35.969 -21.047 1 92.44 112 GLU B O 1
ATOM 2858 N N . LYS B 1 113 ? 14.062 -34.438 -20.297 1 93.31 113 LYS B N 1
ATOM 2859 C CA . LYS B 1 113 ? 15.125 -34.719 -21.266 1 93.31 113 LYS B CA 1
ATOM 2860 C C . LYS B 1 113 ? 15.75 -36.062 -21.016 1 93.31 113 LYS B C 1
ATOM 2862 O O . LYS B 1 113 ? 16.062 -36.812 -21.969 1 93.31 113 LYS B O 1
ATOM 2867 N N . LEU B 1 114 ? 15.898 -36.438 -19.812 1 93 114 LEU B N 1
ATOM 2868 C CA . LEU B 1 114 ? 16.562 -37.688 -19.453 1 93 114 LEU B CA 1
ATOM 2869 C C . LEU B 1 114 ? 15.641 -38.875 -19.672 1 93 114 LEU B C 1
ATOM 2871 O O . LEU B 1 114 ? 16.062 -39.906 -20.188 1 93 114 LEU B O 1
ATOM 2875 N N . GLU B 1 115 ? 14.398 -38.656 -19.219 1 91.81 115 GLU B N 1
ATOM 2876 C CA . GLU B 1 115 ? 13.461 -39.781 -19.234 1 91.81 115 GLU B CA 1
ATOM 2877 C C . GLU B 1 115 ? 12.672 -39.812 -20.547 1 91.81 115 GLU B C 1
ATOM 2879 O O . GLU B 1 115 ? 12.062 -40.844 -20.875 1 91.81 115 GLU B O 1
ATOM 2884 N N . GLY B 1 116 ? 12.625 -38.75 -21.219 1 91.31 116 GLY B N 1
ATOM 2885 C CA . GLY B 1 116 ? 11.914 -38.656 -22.484 1 91.31 116 GLY B CA 1
ATOM 2886 C C . GLY B 1 116 ? 10.414 -38.469 -22.312 1 91.31 116 GLY B C 1
ATOM 2887 O O . GLY B 1 116 ? 9.656 -38.531 -23.281 1 91.31 116 GLY B O 1
ATOM 2888 N N . VAL B 1 117 ? 10.062 -38.531 -21.031 1 89.56 117 VAL B N 1
ATOM 2889 C CA . VAL B 1 117 ? 8.648 -38.312 -20.766 1 89.56 117 VAL B CA 1
ATOM 2890 C C . VAL B 1 117 ? 8.484 -37.219 -19.719 1 89.56 117 VAL B C 1
ATOM 2892 O O . VAL B 1 117 ? 9.383 -36.969 -18.906 1 89.56 117 VAL B O 1
ATOM 2895 N N . MET B 1 118 ? 7.363 -36.562 -19.781 1 91.25 118 MET B N 1
ATOM 2896 C CA . MET B 1 118 ? 7.082 -35.531 -18.797 1 91.25 118 MET B CA 1
ATOM 2897 C C . MET B 1 118 ? 6.762 -36.125 -17.438 1 91.25 118 MET B C 1
ATOM 2899 O O . MET B 1 118 ? 6.074 -37.156 -17.344 1 91.25 118 MET B O 1
ATOM 2903 N N . LEU B 1 119 ? 7.238 -35.531 -16.406 1 94.38 119 LEU B N 1
ATOM 2904 C CA . LEU B 1 119 ? 6.84 -35.906 -15.047 1 94.38 119 LEU B CA 1
ATOM 2905 C C . LEU B 1 119 ? 5.348 -35.688 -14.836 1 94.38 119 LEU B C 1
ATOM 2907 O O . LEU B 1 119 ? 4.793 -34.688 -15.312 1 94.38 119 LEU B O 1
ATOM 2911 N N . SER B 1 120 ? 4.711 -36.594 -14.141 1 96.44 120 SER B N 1
ATOM 2912 C CA . SER B 1 120 ? 3.287 -36.438 -13.844 1 96.44 120 SER B CA 1
ATOM 2913 C C . SER B 1 120 ? 3.021 -35.25 -12.953 1 96.44 120 SER B C 1
ATOM 2915 O O . SER B 1 120 ? 3.934 -34.75 -12.297 1 96.44 120 SER B O 1
ATOM 2917 N N . THR B 1 121 ? 1.767 -34.781 -12.969 1 97.75 121 THR B N 1
ATOM 2918 C CA . THR B 1 121 ? 1.394 -33.656 -12.141 1 97.75 121 THR B CA 1
ATOM 2919 C C . THR B 1 121 ? 1.69 -33.938 -10.672 1 97.75 121 THR B C 1
ATOM 2921 O O . THR B 1 121 ? 2.352 -33.125 -10 1 97.75 121 THR B O 1
ATOM 2924 N N . PRO B 1 122 ? 1.263 -35.125 -10.062 1 97.94 122 PRO B N 1
ATOM 2925 C CA . PRO B 1 122 ? 1.664 -35.406 -8.688 1 97.94 122 PRO B CA 1
ATOM 2926 C C . PRO B 1 122 ? 3.18 -35.5 -8.523 1 97.94 122 PRO B C 1
ATOM 2928 O O . PRO B 1 122 ? 3.709 -35.156 -7.465 1 97.94 122 PRO B O 1
ATOM 2931 N N . GLY B 1 123 ? 3.842 -36 -9.539 1 97.56 123 GLY B N 1
ATOM 2932 C CA . GLY B 1 123 ? 5.293 -36.031 -9.5 1 97.56 123 GLY B CA 1
ATOM 2933 C C . GLY B 1 123 ? 5.934 -34.688 -9.367 1 97.56 123 GLY B C 1
ATOM 2934 O O . GLY B 1 123 ? 6.863 -34.5 -8.578 1 97.56 123 GLY B O 1
ATOM 2935 N N . LYS B 1 124 ? 5.492 -33.719 -10.195 1 98.31 124 LYS B N 1
ATOM 2936 C CA . LYS B 1 124 ? 5.977 -32.344 -10.109 1 98.31 124 LYS B CA 1
ATOM 2937 C C . LYS B 1 124 ? 5.699 -31.75 -8.742 1 98.31 124 LYS B C 1
ATOM 2939 O O . LYS B 1 124 ? 6.57 -31.109 -8.141 1 98.31 124 LYS B O 1
ATOM 2944 N N . ALA B 1 125 ? 4.457 -31.984 -8.266 1 98.44 125 ALA B N 1
ATOM 2945 C CA . ALA B 1 125 ? 4.078 -31.484 -6.945 1 98.44 125 ALA B CA 1
ATOM 2946 C C . ALA B 1 125 ? 4.98 -32.062 -5.859 1 98.44 125 ALA B C 1
ATOM 2948 O O . ALA B 1 125 ? 5.375 -31.344 -4.93 1 98.44 125 ALA B O 1
ATOM 2949 N N . ASN B 1 126 ? 5.312 -33.312 -5.988 1 98.06 126 ASN B N 1
ATOM 2950 C CA . ASN B 1 126 ? 6.184 -33.969 -5.023 1 98.06 126 ASN B CA 1
ATOM 2951 C C . ASN B 1 126 ? 7.602 -33.406 -5.074 1 98.06 126 ASN B C 1
ATOM 2953 O O . ASN B 1 126 ? 8.25 -33.25 -4.035 1 98.06 126 ASN B O 1
ATOM 2957 N N . LYS B 1 127 ? 8.047 -33.219 -6.258 1 97.69 127 LYS B N 1
ATOM 2958 C CA . LYS B 1 127 ? 9.383 -32.625 -6.41 1 97.69 127 LYS B CA 1
ATOM 2959 C C . LYS B 1 127 ? 9.469 -31.266 -5.738 1 97.69 127 LYS B C 1
ATOM 2961 O O . LYS B 1 127 ? 10.453 -30.969 -5.059 1 97.69 127 LYS B O 1
ATOM 2966 N N . LEU B 1 128 ? 8.445 -30.438 -5.934 1 98.06 128 LEU B N 1
ATOM 2967 C CA . LEU B 1 128 ? 8.43 -29.125 -5.301 1 98.06 128 LEU B CA 1
ATOM 2968 C C . LEU B 1 128 ? 8.367 -29.25 -3.783 1 98.06 128 LEU B C 1
ATOM 2970 O O . LEU B 1 128 ? 9.023 -28.484 -3.066 1 98.06 128 LEU B O 1
ATOM 2974 N N . ALA B 1 129 ? 7.602 -30.188 -3.285 1 97.81 129 ALA B N 1
ATOM 2975 C CA . ALA B 1 129 ? 7.551 -30.453 -1.849 1 97.81 129 ALA B CA 1
ATOM 2976 C C . ALA B 1 129 ? 8.938 -30.766 -1.297 1 97.81 129 ALA B C 1
ATOM 2978 O O . ALA B 1 129 ? 9.312 -30.266 -0.227 1 97.81 129 ALA B O 1
ATOM 2979 N N . GLN B 1 130 ? 9.656 -31.547 -2.021 1 97.19 130 GLN B N 1
ATOM 2980 C CA . GLN B 1 130 ? 11.023 -31.875 -1.636 1 97.19 130 GLN B CA 1
ATOM 2981 C C . GLN B 1 130 ? 11.898 -30.641 -1.573 1 97.19 130 GLN B C 1
ATOM 2983 O O . GLN B 1 130 ? 12.68 -30.469 -0.639 1 97.19 130 GLN B O 1
ATOM 2988 N N . MET B 1 131 ? 11.727 -29.844 -2.523 1 96.88 131 MET B N 1
ATOM 2989 C CA . MET B 1 131 ? 12.523 -28.609 -2.572 1 96.88 131 MET B CA 1
ATOM 2990 C C . MET B 1 131 ? 12.18 -27.703 -1.401 1 96.88 131 MET B C 1
ATOM 2992 O O . MET B 1 131 ? 13.07 -27.062 -0.825 1 96.88 131 MET B O 1
ATOM 2996 N N . VAL B 1 132 ? 10.906 -27.609 -1.049 1 96.25 132 VAL B N 1
ATOM 2997 C CA . VAL B 1 132 ? 10.477 -26.812 0.099 1 96.25 132 VAL B CA 1
ATOM 2998 C C . VAL B 1 132 ? 11.086 -27.391 1.377 1 96.25 132 VAL B C 1
ATOM 3000 O O . VAL B 1 132 ? 11.578 -26.641 2.227 1 96.25 132 VAL B O 1
ATOM 3003 N N . ARG B 1 133 ? 11.094 -28.688 1.491 1 95.12 133 ARG B N 1
ATOM 3004 C CA . ARG B 1 133 ? 11.688 -29.344 2.648 1 95.12 133 ARG B CA 1
ATOM 3005 C C . ARG B 1 133 ? 13.172 -29.031 2.764 1 95.12 133 ARG B C 1
ATOM 3007 O O . ARG B 1 133 ? 13.68 -28.797 3.863 1 95.12 133 ARG B O 1
ATOM 3014 N N . GLU B 1 134 ? 13.82 -29 1.67 1 94.75 134 GLU B N 1
ATOM 3015 C CA . GLU B 1 134 ? 15.258 -28.719 1.631 1 94.75 134 GLU B CA 1
ATOM 3016 C C . GLU B 1 134 ? 15.555 -27.266 2.018 1 94.75 134 GLU B C 1
ATOM 3018 O O . GLU B 1 134 ? 16.672 -26.953 2.434 1 94.75 134 GLU B O 1
ATOM 3023 N N . ALA B 1 135 ? 14.539 -26.453 1.884 1 93.5 135 ALA B N 1
ATOM 3024 C CA . ALA B 1 135 ? 14.711 -25.031 2.18 1 93.5 135 ALA B CA 1
ATOM 3025 C C . ALA B 1 135 ? 14.398 -24.734 3.645 1 93.5 135 ALA B C 1
ATOM 3027 O O . ALA B 1 135 ? 14.461 -23.594 4.078 1 93.5 135 ALA B O 1
ATOM 3028 N N . LEU B 1 136 ? 14.156 -25.75 4.438 1 90.88 136 LEU B N 1
ATOM 3029 C CA . LEU B 1 136 ? 13.703 -25.594 5.816 1 90.88 136 LEU B CA 1
ATOM 3030 C C . LEU B 1 136 ? 14.742 -24.859 6.652 1 90.88 136 LEU B C 1
ATOM 3032 O O . LEU B 1 136 ? 14.391 -23.984 7.449 1 90.88 136 LEU B O 1
ATOM 3036 N N . PRO B 1 137 ? 16.047 -25.109 6.484 1 90.94 137 PRO B N 1
ATOM 3037 C CA . PRO B 1 137 ? 17.031 -24.359 7.266 1 90.94 137 PRO B CA 1
ATOM 3038 C C . PRO B 1 137 ? 16.969 -22.859 7.008 1 90.94 137 PRO B C 1
ATOM 3040 O O . PRO B 1 137 ? 17.094 -22.062 7.941 1 90.94 137 PRO B O 1
ATOM 3043 N N . MET B 1 138 ? 16.766 -22.531 5.785 1 90.25 138 MET B N 1
ATOM 3044 C CA . MET B 1 138 ? 16.609 -21.125 5.449 1 90.25 138 MET B CA 1
ATOM 3045 C C . MET B 1 138 ? 15.344 -20.547 6.062 1 90.25 138 MET B C 1
ATOM 3047 O O . MET B 1 138 ? 15.344 -19.422 6.574 1 90.25 138 MET B O 1
ATOM 3051 N N . ALA B 1 139 ? 14.305 -21.328 6.012 1 89.38 139 ALA B N 1
ATOM 3052 C CA . ALA B 1 139 ? 13.031 -20.906 6.59 1 89.38 139 ALA B CA 1
ATOM 3053 C C . ALA B 1 139 ? 13.156 -20.672 8.094 1 89.38 139 ALA B C 1
ATOM 3055 O O . ALA B 1 139 ? 12.586 -19.703 8.625 1 89.38 139 ALA B O 1
ATOM 3056 N N . MET B 1 140 ? 13.938 -21.453 8.734 1 89.75 140 MET B N 1
ATOM 3057 C CA . MET B 1 140 ? 14.148 -21.344 10.172 1 89.75 140 MET B CA 1
ATOM 3058 C C . MET B 1 140 ? 14.93 -20.078 10.516 1 89.75 140 MET B C 1
ATOM 3060 O O . MET B 1 140 ? 14.891 -19.609 11.656 1 89.75 140 MET B O 1
ATOM 3064 N N . GLN B 1 141 ? 15.617 -19.578 9.508 1 89.62 141 GLN B N 1
ATOM 3065 C CA . GLN B 1 141 ? 16.344 -18.328 9.68 1 89.62 141 GLN B CA 1
ATOM 3066 C C . GLN B 1 141 ? 15.477 -17.125 9.281 1 89.62 141 GLN B C 1
ATOM 3068 O O . GLN B 1 141 ? 15.961 -16 9.211 1 89.62 141 GLN B O 1
ATOM 3073 N N . GLY B 1 142 ? 14.305 -17.406 8.898 1 86.62 142 GLY B N 1
ATOM 3074 C CA . GLY B 1 142 ? 13.375 -16.328 8.586 1 86.62 142 GLY B CA 1
ATOM 3075 C C . GLY B 1 142 ? 13.18 -16.109 7.098 1 86.62 142 GLY B C 1
ATOM 3076 O O . GLY B 1 142 ? 12.422 -15.242 6.684 1 86.62 142 GLY B O 1
ATOM 3077 N N . LEU B 1 143 ? 13.82 -16.875 6.324 1 90.06 143 LEU B N 1
ATOM 3078 C CA . LEU B 1 143 ? 13.695 -16.797 4.871 1 90.06 143 LEU B CA 1
ATOM 3079 C C . LEU B 1 143 ? 12.703 -17.812 4.348 1 90.06 143 LEU B C 1
ATOM 3081 O O . LEU B 1 143 ? 13.086 -18.75 3.641 1 90.06 143 LEU B O 1
ATOM 3085 N N . VAL B 1 144 ? 11.453 -17.516 4.602 1 90.19 144 VAL B N 1
ATOM 3086 C CA . VAL B 1 144 ? 10.406 -18.484 4.309 1 90.19 144 VAL B CA 1
ATOM 3087 C C . VAL B 1 144 ? 9.961 -18.344 2.855 1 90.19 144 VAL B C 1
ATOM 3089 O O . VAL B 1 144 ? 9.766 -17.219 2.365 1 90.19 144 VAL B O 1
ATOM 3092 N N . VAL B 1 145 ? 9.875 -19.422 2.229 1 90.5 145 VAL B N 1
ATOM 3093 C CA . VAL B 1 145 ? 9.32 -19.516 0.882 1 90.5 145 VAL B CA 1
ATOM 3094 C C . VAL B 1 145 ? 8.148 -20.484 0.869 1 90.5 145 VAL B C 1
ATOM 3096 O O . VAL B 1 145 ? 8.289 -21.641 1.288 1 90.5 145 VAL B O 1
ATOM 3099 N N . VAL B 1 146 ? 7.043 -20.031 0.434 1 88.19 146 VAL B N 1
ATOM 3100 C CA . VAL B 1 146 ? 5.883 -20.906 0.314 1 88.19 146 VAL B CA 1
ATOM 3101 C C . VAL B 1 146 ? 5.305 -20.812 -1.096 1 88.19 146 VAL B C 1
ATOM 3103 O O . VAL B 1 146 ? 4.477 -19.938 -1.376 1 88.19 146 VAL B O 1
ATOM 3106 N N . PRO B 1 147 ? 5.566 -21.781 -1.864 1 96.44 147 PRO B N 1
ATOM 3107 C CA . PRO B 1 147 ? 5.074 -21.75 -3.242 1 96.44 147 PRO B CA 1
ATOM 3108 C C . PRO B 1 147 ? 3.645 -22.266 -3.375 1 96.44 147 PRO B C 1
ATOM 3110 O O . PRO B 1 147 ? 3.105 -22.844 -2.432 1 96.44 147 PRO B O 1
ATOM 3113 N N . LEU B 1 148 ? 3.012 -21.953 -4.426 1 98.5 148 LEU B N 1
ATOM 3114 C CA . LEU B 1 148 ? 1.753 -22.5 -4.926 1 98.5 148 LEU B CA 1
ATOM 3115 C C . LEU B 1 148 ? 1.938 -23.109 -6.309 1 98.5 148 LEU B C 1
ATOM 3117 O O . LEU B 1 148 ? 2.564 -22.516 -7.184 1 98.5 148 LEU B O 1
ATOM 3121 N N . PHE B 1 149 ? 1.474 -24.344 -6.41 1 98.81 149 PHE B N 1
ATOM 3122 C CA . PHE B 1 149 ? 1.654 -25.062 -7.668 1 98.81 149 PHE B CA 1
ATOM 3123 C C . PHE B 1 149 ? 0.309 -25.375 -8.312 1 98.81 149 PHE B C 1
ATOM 3125 O O . PHE B 1 149 ? -0.626 -25.797 -7.633 1 98.81 149 PHE B O 1
ATOM 3132 N N . ALA B 1 150 ? 0.203 -25.094 -9.594 1 98.88 150 ALA B N 1
ATOM 3133 C CA . ALA B 1 150 ? -0.997 -25.438 -10.359 1 98.88 150 ALA B CA 1
ATOM 3134 C C . ALA B 1 150 ? -0.635 -26.047 -11.711 1 98.88 150 ALA B C 1
ATOM 3136 O O . ALA B 1 150 ? 0.363 -25.656 -12.32 1 98.88 150 ALA B O 1
ATOM 3137 N N . ALA B 1 151 ? -1.473 -26.969 -12.148 1 98.88 151 ALA B N 1
ATOM 3138 C CA . ALA B 1 151 ? -1.218 -27.656 -13.414 1 98.88 151 ALA B CA 1
ATOM 3139 C C . ALA B 1 151 ? -2.514 -28.188 -14.023 1 98.88 151 ALA B C 1
ATOM 3141 O O . ALA B 1 151 ? -3.469 -28.484 -13.305 1 98.88 151 ALA B O 1
ATOM 3142 N N . TYR B 1 152 ? -2.494 -28.188 -15.312 1 98.81 152 TYR B N 1
ATOM 3143 C CA . TYR B 1 152 ? -3.451 -29.078 -15.977 1 98.81 152 TYR B CA 1
ATOM 3144 C C . TYR B 1 152 ? -2.957 -30.516 -15.977 1 98.81 152 TYR B C 1
ATOM 3146 O O . TYR B 1 152 ? -1.834 -30.797 -16.406 1 98.81 152 TYR B O 1
ATOM 3154 N N . ASP B 1 153 ? -3.76 -31.391 -15.469 1 98.38 153 ASP B N 1
ATOM 3155 C CA . ASP B 1 153 ? -3.436 -32.812 -15.422 1 98.38 153 ASP B CA 1
ATOM 3156 C C . ASP B 1 153 ? -4.113 -33.562 -16.562 1 98.38 153 ASP B C 1
ATOM 3158 O O . ASP B 1 153 ? -5.328 -33.781 -16.547 1 98.38 153 ASP B O 1
ATOM 3162 N N . PRO B 1 154 ? -3.314 -34.031 -17.484 1 95.56 154 PRO B N 1
ATOM 3163 C CA . PRO B 1 154 ? -3.916 -34.688 -18.625 1 95.56 154 PRO B CA 1
ATOM 3164 C C . PRO B 1 154 ? -4.613 -36 -18.25 1 95.56 154 PRO B C 1
ATOM 3166 O O . PRO B 1 154 ? -5.547 -36.438 -18.922 1 95.56 154 PRO B O 1
ATOM 3169 N N . GLU B 1 155 ? -4.23 -36.625 -17.203 1 95.94 155 GLU B N 1
ATOM 3170 C CA . GLU B 1 155 ? -4.832 -37.906 -16.781 1 95.94 155 GLU B CA 1
ATOM 3171 C C . GLU B 1 155 ? -6.242 -37.688 -16.234 1 95.94 155 GLU B C 1
ATOM 3173 O O . GLU B 1 155 ? -7.18 -38.375 -16.641 1 95.94 155 GLU B O 1
ATOM 3178 N N . SER B 1 156 ? -6.395 -36.719 -15.367 1 96.31 156 SER B N 1
ATOM 3179 C CA . SER B 1 156 ? -7.703 -36.438 -14.789 1 96.31 156 SER B CA 1
ATOM 3180 C C . SER B 1 156 ? -8.477 -35.438 -15.625 1 96.31 156 SER B C 1
ATOM 3182 O O . SER B 1 156 ? -9.664 -35.188 -15.391 1 96.31 156 SER B O 1
ATOM 3184 N N . ARG B 1 157 ? -7.832 -34.812 -16.578 1 97.38 157 ARG B N 1
ATOM 3185 C CA . ARG B 1 157 ? -8.398 -33.812 -17.469 1 97.38 157 ARG B CA 1
ATOM 3186 C C . ARG B 1 157 ? -9 -32.656 -16.703 1 97.38 157 ARG B C 1
ATOM 3188 O O . ARG B 1 157 ? -10.125 -32.219 -16.984 1 97.38 157 ARG B O 1
ATOM 3195 N N . ARG B 1 158 ? -8.281 -32.156 -15.672 1 97.31 158 ARG B N 1
ATOM 3196 C CA . ARG B 1 158 ? -8.719 -31.016 -14.875 1 97.31 158 ARG B CA 1
ATOM 3197 C C . ARG B 1 158 ? -7.531 -30.234 -14.336 1 97.31 158 ARG B C 1
ATOM 3199 O O . ARG B 1 158 ? -6.395 -30.719 -14.375 1 97.31 158 ARG B O 1
ATOM 3206 N N . GLY B 1 159 ? -7.793 -29.062 -13.93 1 98.38 159 GLY B N 1
ATOM 3207 C CA . GLY B 1 159 ? -6.793 -28.297 -13.195 1 98.38 159 GLY B CA 1
ATOM 3208 C C . GLY B 1 159 ? -6.578 -28.812 -11.781 1 98.38 159 GLY B C 1
ATOM 3209 O O . GLY B 1 159 ? -7.523 -29.266 -11.125 1 98.38 159 GLY B O 1
ATOM 3210 N N . ARG B 1 160 ? -5.387 -28.797 -11.312 1 98.75 160 ARG B N 1
ATOM 3211 C CA . ARG B 1 160 ? -5.047 -29.203 -9.953 1 98.75 160 ARG B CA 1
ATOM 3212 C C . ARG B 1 160 ? -4.215 -28.141 -9.25 1 98.75 160 ARG B C 1
ATOM 3214 O O . ARG B 1 160 ? -3.391 -27.469 -9.875 1 98.75 160 ARG B O 1
ATOM 3221 N N . ILE B 1 161 ? -4.457 -27.984 -7.973 1 98.88 161 ILE B N 1
ATOM 3222 C CA . ILE B 1 161 ? -3.801 -26.969 -7.16 1 98.88 161 ILE B CA 1
ATOM 3223 C C . ILE B 1 161 ? -3.154 -27.625 -5.941 1 98.88 161 ILE B C 1
ATOM 3225 O O . ILE B 1 161 ? -3.805 -28.375 -5.215 1 98.88 161 ILE B O 1
ATOM 3229 N N . TYR B 1 162 ? -1.906 -27.312 -5.75 1 98.81 162 TYR B N 1
ATOM 3230 C CA . TYR B 1 162 ? -1.19 -27.828 -4.59 1 98.81 162 TYR B CA 1
ATOM 3231 C C . TYR B 1 162 ? -0.586 -26.703 -3.766 1 98.81 162 TYR B C 1
ATOM 3233 O O . TYR B 1 162 ? 0.052 -25.797 -4.312 1 98.81 162 TYR B O 1
ATOM 3241 N N . LYS B 1 163 ? -0.797 -26.75 -2.488 1 98 163 LYS B N 1
ATOM 3242 C CA . LYS B 1 163 ? -0.159 -25.844 -1.535 1 98 163 LYS B CA 1
ATOM 3243 C C . LYS B 1 163 ? 0.827 -26.594 -0.643 1 98 163 LYS B C 1
ATOM 3245 O O . LYS B 1 163 ? 0.785 -27.828 -0.559 1 98 163 LYS B O 1
ATOM 3250 N N . TYR B 1 164 ? 1.68 -25.812 0.01 1 96.75 164 TYR B N 1
ATOM 3251 C CA . TYR B 1 164 ? 2.75 -26.375 0.814 1 96.75 164 TYR B CA 1
ATOM 3252 C C . TYR B 1 164 ? 2.883 -25.656 2.148 1 96.75 164 TYR B C 1
ATOM 3254 O O . TYR B 1 164 ? 2.635 -24.453 2.232 1 96.75 164 TYR B O 1
ATOM 3262 N N . ASP B 1 165 ? 3.217 -26.344 3.113 1 91.31 165 ASP B N 1
ATOM 3263 C CA . ASP B 1 165 ? 3.615 -25.672 4.348 1 91.31 165 ASP B CA 1
ATOM 3264 C C . ASP B 1 165 ? 5.133 -25.562 4.441 1 91.31 165 ASP B C 1
ATOM 3266 O O . ASP B 1 165 ? 5.859 -26.141 3.637 1 91.31 165 ASP B O 1
ATOM 3270 N N . PRO B 1 166 ? 5.641 -24.766 5.324 1 86.75 166 PRO B N 1
ATOM 3271 C CA . PRO B 1 166 ? 7.074 -24.469 5.355 1 86.75 166 PRO B CA 1
ATOM 3272 C C . PRO B 1 166 ? 7.93 -25.719 5.605 1 86.75 166 PRO B C 1
ATOM 3274 O O . PRO B 1 166 ? 9.125 -25.703 5.312 1 86.75 166 PRO B O 1
ATOM 3277 N N . ALA B 1 167 ? 7.301 -26.766 6.133 1 88.88 167 ALA B N 1
ATOM 3278 C CA . ALA B 1 167 ? 8.039 -28 6.402 1 88.88 167 ALA B CA 1
ATOM 3279 C C . ALA B 1 167 ? 8.016 -28.938 5.199 1 88.88 167 ALA B C 1
ATOM 3281 O O . ALA B 1 167 ? 8.617 -30.016 5.227 1 88.88 167 ALA B O 1
ATOM 3282 N N . GLY B 1 168 ? 7.324 -28.562 4.184 1 90.06 168 GLY B N 1
ATOM 3283 C CA . GLY B 1 168 ? 7.32 -29.328 2.949 1 90.06 168 GLY B CA 1
ATOM 3284 C C . GLY B 1 168 ? 6.109 -30.234 2.812 1 90.06 168 GLY B C 1
ATOM 3285 O O . GLY B 1 168 ? 6.051 -31.062 1.908 1 90.06 168 GLY B O 1
ATOM 3286 N N . GLY B 1 169 ? 5.168 -30.078 3.76 1 94.69 169 GLY B N 1
ATOM 3287 C CA . GLY B 1 169 ? 3.9 -30.766 3.566 1 94.69 169 GLY B CA 1
ATOM 3288 C C . GLY B 1 169 ? 3.156 -30.312 2.328 1 94.69 169 GLY B C 1
ATOM 3289 O O . GLY B 1 169 ? 3.115 -29.109 2.031 1 94.69 169 GLY B O 1
ATOM 3290 N N . ARG B 1 170 ? 2.691 -31.266 1.621 1 96.69 170 ARG B N 1
ATOM 3291 C CA . ARG B 1 170 ? 1.978 -31 0.376 1 96.69 170 ARG B CA 1
ATOM 3292 C C . ARG B 1 170 ? 0.488 -31.281 0.526 1 96.69 170 ARG B C 1
ATOM 3294 O O . ARG B 1 170 ? 0.102 -32.344 1.016 1 96.69 170 ARG B O 1
ATOM 3301 N N . TYR B 1 171 ? -0.417 -30.375 0.041 1 97.75 171 TYR B N 1
ATOM 3302 C CA . TYR B 1 171 ? -1.866 -30.516 0.12 1 97.75 171 TYR B CA 1
ATOM 3303 C C . TYR B 1 171 ? -2.527 -30.109 -1.188 1 97.75 171 TYR B C 1
ATOM 3305 O O . TYR B 1 171 ? -2.158 -29.078 -1.782 1 97.75 171 TYR B O 1
ATOM 3313 N N . GLU B 1 172 ? -3.369 -30.922 -1.599 1 98.38 172 GLU B N 1
ATOM 3314 C CA . GLU B 1 172 ? -4.125 -30.562 -2.797 1 98.38 172 GLU B CA 1
ATOM 3315 C C . GLU B 1 172 ? -5.402 -29.812 -2.441 1 98.38 172 GLU B C 1
ATOM 3317 O O . GLU B 1 172 ? -6.105 -30.172 -1.496 1 98.38 172 GLU B O 1
ATOM 3322 N N . GLU B 1 173 ? -5.664 -28.703 -3.15 1 97.81 173 GLU B N 1
ATOM 3323 C CA . GLU B 1 173 ? -6.883 -27.922 -2.99 1 97.81 173 GLU B CA 1
ATOM 3324 C C . GLU B 1 173 ? -7.848 -28.156 -4.148 1 97.81 173 GLU B C 1
ATOM 3326 O O . GLU B 1 173 ? -7.449 -28.141 -5.312 1 97.81 173 GLU B O 1
ATOM 3331 N N . GLU B 1 174 ? -9.117 -28.328 -3.865 1 95.81 174 GLU B N 1
ATOM 3332 C CA . GLU B 1 174 ? -10.086 -28.75 -4.867 1 95.81 174 GLU B CA 1
ATOM 3333 C C . GLU B 1 174 ? -10.609 -27.578 -5.672 1 95.81 174 GLU B C 1
ATOM 3335 O O . GLU B 1 174 ? -11 -27.734 -6.832 1 95.81 174 GLU B O 1
ATOM 3340 N N . SER B 1 175 ? -10.633 -26.406 -5.082 1 97.75 175 SER B N 1
ATOM 3341 C CA . SER B 1 175 ? -11.305 -25.297 -5.75 1 97.75 175 SER B CA 1
ATOM 3342 C C . SER B 1 175 ? -10.344 -24.141 -5.984 1 97.75 175 SER B C 1
ATOM 3344 O O . SER B 1 175 ? -10.086 -23.75 -7.129 1 97.75 175 SER B O 1
ATOM 3346 N N . TYR B 1 176 ? -9.828 -23.656 -4.965 1 98.81 176 TYR B N 1
ATOM 3347 C CA . TYR B 1 176 ? -8.961 -22.484 -5.031 1 98.81 176 TYR B CA 1
ATOM 3348 C C . TYR B 1 176 ? -8.055 -22.406 -3.809 1 98.81 176 TYR B C 1
ATOM 3350 O O . TYR B 1 176 ? -8.281 -23.109 -2.814 1 98.81 176 TYR B O 1
ATOM 3358 N N . HIS B 1 177 ? -7.016 -21.625 -3.914 1 98.75 177 HIS B N 1
ATOM 3359 C CA . HIS B 1 177 ? -6.18 -21.25 -2.779 1 98.75 177 HIS B CA 1
ATOM 3360 C C . HIS B 1 177 ? -5.43 -19.953 -3.049 1 98.75 177 HIS B C 1
ATOM 3362 O O . HIS B 1 177 ? -5.34 -19.516 -4.195 1 98.75 177 HIS B O 1
ATOM 3368 N N . ALA B 1 178 ? -5.035 -19.312 -1.962 1 98.56 178 ALA B N 1
ATOM 3369 C CA . ALA B 1 178 ? -4.211 -18.109 -2.043 1 98.56 178 ALA B CA 1
ATOM 3370 C C . ALA B 1 178 ? -3.195 -18.062 -0.904 1 98.56 178 ALA B C 1
ATOM 3372 O O . ALA B 1 178 ? -3.459 -18.562 0.192 1 98.56 178 ALA B O 1
ATOM 3373 N N . ASN B 1 179 ? -2.041 -17.5 -1.26 1 95.69 179 ASN B N 1
ATOM 3374 C CA . ASN B 1 179 ? -0.932 -17.375 -0.319 1 95.69 179 ASN B CA 1
ATOM 3375 C C . ASN B 1 179 ? -0.366 -15.961 -0.311 1 95.69 179 ASN B C 1
ATOM 3377 O O . ASN B 1 179 ? -0.798 -15.109 -1.092 1 95.69 179 ASN B O 1
ATOM 3381 N N . GLY B 1 180 ? 0.516 -15.789 0.685 1 94 180 GLY B N 1
ATOM 3382 C CA . GLY B 1 180 ? 1.16 -14.492 0.82 1 94 180 GLY B CA 1
ATOM 3383 C C . GLY B 1 180 ? 0.479 -13.586 1.832 1 94 180 GLY B C 1
ATOM 3384 O O . GLY B 1 180 ? -0.526 -13.969 2.434 1 94 180 GLY B O 1
ATOM 3385 N N . SER B 1 181 ? 0.942 -12.352 1.952 1 93.19 181 SER B N 1
ATOM 3386 C CA . SER B 1 181 ? 0.457 -11.422 2.965 1 93.19 181 SER B CA 1
ATOM 3387 C C . SER B 1 181 ? -1.017 -11.086 2.752 1 93.19 181 SER B C 1
ATOM 3389 O O . SER B 1 181 ? -1.745 -10.828 3.711 1 93.19 181 SER B O 1
ATOM 3391 N N . GLY B 1 182 ? -1.453 -11.102 1.538 1 96.75 182 GLY B N 1
ATOM 3392 C CA . GLY B 1 182 ? -2.848 -10.844 1.218 1 96.75 182 GLY B CA 1
ATOM 3393 C C . GLY B 1 182 ? -3.648 -12.117 0.991 1 96.75 182 GLY B C 1
ATOM 3394 O O . GLY B 1 182 ? -4.793 -12.062 0.535 1 96.75 182 GLY B O 1
ATOM 3395 N N . GLY B 1 183 ? -3.053 -13.266 1.274 1 97.5 183 GLY B N 1
ATOM 3396 C CA . GLY B 1 183 ? -3.664 -14.547 0.967 1 97.5 183 GLY B CA 1
ATOM 3397 C C . GLY B 1 183 ? -5.02 -14.734 1.62 1 97.5 183 GLY B C 1
ATOM 3398 O O . GLY B 1 183 ? -5.953 -15.234 0.993 1 97.5 183 GLY B O 1
ATOM 3399 N N . LEU B 1 184 ? -5.09 -14.375 2.926 1 96.69 184 LEU B N 1
ATOM 3400 C CA . LEU B 1 184 ? -6.352 -14.523 3.643 1 96.69 184 LEU B CA 1
ATOM 3401 C C . LEU B 1 184 ? -7.453 -13.703 2.982 1 96.69 184 LEU B C 1
ATOM 3403 O O . LEU B 1 184 ? -8.57 -14.188 2.793 1 96.69 184 LEU B O 1
ATOM 3407 N N . PHE B 1 185 ? -7.152 -12.469 2.598 1 97.5 185 PHE B N 1
ATOM 3408 C CA . PHE B 1 185 ? -8.133 -11.594 1.967 1 97.5 185 PHE B CA 1
ATOM 3409 C C . PHE B 1 185 ? -8.547 -12.133 0.602 1 97.5 185 PHE B C 1
ATOM 3411 O O . PHE B 1 185 ? -9.719 -12.102 0.242 1 97.5 185 PHE B O 1
ATOM 3418 N N . ALA B 1 186 ? -7.57 -12.625 -0.132 1 98.62 186 ALA B N 1
ATOM 3419 C CA . ALA B 1 186 ? -7.859 -13.211 -1.439 1 98.62 186 ALA B CA 1
ATOM 3420 C C . ALA B 1 186 ? -8.742 -14.445 -1.304 1 98.62 186 ALA B C 1
ATOM 3422 O O . ALA B 1 186 ? -9.68 -14.633 -2.078 1 98.62 186 ALA B O 1
ATOM 3423 N N . ARG B 1 187 ? -8.445 -15.266 -0.331 1 98.5 187 ARG B N 1
ATOM 3424 C CA . ARG B 1 187 ? -9.258 -16.453 -0.118 1 98.5 187 ARG B CA 1
ATOM 3425 C C . ARG B 1 187 ? -10.688 -16.094 0.272 1 98.5 187 ARG B C 1
ATOM 3427 O O . ARG B 1 187 ? -11.641 -16.734 -0.17 1 98.5 187 ARG B O 1
ATOM 3434 N N . ASN B 1 188 ? -10.836 -15.117 1.108 1 98.31 188 ASN B N 1
ATOM 3435 C CA . ASN B 1 188 ? -12.172 -14.664 1.481 1 98.31 188 ASN B CA 1
ATOM 3436 C C . ASN B 1 188 ? -12.961 -14.172 0.269 1 98.31 188 ASN B C 1
ATOM 3438 O O . ASN B 1 188 ? -14.141 -14.469 0.126 1 98.31 188 ASN B O 1
ATOM 3442 N N . ALA B 1 189 ? -12.297 -13.43 -0.579 1 98.44 189 ALA B N 1
ATOM 3443 C CA . ALA B 1 189 ? -12.938 -12.961 -1.806 1 98.44 189 ALA B CA 1
ATOM 3444 C C . ALA B 1 189 ? -13.32 -14.133 -2.701 1 98.44 189 ALA B C 1
ATOM 3446 O O . ALA B 1 189 ? -14.438 -14.172 -3.234 1 98.44 189 ALA B O 1
ATOM 3447 N N . LEU B 1 190 ? -12.445 -15.102 -2.818 1 98.62 190 LEU B N 1
ATOM 3448 C CA . LEU B 1 190 ? -12.695 -16.25 -3.684 1 98.62 190 LEU B CA 1
ATOM 3449 C C . LEU B 1 190 ? -13.836 -17.094 -3.137 1 98.62 190 LEU B C 1
ATOM 3451 O O . LEU B 1 190 ? -14.594 -17.703 -3.904 1 98.62 190 LEU B O 1
ATOM 3455 N N . LYS B 1 191 ? -13.953 -17.125 -1.829 1 98.06 191 LYS B N 1
ATOM 3456 C CA . LYS B 1 191 ? -15.07 -17.844 -1.22 1 98.06 191 LYS B CA 1
ATOM 3457 C C . LYS B 1 191 ? -16.406 -17.328 -1.744 1 98.06 191 LYS B C 1
ATOM 3459 O O . LYS B 1 191 ? -17.344 -18.094 -1.94 1 98.06 191 LYS B O 1
ATOM 3464 N N . MET B 1 192 ? -16.453 -16.078 -2.059 1 98.06 192 MET B N 1
ATOM 3465 C CA . MET B 1 192 ? -17.688 -15.445 -2.527 1 98.06 192 MET B CA 1
ATOM 3466 C C . MET B 1 192 ? -17.797 -15.539 -4.043 1 98.06 192 MET B C 1
ATOM 3468 O O . MET B 1 192 ? -18.906 -15.602 -4.586 1 98.06 192 MET B O 1
ATOM 3472 N N . LEU B 1 193 ? -16.719 -15.609 -4.738 1 98 193 LEU B N 1
ATOM 3473 C CA . LEU B 1 193 ? -16.719 -15.438 -6.188 1 98 193 LEU B CA 1
ATOM 3474 C C . LEU B 1 193 ? -16.703 -16.781 -6.891 1 98 193 LEU B C 1
ATOM 3476 O O . LEU B 1 193 ? -17.125 -16.891 -8.047 1 98 193 LEU B O 1
ATOM 3480 N N . TYR B 1 194 ? -16.234 -17.781 -6.211 1 98.31 194 TYR B N 1
ATOM 3481 C CA . TYR B 1 194 ? -16 -19.062 -6.871 1 98.31 194 TYR B CA 1
ATOM 3482 C C . TYR B 1 194 ? -17.281 -19.891 -6.93 1 98.31 194 TYR B C 1
ATOM 3484 O O . TYR B 1 194 ? -18.047 -19.938 -5.961 1 98.31 194 TYR B O 1
ATOM 3492 N N . ARG B 1 195 ? -17.484 -20.484 -8.031 1 97.38 195 ARG B N 1
ATOM 3493 C CA . ARG B 1 195 ? -18.469 -21.531 -8.234 1 97.38 195 ARG B CA 1
ATOM 3494 C C . ARG B 1 195 ? -17.922 -22.625 -9.156 1 97.38 195 ARG B C 1
ATOM 3496 O O . ARG B 1 195 ? -17.172 -22.328 -10.094 1 97.38 195 ARG B O 1
ATOM 3503 N N . GLU B 1 196 ? -18.375 -23.797 -8.859 1 95.88 196 GLU B N 1
ATOM 3504 C CA . GLU B 1 196 ? -17.969 -24.891 -9.742 1 95.88 196 GLU B CA 1
ATOM 3505 C C . GLU B 1 196 ? -18.453 -24.656 -11.172 1 95.88 196 GLU B C 1
ATOM 3507 O O . GLU B 1 196 ? -19.578 -24.188 -11.383 1 95.88 196 GLU B O 1
ATOM 3512 N N . GLY B 1 197 ? -17.625 -24.953 -12.047 1 95.94 197 GLY B N 1
ATOM 3513 C CA . GLY B 1 197 ? -18.031 -24.859 -13.438 1 95.94 197 GLY B CA 1
ATOM 3514 C C . GLY B 1 197 ? -17.781 -23.5 -14.047 1 95.94 197 GLY B C 1
ATOM 3515 O O . GLY B 1 197 ? -18.312 -23.188 -15.117 1 95.94 197 GLY B O 1
ATOM 3516 N N . LEU B 1 198 ? -16.984 -22.703 -13.391 1 98.12 198 LEU B N 1
ATOM 3517 C CA . LEU B 1 198 ? -16.609 -21.422 -13.984 1 98.12 198 LEU B CA 1
ATOM 3518 C C . LEU B 1 198 ? -15.984 -21.625 -15.367 1 98.12 198 LEU B C 1
ATOM 3520 O O . LEU B 1 198 ? -15.219 -22.578 -15.57 1 98.12 198 LEU B O 1
ATOM 3524 N N . SER B 1 199 ? -16.344 -20.719 -16.281 1 98.44 199 SER B N 1
ATOM 3525 C CA . SER B 1 199 ? -15.578 -20.656 -17.516 1 98.44 199 SER B CA 1
ATOM 3526 C C . SER B 1 199 ? -14.188 -20.078 -17.281 1 98.44 199 SER B C 1
ATOM 3528 O O . SER B 1 199 ? -13.914 -19.531 -16.219 1 98.44 199 SER B O 1
ATOM 3530 N N . ARG B 1 200 ? -13.352 -20.25 -18.25 1 98.12 200 ARG B N 1
ATOM 3531 C CA . ARG B 1 200 ? -12.008 -19.688 -18.172 1 98.12 200 ARG B CA 1
ATOM 3532 C C . ARG B 1 200 ? -12.062 -18.188 -17.891 1 98.12 200 ARG B C 1
ATOM 3534 O O . ARG B 1 200 ? -11.375 -17.703 -17 1 98.12 200 ARG B O 1
ATOM 3541 N N . ASP B 1 201 ? -12.922 -17.469 -18.656 1 97.75 201 ASP B N 1
ATOM 3542 C CA . ASP B 1 201 ? -13.016 -16.031 -18.531 1 97.75 201 ASP B CA 1
ATOM 3543 C C . ASP B 1 201 ? -13.547 -15.625 -17.156 1 97.75 201 ASP B C 1
ATOM 3545 O O . ASP B 1 201 ? -13.039 -14.688 -16.547 1 97.75 201 ASP B O 1
ATOM 3549 N N . GLU B 1 202 ? -14.523 -16.359 -16.703 1 98.06 202 GLU B N 1
ATOM 3550 C CA . GLU B 1 202 ? -15.07 -16.109 -15.367 1 98.06 202 GLU B CA 1
ATOM 3551 C C . GLU B 1 202 ? -14.023 -16.344 -14.281 1 98.06 202 GLU B C 1
ATOM 3553 O O . GLU B 1 202 ? -13.969 -15.602 -13.297 1 98.06 202 GLU B O 1
ATOM 3558 N N . ALA B 1 203 ? -13.219 -17.359 -14.43 1 98.75 203 ALA B N 1
ATOM 3559 C CA . ALA B 1 203 ? -12.18 -17.672 -13.453 1 98.75 203 ALA B CA 1
ATOM 3560 C C . ALA B 1 203 ? -11.102 -16.594 -13.43 1 98.75 203 ALA B C 1
ATOM 3562 O O . ALA B 1 203 ? -10.633 -16.203 -12.359 1 98.75 203 ALA B O 1
ATOM 3563 N N . VAL B 1 204 ? -10.695 -16.141 -14.609 1 98.62 204 VAL B N 1
ATOM 3564 C CA . VAL B 1 204 ? -9.711 -15.062 -14.703 1 98.62 204 VAL B CA 1
ATOM 3565 C C . VAL B 1 204 ? -10.25 -13.812 -14.016 1 98.62 204 VAL B C 1
ATOM 3567 O O . VAL B 1 204 ? -9.539 -13.172 -13.234 1 98.62 204 VAL B O 1
ATOM 3570 N N . GLU B 1 205 ? -11.516 -13.492 -14.273 1 98.19 205 GLU B N 1
ATOM 3571 C CA . GLU B 1 205 ? -12.133 -12.328 -13.648 1 98.19 205 GLU B CA 1
ATOM 3572 C C . GLU B 1 205 ? -12.188 -12.469 -12.133 1 98.19 205 GLU B C 1
ATOM 3574 O O . GLU B 1 205 ? -11.906 -11.516 -11.398 1 98.19 205 GLU B O 1
ATOM 3579 N N . ALA B 1 206 ? -12.523 -13.656 -11.656 1 98.56 206 ALA B N 1
ATOM 3580 C CA . ALA B 1 206 ? -12.562 -13.914 -10.219 1 98.56 206 ALA B CA 1
ATOM 3581 C C . ALA B 1 206 ? -11.18 -13.758 -9.594 1 98.56 206 ALA B C 1
ATOM 3583 O O . ALA B 1 206 ? -11.047 -13.203 -8.508 1 98.56 206 ALA B O 1
ATOM 3584 N N . ALA B 1 207 ? -10.148 -14.25 -10.289 1 98.88 207 ALA B N 1
ATOM 3585 C CA . ALA B 1 207 ? -8.773 -14.125 -9.805 1 98.88 207 ALA B CA 1
ATOM 3586 C C . ALA B 1 207 ? -8.359 -12.664 -9.68 1 98.88 207 ALA B C 1
ATOM 3588 O O . ALA B 1 207 ? -7.812 -12.258 -8.648 1 98.88 207 ALA B O 1
ATOM 3589 N N . LEU B 1 208 ? -8.672 -11.906 -10.695 1 98.62 208 LEU B N 1
ATOM 3590 C CA . LEU B 1 208 ? -8.297 -10.5 -10.727 1 98.62 208 LEU B CA 1
ATOM 3591 C C . LEU B 1 208 ? -9.062 -9.711 -9.664 1 98.62 208 LEU B C 1
ATOM 3593 O O . LEU B 1 208 ? -8.492 -8.852 -8.992 1 98.62 208 LEU B O 1
ATOM 3597 N N . ARG B 1 209 ? -10.32 -10.023 -9.492 1 98.12 209 ARG B N 1
ATOM 3598 C CA . ARG B 1 209 ? -11.125 -9.375 -8.461 1 98.12 209 ARG B CA 1
ATOM 3599 C C . ARG B 1 209 ? -10.602 -9.719 -7.07 1 98.12 209 ARG B C 1
ATOM 3601 O O . ARG B 1 209 ? -10.555 -8.852 -6.191 1 98.12 209 ARG B O 1
ATOM 3608 N N . ALA B 1 210 ? -10.242 -10.961 -6.867 1 98.69 210 ALA B N 1
ATOM 3609 C CA . ALA B 1 210 ? -9.719 -11.383 -5.574 1 98.69 210 ALA B CA 1
ATOM 3610 C C . ALA B 1 210 ? -8.43 -10.633 -5.227 1 98.69 210 ALA B C 1
ATOM 3612 O O . ALA B 1 210 ? -8.234 -10.234 -4.082 1 98.69 210 ALA B O 1
ATOM 3613 N N . LEU B 1 211 ? -7.566 -10.461 -6.23 1 98.44 211 LEU B N 1
ATOM 3614 C CA . LEU B 1 211 ? -6.344 -9.703 -6 1 98.44 211 LEU B CA 1
ATOM 3615 C C . LEU B 1 211 ? -6.656 -8.234 -5.707 1 98.44 211 LEU B C 1
ATOM 3617 O O . LEU B 1 211 ? -5.988 -7.605 -4.887 1 98.44 211 LEU B O 1
ATOM 3621 N N . TYR B 1 212 ? -7.656 -7.703 -6.379 1 97.56 212 TYR B N 1
ATOM 3622 C CA . TYR B 1 212 ? -8.086 -6.336 -6.125 1 97.56 212 TYR B CA 1
ATOM 3623 C C . TYR B 1 212 ? -8.547 -6.168 -4.68 1 97.56 212 TYR B C 1
ATOM 3625 O O . TYR B 1 212 ? -8.148 -5.223 -4 1 97.56 212 TYR B O 1
ATOM 3633 N N . GLU B 1 213 ? -9.383 -7.086 -4.246 1 96.94 213 GLU B N 1
ATOM 3634 C CA . GLU B 1 213 ? -9.898 -7.047 -2.881 1 96.94 213 GLU B CA 1
ATOM 3635 C C . GLU B 1 213 ? -8.773 -7.211 -1.862 1 96.94 213 GLU B C 1
ATOM 3637 O O . GLU B 1 213 ? -8.781 -6.559 -0.814 1 96.94 213 GLU B O 1
ATOM 3642 N N . ALA B 1 214 ? -7.879 -8.094 -2.164 1 98.06 214 ALA B N 1
ATOM 3643 C CA . ALA B 1 214 ? -6.73 -8.273 -1.278 1 98.06 214 ALA B CA 1
ATOM 3644 C C . ALA B 1 214 ? -5.914 -6.988 -1.167 1 98.06 214 ALA B C 1
ATOM 3646 O O . ALA B 1 214 ? -5.473 -6.617 -0.077 1 98.06 214 ALA B O 1
ATOM 3647 N N . ALA B 1 215 ? -5.73 -6.293 -2.285 1 96.19 215 ALA B N 1
ATOM 3648 C CA . ALA B 1 215 ? -4.949 -5.059 -2.312 1 96.19 215 ALA B CA 1
ATOM 3649 C C . ALA B 1 215 ? -5.641 -3.955 -1.514 1 96.19 215 ALA B C 1
ATOM 3651 O O . ALA B 1 215 ? -4.984 -3.037 -1.019 1 96.19 215 ALA B O 1
ATOM 3652 N N . ASP B 1 216 ? -6.914 -4.078 -1.43 1 94.62 216 ASP B N 1
ATOM 3653 C CA . ASP B 1 216 ? -7.691 -3.094 -0.682 1 94.62 216 ASP B CA 1
ATOM 3654 C C . ASP B 1 216 ? -7.441 -3.219 0.818 1 94.62 216 ASP B C 1
ATOM 3656 O O . ASP B 1 216 ? -7.641 -2.262 1.569 1 94.62 216 ASP B O 1
ATOM 3660 N N . GLU B 1 217 ? -6.984 -4.367 1.241 1 95.75 217 GLU B N 1
ATOM 3661 C CA . GLU B 1 217 ? -6.891 -4.645 2.672 1 95.75 217 GLU B CA 1
ATOM 3662 C C . GLU B 1 217 ? -5.438 -4.812 3.104 1 95.75 217 GLU B C 1
ATOM 3664 O O . GLU B 1 217 ? -5.086 -4.527 4.25 1 95.75 217 GLU B O 1
ATOM 3669 N N . ASP B 1 218 ? -4.629 -5.305 2.246 1 96.25 218 ASP B N 1
ATOM 3670 C CA . ASP B 1 218 ? -3.258 -5.703 2.559 1 96.25 218 ASP B CA 1
ATOM 3671 C C . ASP B 1 218 ? -2.25 -4.742 1.931 1 96.25 218 ASP B C 1
ATOM 3673 O O . ASP B 1 218 ? -2.18 -4.621 0.706 1 96.25 218 ASP B O 1
ATOM 3677 N N . LEU B 1 219 ? -1.352 -4.129 2.746 1 94.81 219 LEU B N 1
ATOM 3678 C CA . LEU B 1 219 ? -0.39 -3.139 2.273 1 94.81 219 LEU B CA 1
ATOM 3679 C C . LEU B 1 219 ? 0.617 -3.773 1.319 1 94.81 219 LEU B C 1
ATOM 3681 O O . LEU B 1 219 ? 1.126 -3.105 0.415 1 94.81 219 LEU B O 1
ATOM 3685 N N . GLY B 1 220 ? 0.828 -5.059 1.551 1 94.81 220 GLY B N 1
ATOM 3686 C CA . GLY B 1 220 ? 1.849 -5.734 0.765 1 94.81 220 GLY B CA 1
ATOM 3687 C C . GLY B 1 220 ? 1.354 -6.184 -0.597 1 94.81 220 GLY B C 1
ATOM 3688 O O . GLY B 1 220 ? 2.148 -6.574 -1.454 1 94.81 220 GLY B O 1
ATOM 3689 N N . THR B 1 221 ? 0.072 -6.121 -0.845 1 96.69 221 THR B N 1
ATOM 3690 C CA . THR B 1 221 ? -0.51 -6.527 -2.119 1 96.69 221 THR B CA 1
ATOM 3691 C C . THR B 1 221 ? -0.632 -5.336 -3.064 1 96.69 221 THR B C 1
ATOM 3693 O O . THR B 1 221 ? -1.312 -4.355 -2.752 1 96.69 221 THR B O 1
ATOM 3696 N N . GLY B 1 222 ? 0.007 -5.426 -4.184 1 95.31 222 GLY B N 1
ATOM 3697 C CA . GLY B 1 222 ? -0.112 -4.375 -5.184 1 95.31 222 GLY B CA 1
ATOM 3698 C C . GLY B 1 222 ? -1.418 -4.43 -5.953 1 95.31 222 GLY B C 1
ATOM 3699 O O . GLY B 1 222 ? -1.801 -5.484 -6.461 1 95.31 222 GLY B O 1
ATOM 3700 N N . GLY B 1 223 ? -2.117 -3.359 -5.992 1 93.56 223 GLY B N 1
ATOM 3701 C CA . GLY B 1 223 ? -3.293 -3.246 -6.84 1 93.56 223 GLY B CA 1
ATOM 3702 C C . GLY B 1 223 ? -2.963 -2.863 -8.273 1 93.56 223 GLY B C 1
ATOM 3703 O O . GLY B 1 223 ? -1.795 -2.672 -8.617 1 93.56 223 GLY B O 1
ATOM 3704 N N . PRO B 1 224 ? -4.074 -2.875 -9.117 1 94.69 224 PRO B N 1
ATOM 3705 C CA . PRO B 1 224 ? -3.84 -2.391 -10.477 1 94.69 224 PRO B CA 1
ATOM 3706 C C . PRO B 1 224 ? -3.35 -0.945 -10.508 1 94.69 224 PRO B C 1
ATOM 3708 O O . PRO B 1 224 ? -3.904 -0.084 -9.82 1 94.69 224 PRO B O 1
ATOM 3711 N N . ASP B 1 225 ? -2.295 -0.728 -11.203 1 93 225 ASP B N 1
ATOM 3712 C CA . ASP B 1 225 ? -1.732 0.606 -11.391 1 93 225 ASP B CA 1
ATOM 3713 C C . ASP B 1 225 ? -2.027 1.135 -12.789 1 93 225 ASP B C 1
ATOM 3715 O O . ASP B 1 225 ? -1.314 0.813 -13.742 1 93 225 ASP B O 1
ATOM 3719 N N . PHE B 1 226 ? -3 1.99 -12.906 1 89.12 226 PHE B N 1
ATOM 3720 C CA . PHE B 1 226 ? -3.463 2.486 -14.195 1 89.12 226 PHE B CA 1
ATOM 3721 C C . PHE B 1 226 ? -2.518 3.553 -14.734 1 89.12 226 PHE B C 1
ATOM 3723 O O . PHE B 1 226 ? -2.535 3.857 -15.93 1 89.12 226 PHE B O 1
ATOM 3730 N N . VAL B 1 227 ? -1.758 4.145 -13.828 1 88.12 227 VAL B N 1
ATOM 3731 C CA . VAL B 1 227 ? -0.834 5.199 -14.227 1 88.12 227 VAL B CA 1
ATOM 3732 C C . VAL B 1 227 ? 0.369 4.586 -14.945 1 88.12 227 VAL B C 1
ATOM 3734 O O . VAL B 1 227 ? 0.713 4.996 -16.062 1 88.12 227 VAL B O 1
ATOM 3737 N N . ARG B 1 228 ? 0.909 3.545 -14.438 1 90.44 228 ARG B N 1
ATOM 3738 C CA . ARG B 1 228 ? 2.1 2.914 -14.992 1 90.44 228 ARG B CA 1
ATOM 3739 C C . ARG B 1 228 ? 1.729 1.697 -15.836 1 90.44 228 ARG B C 1
ATOM 3741 O O . ARG B 1 228 ? 2.596 1.081 -16.469 1 90.44 228 ARG B O 1
ATOM 3748 N N . GLU B 1 229 ? 0.507 1.365 -15.781 1 92.31 229 GLU B N 1
ATOM 3749 C CA . GLU B 1 229 ? -0.017 0.214 -16.516 1 92.31 229 GLU B CA 1
ATOM 3750 C C . GLU B 1 229 ? 0.629 -1.083 -16.031 1 92.31 229 GLU B C 1
ATOM 3752 O O . GLU B 1 229 ? 1.137 -1.863 -16.844 1 92.31 229 GLU B O 1
ATOM 3757 N N . ILE B 1 230 ? 0.688 -1.269 -14.773 1 94.44 230 ILE B N 1
ATOM 3758 C CA . ILE B 1 230 ? 1.167 -2.484 -14.125 1 94.44 230 ILE B CA 1
ATOM 3759 C C . ILE B 1 230 ? -0.013 -3.25 -13.531 1 94.44 230 ILE B C 1
ATOM 3761 O O . ILE B 1 230 ? -0.714 -2.742 -12.656 1 94.44 230 ILE B O 1
ATOM 3765 N N . TYR B 1 231 ? -0.181 -4.422 -14.039 1 97.31 231 TYR B N 1
ATOM 3766 C CA . TYR B 1 231 ? -1.31 -5.254 -13.641 1 97.31 231 TYR B CA 1
ATOM 3767 C C . TYR B 1 231 ? -0.847 -6.656 -13.266 1 97.31 231 TYR B C 1
ATOM 3769 O O . TYR B 1 231 ? 0.26 -7.07 -13.617 1 97.31 231 TYR B O 1
ATOM 3777 N N . PRO B 1 232 ? -1.666 -7.398 -12.5 1 98.06 232 PRO B N 1
ATOM 3778 C CA . PRO B 1 232 ? -1.288 -8.758 -12.102 1 98.06 232 PRO B CA 1
ATOM 3779 C C . PRO B 1 232 ? -0.946 -9.648 -13.297 1 98.06 232 PRO B C 1
ATOM 3781 O O . PRO B 1 232 ? -1.449 -9.422 -14.398 1 98.06 232 PRO B O 1
ATOM 3784 N N . THR B 1 233 ? -0.076 -10.594 -13.016 1 98.12 233 THR B N 1
ATOM 3785 C CA . THR B 1 233 ? 0.188 -11.641 -13.992 1 98.12 233 THR B CA 1
ATOM 3786 C C . THR B 1 233 ? -0.825 -12.773 -13.852 1 98.12 233 THR B C 1
ATOM 3788 O O . THR B 1 233 ? -1.155 -13.188 -12.734 1 98.12 233 THR B O 1
ATOM 3791 N N . VAL B 1 234 ? -1.298 -13.195 -14.961 1 98.69 234 VAL B N 1
ATOM 3792 C CA . VAL B 1 234 ? -2.316 -14.234 -14.961 1 98.69 234 VAL B CA 1
ATOM 3793 C C . VAL B 1 234 ? -1.968 -15.305 -16 1 98.69 234 VAL B C 1
ATOM 3795 O O . VAL B 1 234 ? -1.698 -14.984 -17.156 1 98.69 234 VAL B O 1
ATOM 3798 N N . PHE B 1 235 ? -1.985 -16.531 -15.578 1 98.88 235 PHE B N 1
ATOM 3799 C CA . PHE B 1 235 ? -1.811 -17.672 -16.469 1 98.88 235 PHE B CA 1
ATOM 3800 C C . PHE B 1 235 ? -3.006 -18.625 -16.375 1 98.88 235 PHE B C 1
ATOM 3802 O O . PHE B 1 235 ? -3.555 -18.828 -15.289 1 98.88 235 PHE B O 1
ATOM 3809 N N . THR B 1 236 ? -3.359 -19.156 -17.484 1 98.88 236 THR B N 1
ATOM 3810 C CA . THR B 1 236 ? -4.316 -20.266 -17.516 1 98.88 236 THR B CA 1
ATOM 3811 C C . THR B 1 236 ? -3.66 -21.531 -18.062 1 98.88 236 THR B C 1
ATOM 3813 O O . THR B 1 236 ? -2.754 -21.453 -18.891 1 98.88 236 THR B O 1
ATOM 3816 N N . MET B 1 237 ? -4.039 -22.641 -17.562 1 98.88 237 MET B N 1
ATOM 3817 C CA . MET B 1 237 ? -3.551 -23.953 -17.953 1 98.88 237 MET B CA 1
ATOM 3818 C C . MET B 1 237 ? -4.711 -24.891 -18.281 1 98.88 237 MET B C 1
ATOM 3820 O O . MET B 1 237 ? -5.605 -25.078 -17.453 1 98.88 237 MET B O 1
ATOM 3824 N N . ASP B 1 238 ? -4.723 -25.438 -19.422 1 98.62 238 ASP B N 1
ATOM 3825 C CA . ASP B 1 238 ? -5.734 -26.391 -19.844 1 98.62 238 ASP B CA 1
ATOM 3826 C C . ASP B 1 238 ? -5.16 -27.375 -20.875 1 98.62 238 ASP B C 1
ATOM 3828 O O . ASP B 1 238 ? -3.943 -27.547 -20.953 1 98.62 238 ASP B O 1
ATOM 3832 N N . ALA B 1 239 ? -6.039 -28.125 -21.531 1 98.19 239 ALA B N 1
ATOM 3833 C CA . ALA B 1 239 ? -5.609 -29.156 -22.453 1 98.19 239 ALA B CA 1
ATOM 3834 C C . ALA B 1 239 ? -4.754 -28.578 -23.578 1 98.19 239 ALA B C 1
ATOM 3836 O O . ALA B 1 239 ? -3.965 -29.297 -24.203 1 98.19 239 ALA B O 1
ATOM 3837 N N . ASP B 1 240 ? -4.879 -27.25 -23.812 1 97.81 240 ASP B N 1
ATOM 3838 C CA . ASP B 1 240 ? -4.145 -26.609 -24.906 1 97.81 240 ASP B CA 1
ATOM 3839 C C . ASP B 1 240 ? -2.795 -26.078 -24.422 1 97.81 240 ASP B C 1
ATOM 3841 O O . ASP B 1 240 ? -1.961 -25.656 -25.219 1 97.81 240 ASP B O 1
ATOM 3845 N N . GLY B 1 241 ? -2.562 -26.031 -23.109 1 98.31 241 GLY B N 1
ATOM 3846 C CA . GLY B 1 241 ? -1.269 -25.625 -22.594 1 98.31 241 GLY B CA 1
ATOM 3847 C C . GLY B 1 241 ? -1.354 -24.453 -21.641 1 98.31 241 GLY B C 1
ATOM 3848 O O . GLY B 1 241 ? -2.398 -24.203 -21.031 1 98.31 241 GLY B O 1
ATOM 3849 N N . VAL B 1 242 ? -0.233 -23.891 -21.438 1 98.62 242 VAL B N 1
ATOM 3850 C CA . VAL B 1 242 ? -0.103 -22.719 -20.562 1 98.62 242 VAL B CA 1
ATOM 3851 C C . VAL B 1 242 ? -0.182 -21.438 -21.391 1 98.62 242 VAL B C 1
ATOM 3853 O O . VAL B 1 242 ? 0.527 -21.297 -22.391 1 98.62 242 VAL B O 1
ATOM 3856 N N . ARG B 1 243 ? -1.059 -20.531 -20.938 1 98.19 243 ARG B N 1
ATOM 3857 C CA . ARG B 1 243 ? -1.216 -19.266 -21.641 1 98.19 243 ARG B CA 1
ATOM 3858 C C . ARG B 1 243 ? -1.158 -18.094 -20.672 1 98.19 243 ARG B C 1
ATOM 3860 O O . ARG B 1 243 ? -1.818 -18.109 -19.625 1 98.19 243 ARG B O 1
ATOM 3867 N N . GLU B 1 244 ? -0.393 -17.141 -21.047 1 98.31 244 GLU B N 1
ATOM 3868 C CA . GLU B 1 244 ? -0.355 -15.906 -20.281 1 98.31 244 GLU B CA 1
ATOM 3869 C C . GLU B 1 244 ? -1.388 -14.906 -20.797 1 98.31 244 GLU B C 1
ATOM 3871 O O . GLU B 1 244 ? -1.475 -14.656 -22 1 98.31 244 GLU B O 1
ATOM 3876 N N . GLN B 1 245 ? -2.184 -14.352 -19.891 1 97.88 245 GLN B N 1
ATOM 3877 C CA . GLN B 1 245 ? -3.062 -13.25 -20.281 1 97.88 245 GLN B CA 1
ATOM 3878 C C . GLN B 1 245 ? -2.26 -11.992 -20.578 1 97.88 245 GLN B C 1
ATOM 3880 O O . GLN B 1 245 ? -1.334 -11.641 -19.844 1 97.88 245 GLN B O 1
ATOM 3885 N N . THR B 1 246 ? -2.598 -11.336 -21.672 1 97 246 THR B N 1
ATOM 3886 C CA . THR B 1 246 ? -1.884 -10.109 -22 1 97 246 THR B CA 1
ATOM 3887 C C . THR B 1 246 ? -2.217 -9.008 -20.984 1 97 246 THR B C 1
ATOM 3889 O O . THR B 1 246 ? -3.324 -8.969 -20.453 1 97 246 THR B O 1
ATOM 3892 N N . GLN B 1 247 ? -1.29 -8.125 -20.797 1 96.12 247 GLN B N 1
ATOM 3893 C CA . GLN B 1 247 ? -1.52 -7 -19.906 1 96.12 247 GLN B CA 1
ATOM 3894 C C . GLN B 1 247 ? -2.664 -6.121 -20.406 1 96.12 247 GLN B C 1
ATOM 3896 O O . GLN B 1 247 ? -3.402 -5.543 -19.609 1 96.12 247 GLN B O 1
ATOM 3901 N N . ASP B 1 248 ? -2.803 -6.055 -21.688 1 96.56 248 ASP B N 1
ATOM 3902 C CA . ASP B 1 248 ? -3.906 -5.289 -22.266 1 96.56 248 ASP B CA 1
ATOM 3903 C C . ASP B 1 248 ? -5.254 -5.891 -21.875 1 96.56 248 ASP B C 1
ATOM 3905 O O . ASP B 1 248 ? -6.199 -5.16 -21.547 1 96.56 248 ASP B O 1
ATOM 3909 N N . ASP B 1 249 ? -5.32 -7.188 -21.891 1 96.81 249 ASP B N 1
ATOM 3910 C CA . ASP B 1 249 ? -6.559 -7.863 -21.516 1 96.81 249 ASP B CA 1
ATOM 3911 C C . ASP B 1 249 ? -6.863 -7.664 -20.031 1 96.81 249 ASP B C 1
ATOM 3913 O O . ASP B 1 249 ? -8.008 -7.422 -19.656 1 96.81 249 ASP B O 1
ATOM 3917 N N . VAL B 1 250 ? -5.824 -7.785 -19.234 1 97.94 250 VAL B N 1
ATOM 3918 C CA . VAL B 1 250 ? -5.996 -7.602 -17.797 1 97.94 250 VAL B CA 1
ATOM 3919 C C . VAL B 1 250 ? -6.41 -6.16 -17.516 1 97.94 250 VAL B C 1
ATOM 3921 O O . VAL B 1 250 ? -7.32 -5.918 -16.719 1 97.94 250 VAL B O 1
ATOM 3924 N N . ALA B 1 251 ? -5.793 -5.23 -18.188 1 96.62 251 ALA B N 1
ATOM 3925 C CA . ALA B 1 251 ? -6.141 -3.818 -18.047 1 96.62 251 ALA B CA 1
ATOM 3926 C C . ALA B 1 251 ? -7.598 -3.572 -18.422 1 96.62 251 ALA B C 1
ATOM 3928 O O . ALA B 1 251 ? -8.305 -2.83 -17.734 1 96.62 251 ALA B O 1
ATOM 3929 N N . ALA B 1 252 ? -7.988 -4.16 -19.516 1 96.44 252 ALA B N 1
ATOM 3930 C CA . ALA B 1 252 ? -9.359 -3.992 -19.984 1 96.44 252 ALA B CA 1
ATOM 3931 C C . ALA B 1 252 ? -10.359 -4.496 -18.938 1 96.44 252 ALA B C 1
ATOM 3933 O O . ALA B 1 252 ? -11.406 -3.871 -18.719 1 96.44 252 ALA B O 1
ATOM 3934 N N . TYR B 1 253 ? -10.047 -5.562 -18.359 1 95.69 253 TYR B N 1
ATOM 3935 C CA . TYR B 1 253 ? -10.914 -6.07 -17.297 1 95.69 253 TYR B CA 1
ATOM 3936 C C . TYR B 1 253 ? -11.047 -5.055 -16.172 1 95.69 253 TYR B C 1
ATOM 3938 O O . TYR B 1 253 ? -12.156 -4.746 -15.734 1 95.69 253 TYR B O 1
ATOM 3946 N N . TYR B 1 254 ? -9.883 -4.574 -15.648 1 95.81 254 TYR B N 1
ATOM 3947 C CA . TYR B 1 254 ? -9.93 -3.678 -14.5 1 95.81 254 TYR B CA 1
ATOM 3948 C C . TYR B 1 254 ? -10.641 -2.377 -14.859 1 95.81 254 TYR B C 1
ATOM 3950 O O . TYR B 1 254 ? -11.336 -1.799 -14.023 1 95.81 254 TYR B O 1
ATOM 3958 N N . ARG B 1 255 ? -10.477 -1.911 -16.078 1 93.94 255 ARG B N 1
ATOM 3959 C CA . ARG B 1 255 ? -11.188 -0.705 -16.5 1 93.94 255 ARG B CA 1
ATOM 3960 C C . ARG B 1 255 ? -12.695 -0.919 -16.484 1 93.94 255 ARG B C 1
ATOM 3962 O O . ARG B 1 255 ? -13.445 -0.073 -15.992 1 93.94 255 ARG B O 1
ATOM 3969 N N . ALA B 1 256 ? -13.086 -2.049 -16.969 1 93.38 256 ALA B N 1
ATOM 3970 C CA . ALA B 1 256 ? -14.516 -2.375 -16.969 1 93.38 256 ALA B CA 1
ATOM 3971 C C . ALA B 1 256 ? -15.031 -2.555 -15.547 1 93.38 256 ALA B C 1
ATOM 3973 O O . ALA B 1 256 ? -16.125 -2.084 -15.219 1 93.38 256 ALA B O 1
ATOM 3974 N N . PHE B 1 257 ? -14.25 -3.176 -14.844 1 92.25 257 PHE B N 1
ATOM 3975 C CA . PHE B 1 257 ? -14.617 -3.449 -13.461 1 92.25 257 PHE B CA 1
ATOM 3976 C C . PHE B 1 257 ? -14.797 -2.15 -12.68 1 92.25 257 PHE B C 1
ATOM 3978 O O . PHE B 1 257 ? -15.805 -1.97 -11.992 1 92.25 257 PHE B O 1
ATOM 3985 N N . VAL B 1 258 ? -13.82 -1.295 -12.812 1 89.44 258 VAL B N 1
ATOM 3986 C CA . VAL B 1 258 ? -13.828 -0.018 -12.102 1 89.44 258 VAL B CA 1
ATOM 3987 C C . VAL B 1 258 ? -15 0.831 -12.586 1 89.44 258 VAL B C 1
ATOM 3989 O O . VAL B 1 258 ? -15.648 1.52 -11.797 1 89.44 258 VAL B O 1
ATOM 3992 N N . ALA B 1 259 ? -15.242 0.818 -13.859 1 88.5 259 ALA B N 1
ATOM 3993 C CA . ALA B 1 259 ? -16.375 1.548 -14.414 1 88.5 259 ALA B CA 1
ATOM 3994 C C . ALA B 1 259 ? -17.703 1.055 -13.82 1 88.5 259 ALA B C 1
ATOM 3996 O O . ALA B 1 259 ? -18.609 1.844 -13.594 1 88.5 259 ALA B O 1
ATOM 3997 N N . GLY B 1 260 ? -17.719 -0.222 -13.523 1 86.38 260 GLY B N 1
ATOM 3998 C CA . GLY B 1 260 ? -18.922 -0.807 -12.93 1 86.38 260 GLY B CA 1
ATOM 3999 C C . GLY B 1 260 ? -19.125 -0.409 -11.484 1 86.38 260 GLY B C 1
ATOM 4000 O O . GLY B 1 260 ? -20.25 -0.318 -11.016 1 86.38 260 GLY B O 1
ATOM 4001 N N . LEU B 1 261 ? -18.047 -0.26 -10.789 1 83.19 261 LEU B N 1
ATOM 4002 C CA . LEU B 1 261 ? -18.125 0.171 -9.398 1 83.19 261 LEU B CA 1
ATOM 4003 C C . LEU B 1 261 ? -18.641 1.6 -9.305 1 83.19 261 LEU B C 1
ATOM 4005 O O . LEU B 1 261 ? -19.375 1.935 -8.367 1 83.19 261 LEU B O 1
ATOM 4009 N N . ARG B 1 262 ? -18.281 2.475 -10.188 1 73.94 262 ARG B N 1
ATOM 4010 C CA . ARG B 1 262 ? -18.688 3.877 -10.188 1 73.94 262 ARG B CA 1
ATOM 4011 C C . ARG B 1 262 ? -20.172 4.02 -10.516 1 73.94 262 ARG B C 1
ATOM 4013 O O . ARG B 1 262 ? -20.828 4.953 -10.047 1 73.94 262 ARG B O 1
ATOM 4020 N N . LYS B 1 263 ? -20.672 3.225 -11.328 1 68.38 263 LYS B N 1
ATOM 4021 C CA . LYS B 1 263 ? -22.094 3.279 -11.695 1 68.38 263 LYS B CA 1
ATOM 4022 C C . LYS B 1 263 ? -22.984 2.828 -10.547 1 68.38 263 LYS B C 1
ATOM 4024 O O . LYS B 1 263 ? -24.109 3.287 -10.414 1 68.38 263 LYS B O 1
ATOM 4029 N N . LYS B 1 264 ? -22.531 1.966 -9.68 1 60.91 264 LYS B N 1
ATOM 4030 C CA . LYS B 1 264 ? -23.359 1.464 -8.578 1 60.91 264 LYS B CA 1
ATOM 4031 C C . LYS B 1 264 ? -23.406 2.465 -7.43 1 60.91 264 LYS B C 1
ATOM 4033 O O . LYS B 1 264 ? -24.234 2.326 -6.516 1 60.91 264 LYS B O 1
ATOM 4038 N N . GLU B 1 265 ? -22.453 3.299 -7.262 1 49.62 265 GLU B N 1
ATOM 4039 C CA . GLU B 1 265 ? -22.516 4.328 -6.23 1 49.62 265 GLU B CA 1
ATOM 4040 C C . GLU B 1 265 ? -23.281 5.559 -6.719 1 49.62 265 GLU B C 1
ATOM 4042 O O . GLU B 1 265 ? -23.266 5.871 -7.914 1 49.62 265 GLU B O 1
#

Solvent-accessible surface area (backbone atoms only — not comparable to full-atom values): 27523 Å² total; per-residue (Å²): 138,83,81,80,78,80,76,82,77,74,77,76,80,64,82,75,49,61,74,56,50,52,62,71,68,71,68,51,52,98,66,62,61,75,62,62,93,46,68,47,75,47,39,28,25,16,31,28,37,37,38,46,22,57,56,8,26,35,38,36,16,32,19,24,22,24,29,66,61,28,52,65,35,71,72,47,79,33,62,40,76,47,57,66,30,31,36,38,30,41,15,29,29,36,68,66,26,53,50,49,54,51,51,48,26,51,52,53,51,49,46,23,69,74,68,72,44,76,74,49,65,70,52,50,54,48,51,50,24,52,53,36,37,71,41,31,71,47,32,77,67,52,49,39,47,45,51,38,39,40,29,30,30,80,87,78,60,32,32,45,37,37,40,48,46,65,75,21,50,72,44,78,40,90,51,56,51,43,39,40,77,16,8,68,47,22,39,56,42,38,67,73,60,62,56,90,70,25,45,63,69,55,38,51,51,40,52,54,50,13,46,43,54,9,26,66,39,15,51,52,20,40,51,76,33,80,72,79,67,40,60,58,52,38,37,38,17,26,94,90,25,60,43,73,60,50,67,67,58,52,49,50,49,52,53,52,49,43,53,51,55,50,69,74,101,135,83,76,76,74,76,73,78,76,72,76,77,77,64,81,78,52,60,72,58,50,53,63,71,68,74,70,57,56,95,65,65,60,76,63,64,90,46,69,47,74,47,41,27,26,16,30,30,37,36,37,46,22,58,58,10,27,35,40,36,17,33,19,22,22,26,28,66,62,29,52,67,35,70,73,46,80,35,64,40,77,48,56,65,30,31,36,39,29,39,16,30,30,35,67,66,25,53,50,49,54,52,50,50,27,51,51,54,52,49,46,22,69,74,69,71,45,74,74,49,62,70,52,51,53,49,51,50,25,50,53,34,36,70,41,30,69,46,31,76,67,50,49,37,48,47,50,37,39,39,30,31,29,80,88,79,60,32,34,45,36,37,41,50,46,65,75,22,50,73,45,78,41,88,51,55,52,43,39,40,77,15,8,68,48,22,40,57,42,38,68,73,62,62,55,91,69,26,44,62,68,56,39,51,50,41,52,53,49,14,44,43,54,9,25,65,39,15,52,50,22,38,50,77,33,81,72,79,69,40,60,59,51,38,36,38,17,27,96,91,22,60,44,72,59,51,66,67,58,53,49,52,48,52,52,53,50,44,55,51,55,52,69,74,99

pLDDT: mean 85.38, std 22.89, range [24.41, 98.94]

Radius of gyration: 28.38 Å; Cα contacts (8 Å, |Δi|>4): 1116; chains: 2; bounding box: 75×80×96 Å

Sequence (530 aa):
MDTLSFRAFSPPFDSSSFVEVLRASGRLPAALSLEVPAIGTLPHATTVLALRYEGGVVMAGDRQASEGYQVASRAISKVLPVDRSSCVAIAGAAGPALEMARLFRVEIEHYEKLEGVMLSTPGKANKLAQMVREALPMAMQGLVVVPLFAAYDPESRRGRIYKYDPAGGRYEEESYHANGSGGLFARNALKMLYREGLSRDEAVEAALRALYEAADEDLGTGGPDFVREIYPTVFTMDADGVREQTQDDVAAYYRAFVAGLRKKEMDTLSFRAFSPPFDSSSFVEVLRASGRLPAALSLEVPAIGTLPHATTVLALRYEGGVVMAGDRQASEGYQVASRAISKVLPVDRSSCVAIAGAAGPALEMARLFRVEIEHYEKLEGVMLSTPGKANKLAQMVREALPMAMQGLVVVPLFAAYDPESRRGRIYKYDPAGGRYEEESYHANGSGGLFARNALKMLYREGLSRDEAVEAALRALYEAADEDLGTGGPDFVREIYPTVFTMDADGVREQTQDDVAAYYRAFVAGLRKKE

Nearest PDB structures (foldseek):
  3hf9-assembly1_E  TM=9.303E-01  e=3.559E-24  Mycobacterium tuberculosis
  8fz5-assembly1_N  TM=8.800E-01  e=5.949E-15  Bos taurus
  8oix-assembly1_N  TM=8.744E-01  e=7.136E-15  Trichomonas vaginalis G3
  8ysx-assembly1_a  TM=8.842E-01  e=2.260E-14  Canis lupus familiaris
  6tu3-assembly1_b  TM=8.664E-01  e=1.890E-13  Rattus norvegicus

Organism: NCBI:txid412449

Foldseek 3Di:
DDPPPPPDPPPPPPPPPDVVVCVPVPPPPVPCPVPVVALQAAWWAFKKKKFWAVFWIKIWGAQFIARRLGTPTRHHAQWADLDFWKIKGKTFRDVVQVVLRVVLSVVQVVCCVVVVHGQFPVRSLLVSLVSLQVCLVVVVRVRAMWMKMWGQGPVVSIIWIWTADSNSDIDTDDTMFMDGQLGVQLVVQCVVQDDYNHDPVSRQLSNLVSLQRSVVPGSRRDHQDPPVLGGMWMWIGGPRGIDTDDSVNRVVSVVVVVVVVVVVD/DPPPPPPPVVPPPPPPPDVVVVVPVPPPPVPCPVPVVALQQAWWAFKKKKFWADFWIKIWGAQWIARRLGTPTRHHAQWADLDFWKIKGKTFRDVVQVVLRVVLSVVQVVVCVVVVHGQFPVRSQLVSLVSLQVCLVVVVRVRAMWMKMWGQGPVVSIIWIWTADSNSDIDTDDTMFMDGQLGVQLVVQCVVQDDYNHDPVSRQLSNLVSLQRSVVPGSRRDHQDPPVLGGMWMWIGGPRGIDTDDSVRRVVSVVVVVVVVVVVD

Secondary structure (DSSP, 8-state):
--------------TTSHHHHHHHTS---TT-S---S-GGGS-EE--EEEEEETTEEEEEE-S-EEETTEEEESS---EEE-SSSEEEE--EEHHHHHHHHHHHHHHHHHHHHHHSSPPPHHHHHHHHHHHHHHTHHHHHTT--B--EEEEEETTTTEEEEEEE-TT--EEEESSEEEESTTHHHHHHHHHHH--TT--HHHHHHHHHHHHHHHHHHBTTSPPPBTTTTB--EEEEEETTEEEEPPHHHHHHHHHHHHHHHHHH-/--------------GGGHHHHHHHTS---TT-S----SGGGS-EE--EEEEEETTEEEEEE-S-EEETTEEEESS---EEE-SSSEEEE--EEHHHHHHHHHHHHHHHHHHHHHHSSPPPHHHHHHHHHHHHHHTHHHHHTT--B--EEEEEETTTTEEEEEEE-TT--EEEESSEEEESTTHHHHHHHHHHH--TT--HHHHHHHHHHHHHHHHHHBTTS---BTTTTB--EEEEEETTEEEEPPHHHHHHHHHHHHHHHHHH-

InterPro domains:
  IPR001353 Proteasome, subunit alpha/beta [PF00227] (44-223)
  IPR022483 Proteasome subunit beta, actinobacteria [TIGR03690] (42-259)
  IPR023333 Proteasome B-type subunit [PS51476] (45-230)
  IPR023333 Proteasome B-type subunit [PTHR32194] (44-231)
  IPR029055 Nucleophile aminohydrolases, N-terminal [G3DSA:3.60.20.10] (14-265)
  IPR029055 Nucleophile aminohydrolases, N-terminal [SSF56235] (39-256)